Protein AF-A0A6G0HV40-F1 (afdb_monomer)

Foldseek 3Di:
DKFFQCQCPDQLHWTWDQDPVDNQFTLDPVDTDRRVVRIFQWDWDPDPFIFIDTQADQDPLADLAADPCLLAPNDPCNNPDRYDNDPVNSVVNVCCVVPVDDSVNVVVVVVVVVVVVVVVLVVVVPDDDDDDDDDDDDDDDDDDQPVPDPKDKAKAFPVCVVVVHGWHADPVQQFTPDPVGHGRDQVGIFMWIQDPVRDTDTADFQQDDPDDDPAAAADPCLVVVHDPPDPRDNHDNDPSNRSVNVSCVVVVNRGPVVVVVVVVVVVVSVVVPDDDDDDDDDDDPPPPPDPCVPPDLNTARADNQVSDGDNDPVSLQVVLPDLVLLCSLLVPPSHDPPPPLVAAAAALDLAADPCLVPDDPCPNNDNHANDPVSSVSNLVSLVVVLVSVVVCVVSVSHDPPDQDSDPCNSSNPD

Mean predicted aligned error: 20.08 Å

InterPro domains:
  IPR000571 Zinc finger, CCCH-type [PS50103] (66-88)
  IPR000571 Zinc finger, CCCH-type [PS50103] (347-373)
  IPR022755 Zinc finger, double-stranded RNA binding [PF12171] (301-326)
  IPR036236 Zinc finger C2H2 superfamily [SSF57667] (276-329)
  IPR039691 Zinc finger CCCH domain-containing protein A/B [PTHR14928] (1-413)

Radius of gyration: 28.19 Å; Cα contacts (8 Å, |Δi|>4): 466; chains: 1; bounding box: 56×74×89 Å

Structure (mmCIF, N/CA/C/O backbone):
data_AF-A0A6G0HV40-F1
#
_entry.id   AF-A0A6G0HV40-F1
#
loop_
_atom_site.group_PDB
_atom_site.id
_atom_site.type_symbol
_atom_site.label_atom_id
_atom_site.label_alt_id
_atom_site.label_comp_id
_atom_site.label_asym_id
_atom_site.label_entity_id
_atom_site.label_seq_id
_atom_site.pdbx_PDB_ins_code
_atom_site.Cartn_x
_atom_site.Cartn_y
_atom_site.Cartn_z
_atom_site.occupancy
_atom_site.B_iso_or_equiv
_atom_site.auth_seq_id
_atom_site.auth_comp_id
_atom_site.auth_asym_id
_atom_site.auth_atom_id
_atom_site.pdbx_PDB_model_num
ATOM 1 N N . MET A 1 1 ? -10.940 1.898 14.090 1.00 87.88 1 MET A N 1
ATOM 2 C CA . MET A 1 1 ? -10.852 3.180 14.831 1.00 87.88 1 MET A CA 1
ATOM 3 C C . MET A 1 1 ? -11.545 4.270 14.027 1.00 87.88 1 MET A C 1
ATOM 5 O O . MET A 1 1 ? -11.782 4.047 12.845 1.00 87.88 1 MET A O 1
ATOM 9 N N . PHE A 1 2 ? -11.871 5.410 14.636 1.00 89.31 2 PHE A N 1
ATOM 10 C CA . PHE A 1 2 ? -12.393 6.570 13.907 1.00 89.31 2 PHE A CA 1
ATOM 11 C C . PHE A 1 2 ? -11.302 7.623 13.726 1.00 89.31 2 PHE A C 1
ATOM 13 O O . PHE A 1 2 ? -10.586 7.923 14.679 1.00 89.31 2 PHE A O 1
ATOM 20 N N . LEU A 1 3 ? -11.209 8.173 12.519 1.00 88.25 3 LEU A N 1
ATOM 21 C CA . LEU A 1 3 ? -10.349 9.304 12.172 1.00 88.25 3 LEU A CA 1
ATOM 22 C C . LEU A 1 3 ? -11.204 10.445 11.618 1.00 88.25 3 LEU A C 1
ATOM 24 O O . LEU A 1 3 ? -12.319 10.211 11.154 1.00 88.25 3 LEU A O 1
ATOM 28 N N . CYS A 1 4 ? -10.683 11.669 11.636 1.00 88.00 4 CYS A N 1
ATOM 29 C CA . CYS A 1 4 ? -11.304 12.787 10.937 1.00 88.00 4 CYS A CA 1
ATOM 30 C C . CYS A 1 4 ? -11.157 12.602 9.420 1.00 88.00 4 CYS A C 1
ATOM 32 O O . CYS A 1 4 ? -10.045 12.556 8.895 1.00 88.00 4 CYS A O 1
ATOM 34 N N . GLN A 1 5 ? -12.284 12.511 8.722 1.00 87.19 5 GLN A N 1
ATOM 35 C CA . GLN A 1 5 ? -12.378 12.325 7.284 1.00 87.19 5 GLN A CA 1
ATOM 36 C C . GLN A 1 5 ? -11.747 13.484 6.515 1.00 87.19 5 GLN A C 1
ATOM 38 O O . GLN A 1 5 ? -10.946 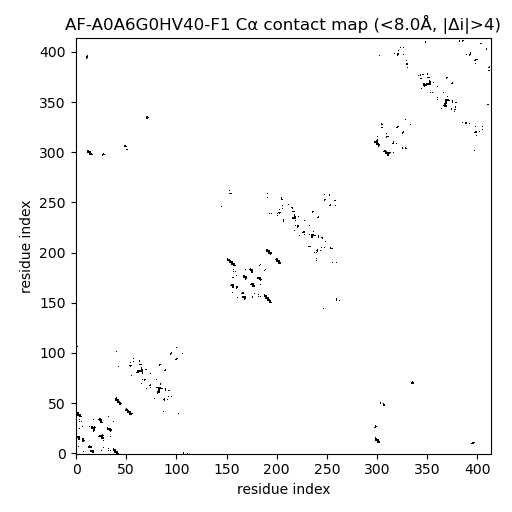13.233 5.627 1.00 87.19 5 GLN A O 1
ATOM 43 N N . GLU A 1 6 ? -12.045 14.731 6.881 1.00 86.00 6 GLU A N 1
ATOM 44 C CA . GLU A 1 6 ? -11.507 15.909 6.184 1.00 86.00 6 GLU A CA 1
ATOM 45 C C . GLU A 1 6 ? -9.978 15.988 6.291 1.00 86.00 6 GLU A C 1
ATOM 47 O O . GLU A 1 6 ? -9.307 16.293 5.312 1.00 86.00 6 GLU A O 1
ATOM 52 N N . CYS A 1 7 ? -9.408 15.617 7.443 1.00 85.81 7 CYS A N 1
ATOM 53 C CA . CYS A 1 7 ? -7.954 15.493 7.603 1.00 85.81 7 CYS A CA 1
ATOM 54 C C . CYS A 1 7 ? -7.383 14.288 6.842 1.00 85.81 7 CYS A C 1
ATOM 56 O O . CYS A 1 7 ? -6.287 14.345 6.294 1.00 85.81 7 CYS A O 1
ATOM 58 N N . PHE A 1 8 ? -8.108 13.173 6.803 1.00 85.00 8 PHE A N 1
ATOM 59 C CA . PHE A 1 8 ? -7.647 11.978 6.103 1.00 85.00 8 PHE A CA 1
ATOM 60 C C . PHE A 1 8 ? -7.665 12.153 4.576 1.00 85.00 8 PHE A C 1
ATOM 62 O O . PHE A 1 8 ? -6.825 11.591 3.867 1.00 85.00 8 PHE A O 1
ATOM 69 N N . ASP A 1 9 ? -8.620 12.928 4.072 1.00 84.25 9 ASP A N 1
ATOM 70 C CA . ASP A 1 9 ? -8.811 13.198 2.652 1.00 84.25 9 ASP A CA 1
ATOM 71 C C . ASP A 1 9 ? -8.077 14.476 2.192 1.00 84.25 9 ASP A C 1
ATOM 73 O O . ASP A 1 9 ? -8.060 14.755 0.994 1.00 84.25 9 ASP A O 1
ATOM 77 N N . SER A 1 10 ? -7.426 15.217 3.104 1.00 83.25 10 SER A N 1
ATOM 78 C CA . SER A 1 10 ? -6.593 16.374 2.757 1.00 83.25 10 SER A CA 1
ATOM 79 C C . SER A 1 10 ? -5.350 15.973 1.955 1.00 83.25 10 SER A C 1
ATOM 81 O O . SER A 1 10 ? -4.841 14.854 2.057 1.00 83.25 10 SER A O 1
ATOM 83 N N . GLU A 1 11 ? -4.836 16.911 1.162 1.00 81.31 11 GLU A N 1
ATOM 84 C CA . GLU A 1 11 ? -3.614 16.768 0.366 1.00 81.31 11 GLU A CA 1
ATOM 85 C C . GLU A 1 11 ? -2.629 17.857 0.848 1.00 81.31 11 GLU A C 1
ATOM 87 O O . GLU A 1 11 ? -2.850 19.031 0.549 1.00 81.31 11 GLU A O 1
ATOM 92 N N . PRO A 1 12 ? -1.582 17.524 1.638 1.00 77.94 12 PRO A N 1
ATOM 93 C CA . PRO A 1 12 ? -1.169 16.193 2.110 1.00 77.94 12 PRO A CA 1
ATOM 94 C C . PRO A 1 12 ? -2.078 15.598 3.205 1.00 77.94 12 PRO A C 1
ATOM 96 O O . PRO A 1 12 ? -2.718 16.313 3.977 1.00 77.94 12 PRO A O 1
ATOM 99 N N . ARG A 1 13 ? -2.109 14.260 3.287 1.00 84.19 13 ARG A N 1
ATOM 100 C CA . ARG A 1 13 ? -2.960 13.508 4.227 1.00 84.19 13 ARG A CA 1
ATOM 101 C C . ARG A 1 13 ? -2.507 13.708 5.669 1.00 84.19 13 ARG A C 1
ATOM 103 O O . ARG A 1 13 ? -1.326 13.535 5.969 1.00 84.19 13 ARG A O 1
ATOM 110 N N . ILE A 1 14 ? -3.455 13.952 6.569 1.00 84.19 14 ILE A N 1
ATOM 111 C CA . ILE A 1 14 ? -3.218 14.101 8.007 1.00 84.19 14 ILE A CA 1
ATOM 112 C C . ILE A 1 14 ? -3.992 13.019 8.766 1.00 84.19 14 ILE A C 1
ATOM 114 O O . ILE A 1 14 ? -5.201 12.850 8.609 1.00 84.19 14 ILE A O 1
ATOM 118 N N . ILE A 1 15 ? -3.300 12.277 9.632 1.00 85.44 15 ILE A N 1
ATOM 119 C CA . ILE A 1 15 ? -3.962 11.333 10.541 1.00 85.44 15 ILE A CA 1
ATOM 120 C C . ILE A 1 15 ? -4.360 12.101 11.798 1.00 85.44 15 ILE A C 1
ATOM 122 O O . ILE A 1 15 ? -3.505 12.478 12.596 1.00 85.44 15 ILE A O 1
ATOM 126 N N . SER A 1 16 ? -5.658 12.361 11.943 1.00 83.62 16 SER A N 1
ATOM 127 C CA . SER A 1 16 ? -6.214 13.073 13.092 1.00 83.62 16 SER A CA 1
ATOM 128 C C . SER A 1 16 ? -7.306 12.250 13.769 1.00 83.62 16 SER A C 1
ATOM 130 O O . SER A 1 16 ? -8.259 11.801 13.129 1.00 83.62 16 SER A O 1
ATOM 132 N N . GLU A 1 17 ? -7.140 12.048 15.071 1.00 85.69 17 GLU A N 1
ATOM 133 C CA . GLU A 1 17 ? -8.080 11.359 15.954 1.00 85.69 17 GLU A CA 1
ATOM 134 C C . GLU A 1 17 ? -9.002 12.373 16.647 1.00 85.69 17 GLU A C 1
ATOM 136 O O . GLU A 1 17 ? -8.980 13.565 16.340 1.00 85.69 17 GLU A O 1
ATOM 141 N N . ARG A 1 18 ? -9.853 11.915 17.567 1.00 83.19 18 ARG A N 1
ATOM 142 C CA . ARG A 1 18 ? -10.644 12.823 18.405 1.00 83.19 18 ARG A CA 1
ATOM 143 C C . ARG A 1 18 ? -9.707 13.545 19.373 1.00 83.19 18 ARG A C 1
ATOM 145 O O . ARG A 1 18 ? -8.859 12.897 19.985 1.00 83.19 18 ARG A O 1
ATOM 152 N N . SER A 1 19 ? -9.856 14.862 19.512 1.00 81.81 19 SER A N 1
ATOM 153 C CA . SER A 1 19 ? -9.074 15.617 20.492 1.00 81.81 19 SER A CA 1
ATOM 154 C C . SER A 1 19 ? -9.414 15.160 21.912 1.00 81.81 19 SER A C 1
ATOM 156 O O . SER A 1 19 ? -10.567 14.859 22.226 1.00 81.81 19 SER A O 1
ATOM 158 N N . LYS A 1 20 ? -8.389 15.081 22.764 1.00 79.69 20 LYS A N 1
ATOM 159 C CA . LYS A 1 20 ? -8.544 14.739 24.184 1.00 79.69 20 LYS A CA 1
ATOM 160 C C . LYS A 1 20 ? -8.998 15.930 25.019 1.00 79.69 20 LYS A C 1
ATOM 162 O O . LYS A 1 20 ? -9.698 15.731 26.006 1.00 79.69 20 LYS A O 1
ATOM 167 N N . ASP A 1 21 ? -8.626 17.136 24.597 1.00 80.25 21 ASP A N 1
ATOM 168 C CA . ASP A 1 21 ? -8.962 18.383 25.286 1.00 80.25 21 ASP A CA 1
ATOM 169 C C . ASP A 1 21 ? -10.394 18.830 24.971 1.00 80.25 21 ASP A C 1
ATOM 171 O O . ASP A 1 21 ? -11.099 19.347 25.833 1.00 80.25 21 ASP A O 1
ATOM 175 N N . ASP A 1 22 ? -10.841 18.592 23.736 1.00 81.50 22 ASP A N 1
ATOM 176 C CA . ASP A 1 22 ? -12.194 18.900 23.287 1.00 81.50 22 ASP A CA 1
ATOM 177 C C . ASP A 1 22 ? -12.726 17.762 22.410 1.00 81.50 22 ASP A C 1
ATOM 179 O O . ASP A 1 22 ? -12.406 17.632 21.229 1.00 81.50 22 ASP A O 1
ATOM 183 N N . LEU A 1 23 ? -13.588 16.934 23.002 1.00 83.44 23 LEU A N 1
ATOM 184 C CA . LEU A 1 23 ? -14.154 15.750 22.356 1.00 83.44 23 LEU A CA 1
ATOM 185 C C . LEU A 1 23 ? -15.033 16.074 21.138 1.00 83.44 23 LEU A C 1
ATOM 187 O O . LEU A 1 23 ? -15.397 15.148 20.409 1.00 83.44 23 LEU A O 1
ATOM 191 N N . THR A 1 24 ? -15.403 17.341 20.925 1.00 84.06 24 THR A N 1
ATOM 192 C CA . THR A 1 24 ? -16.225 17.767 19.784 1.00 84.06 24 THR A CA 1
ATOM 193 C C . THR A 1 24 ? -15.405 17.994 18.517 1.00 84.06 24 THR A C 1
ATOM 195 O O . THR A 1 24 ? -15.968 17.971 17.419 1.00 84.06 24 THR A O 1
ATOM 198 N N . ILE A 1 25 ? -14.082 18.145 18.643 1.00 86.62 25 ILE A N 1
ATOM 199 C CA . ILE A 1 25 ? -13.181 18.466 17.533 1.00 86.62 25 ILE A CA 1
ATOM 200 C C . ILE A 1 25 ? -12.132 17.377 17.283 1.00 86.62 25 ILE A C 1
ATOM 202 O O . ILE A 1 25 ? -11.841 16.524 18.126 1.00 86.62 25 ILE A O 1
ATOM 206 N N . CYS A 1 26 ? -11.561 17.382 16.081 1.00 84.56 26 CYS A N 1
ATOM 207 C CA . CYS A 1 26 ? -10.419 16.538 15.744 1.00 84.56 26 CYS A CA 1
ATOM 208 C C . CYS A 1 26 ? -9.108 17.052 16.368 1.00 84.56 26 CYS A C 1
ATOM 210 O O . CYS A 1 26 ? -8.985 18.224 16.710 1.00 84.56 26 CYS A O 1
ATOM 212 N N . SER A 1 27 ? -8.110 16.177 16.484 1.00 82.81 27 SER A N 1
ATOM 213 C CA . SER A 1 27 ? -6.791 16.458 17.066 1.00 82.81 27 SER A CA 1
ATOM 214 C C . SER A 1 27 ? -5.870 17.317 16.191 1.00 82.81 27 SER A C 1
ATOM 216 O O . SER A 1 27 ? -4.749 17.598 16.602 1.00 82.81 27 SER A O 1
ATOM 218 N N . ASN A 1 28 ? -6.300 17.696 14.984 1.00 80.25 28 ASN A N 1
ATOM 219 C CA . ASN A 1 28 ? -5.531 18.552 14.089 1.00 80.25 28 ASN A CA 1
ATOM 220 C C . ASN A 1 28 ? -5.416 19.973 14.668 1.00 80.25 28 ASN A C 1
ATOM 222 O O . ASN A 1 28 ? -6.418 20.623 14.968 1.00 80.25 28 ASN A O 1
ATOM 226 N N . LEU A 1 29 ? -4.175 20.435 14.823 1.00 73.31 29 LEU A N 1
ATOM 227 C CA . LEU A 1 29 ? -3.847 21.746 15.382 1.00 73.31 29 LEU A CA 1
ATOM 228 C C . LEU A 1 29 ? -4.170 22.901 14.423 1.00 73.31 29 LEU A C 1
ATOM 230 O O . LEU A 1 29 ? -4.537 23.980 14.888 1.00 73.31 29 LEU A O 1
ATOM 234 N N . ASP A 1 30 ? -4.076 22.664 13.113 1.00 71.94 30 ASP A N 1
ATOM 235 C CA . ASP A 1 30 ? -4.233 23.695 12.083 1.00 71.94 30 ASP A CA 1
ATOM 236 C C . ASP A 1 30 ? -5.693 23.867 11.643 1.00 71.94 30 ASP A C 1
ATOM 238 O O . ASP A 1 30 ? -6.119 24.966 11.287 1.00 71.94 30 ASP A O 1
ATOM 242 N N . ALA A 1 31 ? -6.487 22.793 11.696 1.00 75.38 31 ALA A N 1
ATOM 243 C CA . ALA A 1 31 ? -7.884 22.796 11.274 1.00 75.38 31 ALA A CA 1
ATOM 244 C C . ALA A 1 31 ? -8.773 22.050 12.278 1.00 75.38 31 ALA A C 1
ATOM 246 O O . ALA A 1 31 ? -8.630 20.846 12.488 1.00 75.38 31 ALA A O 1
ATOM 247 N N . ARG A 1 32 ? -9.714 22.770 12.900 1.00 78.56 32 ARG A N 1
ATOM 248 C CA . ARG A 1 32 ? -10.620 22.231 13.925 1.00 78.56 32 ARG A CA 1
ATOM 249 C C . ARG A 1 32 ? -11.947 21.805 13.306 1.00 78.56 32 ARG A C 1
ATOM 251 O O . ARG A 1 32 ? -12.892 22.586 13.247 1.00 78.56 32 ARG A O 1
ATOM 258 N N . HIS A 1 33 ? -12.010 20.560 12.855 1.00 83.31 33 HIS A N 1
ATOM 259 C CA . HIS A 1 33 ? -13.227 19.975 12.292 1.00 83.31 33 HIS A CA 1
ATOM 260 C C . HIS A 1 33 ? -14.097 19.349 13.381 1.00 83.31 33 HIS A C 1
ATOM 262 O O . HIS A 1 33 ? -13.578 18.745 14.322 1.00 83.31 33 HIS A O 1
ATOM 268 N N . THR A 1 34 ? -15.420 19.427 13.225 1.00 86.69 34 THR A N 1
ATOM 269 C CA . THR A 1 34 ? -16.374 18.750 14.114 1.00 86.69 34 THR A CA 1
ATOM 270 C C . THR A 1 34 ? -16.263 17.233 13.942 1.00 86.69 34 THR A C 1
ATOM 272 O O . THR A 1 34 ? -16.626 16.684 12.901 1.00 86.69 34 THR A O 1
ATOM 275 N N . PHE A 1 35 ? -15.766 16.535 14.965 1.00 86.00 35 PHE A N 1
ATOM 276 C CA . PHE A 1 35 ? -15.341 15.141 14.827 1.00 86.00 35 PHE A CA 1
ATOM 277 C C . PHE A 1 35 ? -16.502 14.189 14.522 1.00 86.00 35 PHE A C 1
ATOM 279 O O . PHE A 1 35 ? -16.381 13.347 13.641 1.00 86.00 35 PHE A O 1
ATOM 286 N N . ASP A 1 36 ? -17.634 14.310 15.219 1.00 84.12 36 ASP A N 1
ATOM 287 C CA . ASP A 1 36 ? -18.755 13.375 15.049 1.00 84.12 36 ASP A CA 1
ATOM 288 C C . ASP A 1 36 ? -19.452 13.492 13.688 1.00 84.12 36 ASP A C 1
ATOM 290 O O . ASP A 1 36 ? -19.930 12.485 13.166 1.00 84.12 36 ASP A O 1
ATOM 294 N N . ALA A 1 37 ? -19.460 14.690 13.096 1.00 85.31 37 ALA A N 1
ATOM 295 C CA . ALA A 1 37 ? -19.972 14.914 11.746 1.00 85.31 37 ALA A CA 1
ATOM 296 C C . ALA A 1 37 ? -19.003 14.385 10.676 1.00 85.31 37 ALA A C 1
ATOM 298 O O . ALA A 1 37 ? -19.437 13.830 9.671 1.00 85.31 37 ALA A O 1
ATOM 299 N N . ASN A 1 38 ? -17.696 14.502 10.932 1.00 85.81 38 ASN A N 1
ATOM 300 C CA . ASN A 1 38 ? -16.643 14.218 9.962 1.00 85.81 38 ASN A CA 1
ATOM 301 C C . ASN A 1 38 ? -15.815 12.981 10.336 1.00 85.81 38 ASN A C 1
ATOM 303 O O . ASN A 1 38 ? -14.629 12.933 10.024 1.00 85.81 38 ASN A O 1
ATOM 307 N N . LYS A 1 39 ? -16.382 11.973 11.015 1.00 87.94 39 LYS A N 1
ATOM 308 C CA . LYS A 1 39 ? -15.653 10.735 11.351 1.00 87.94 39 LYS A CA 1
ATOM 309 C C . LYS A 1 39 ? -15.720 9.719 10.211 1.00 87.94 39 LYS A C 1
ATOM 311 O O . LYS A 1 39 ? -16.797 9.381 9.729 1.00 87.94 39 LYS A O 1
ATOM 316 N N . CYS A 1 40 ? -14.581 9.139 9.844 1.00 89.44 40 CYS A N 1
ATOM 317 C CA . CYS A 1 40 ? -14.512 7.974 8.967 1.00 89.44 40 CYS A CA 1
ATOM 318 C C . CYS A 1 40 ? -13.977 6.754 9.721 1.00 89.44 40 CYS A C 1
ATOM 320 O O . CYS A 1 40 ? -13.133 6.859 10.617 1.00 89.44 40 CYS A O 1
ATOM 322 N N . LEU A 1 41 ? -14.489 5.573 9.371 1.00 89.31 41 LEU A N 1
ATOM 323 C CA . LEU A 1 41 ? -13.962 4.320 9.893 1.00 89.31 41 LEU A CA 1
ATOM 324 C C . LEU A 1 41 ? -12.633 4.029 9.194 1.00 89.31 41 LEU A C 1
ATOM 326 O O . LEU A 1 41 ? -12.547 4.051 7.970 1.00 89.31 41 LEU A O 1
ATOM 330 N N . ALA A 1 42 ? -11.597 3.740 9.970 1.00 88.44 42 ALA A N 1
ATOM 331 C CA . ALA A 1 42 ? -10.289 3.372 9.454 1.00 88.44 42 ALA A CA 1
ATOM 332 C C . ALA A 1 42 ? -9.741 2.144 10.182 1.00 88.44 42 ALA A C 1
ATOM 334 O O . ALA A 1 42 ? -10.033 1.901 11.363 1.00 88.44 42 ALA A O 1
ATOM 335 N N . PHE A 1 43 ? -8.923 1.375 9.469 1.00 83.62 43 PHE A N 1
ATOM 336 C CA . PHE A 1 43 ? -8.137 0.289 10.036 1.00 83.62 43 PHE A CA 1
ATOM 337 C C . PHE A 1 43 ? -6.647 0.585 9.899 1.00 83.62 43 PHE A C 1
ATOM 339 O O . PHE A 1 43 ? -6.204 1.244 8.956 1.00 83.62 43 PHE A O 1
ATOM 346 N N . MET A 1 44 ? -5.894 0.086 10.875 1.00 81.62 44 MET A N 1
ATOM 347 C CA . MET A 1 44 ? -4.448 0.209 10.947 1.00 81.62 44 MET A CA 1
ATOM 348 C C . MET A 1 44 ? -3.829 -1.164 10.684 1.00 81.62 44 MET A C 1
ATOM 350 O O . MET A 1 44 ? -4.182 -2.136 11.351 1.00 81.62 44 MET A O 1
ATOM 354 N N . VAL A 1 45 ? -2.896 -1.244 9.739 1.00 76.19 45 VAL A N 1
ATOM 355 C CA . VAL A 1 45 ? -2.073 -2.437 9.498 1.00 76.19 45 VAL A CA 1
ATOM 356 C C . VAL A 1 45 ? -0.651 -2.135 9.951 1.00 76.19 45 VAL A C 1
ATOM 358 O O . VAL A 1 45 ? -0.082 -1.119 9.558 1.00 76.19 45 VAL A O 1
ATOM 361 N N . ARG A 1 46 ? -0.078 -3.012 10.779 1.00 69.62 46 ARG A N 1
ATOM 362 C CA . ARG A 1 46 ? 1.304 -2.907 11.264 1.00 69.62 46 ARG A CA 1
ATOM 363 C C . ARG A 1 46 ? 2.152 -3.984 10.592 1.00 69.62 46 ARG A C 1
ATOM 365 O O . ARG A 1 46 ? 2.080 -5.137 11.002 1.00 69.62 46 ARG A O 1
ATOM 372 N N . SER A 1 47 ? 2.900 -3.628 9.545 1.00 50.59 47 SER A N 1
ATOM 373 C CA . SER A 1 47 ? 3.901 -4.510 8.915 1.00 50.59 47 SER A CA 1
ATOM 374 C C . SER A 1 47 ? 4.717 -3.767 7.848 1.00 50.59 47 SER A C 1
ATOM 376 O O . SER A 1 47 ? 4.120 -3.270 6.894 1.00 50.59 47 SER A O 1
ATOM 378 N N . PRO A 1 48 ? 6.063 -3.705 7.915 1.00 56.72 48 PRO A N 1
ATOM 379 C CA . PRO A 1 48 ? 6.909 -3.253 9.035 1.00 56.72 48 PRO A CA 1
ATOM 380 C C . PRO A 1 48 ? 6.705 -1.765 9.406 1.00 56.72 48 PRO A C 1
ATOM 382 O O . PRO A 1 48 ? 7.322 -1.264 10.342 1.00 56.72 48 PRO A O 1
ATOM 385 N N . CYS A 1 49 ? 5.838 -1.054 8.683 1.00 55.50 49 CYS A N 1
ATOM 386 C CA . CYS A 1 49 ? 5.427 0.316 8.974 1.00 55.50 49 CYS A CA 1
ATOM 387 C C . CYS A 1 49 ? 3.922 0.369 9.285 1.00 55.50 49 CYS A C 1
ATOM 389 O O . CYS A 1 49 ? 3.195 -0.605 9.063 1.00 55.50 49 CYS A O 1
ATOM 391 N N . VAL A 1 50 ? 3.454 1.495 9.829 1.00 72.56 50 VAL A N 1
ATOM 392 C CA . VAL A 1 50 ? 2.042 1.686 10.188 1.00 72.56 50 VAL A CA 1
ATOM 393 C C . VAL A 1 50 ? 1.287 2.274 8.998 1.00 72.56 50 VAL A C 1
ATOM 395 O O . VAL A 1 50 ? 1.601 3.366 8.526 1.00 72.56 50 VAL A O 1
ATOM 398 N N . ASN A 1 51 ? 0.280 1.546 8.517 1.00 75.19 51 ASN A N 1
ATOM 399 C CA . ASN A 1 51 ? -0.571 1.962 7.409 1.00 75.19 51 ASN A CA 1
ATOM 400 C C . ASN A 1 51 ? -2.009 2.191 7.844 1.00 75.19 51 ASN A C 1
ATOM 402 O O . ASN A 1 51 ? -2.599 1.323 8.483 1.00 75.19 51 ASN A O 1
ATOM 406 N N . TYR A 1 52 ? -2.577 3.329 7.442 1.00 80.06 52 TYR A N 1
ATOM 407 C CA . TYR A 1 52 ? -3.978 3.665 7.688 1.00 80.06 52 TYR A CA 1
ATOM 408 C C . TYR A 1 52 ? -4.763 3.612 6.387 1.00 80.06 52 TYR A C 1
ATOM 410 O O . TYR A 1 52 ? -4.384 4.215 5.381 1.00 80.06 52 TYR A O 1
ATOM 418 N N . SER A 1 53 ? -5.879 2.896 6.411 1.00 83.19 53 SER A N 1
ATOM 419 C CA . SER A 1 53 ? -6.778 2.764 5.269 1.00 83.19 53 SER A CA 1
ATOM 420 C C . SER A 1 53 ? -8.220 2.977 5.708 1.00 83.19 53 SER A C 1
ATOM 422 O O . SER A 1 53 ? -8.633 2.519 6.776 1.00 83.19 53 SER A O 1
ATOM 424 N N . LYS A 1 54 ? -8.973 3.703 4.880 1.00 87.56 54 LYS A N 1
ATOM 425 C CA . LYS A 1 54 ? -10.382 4.032 5.111 1.00 87.56 54 LYS A CA 1
ATOM 426 C C . LYS A 1 54 ? -11.251 2.808 4.811 1.00 87.56 54 LYS A C 1
ATOM 428 O O . LYS A 1 54 ? -11.002 2.080 3.854 1.00 87.56 54 LYS A O 1
ATOM 433 N N . VAL A 1 55 ? -12.267 2.601 5.638 1.00 86.81 55 VAL A N 1
ATOM 434 C CA . VAL A 1 55 ? -13.402 1.709 5.392 1.00 86.81 55 VAL A CA 1
ATOM 435 C C . VAL A 1 55 ? -14.593 2.615 5.138 1.00 86.81 55 VAL A C 1
ATOM 437 O O . VAL A 1 55 ? -15.060 3.307 6.046 1.00 86.81 55 VAL A O 1
ATOM 440 N N . ARG A 1 56 ? -15.062 2.667 3.897 1.00 88.06 56 ARG A N 1
ATOM 441 C CA . ARG A 1 56 ? -16.183 3.532 3.535 1.00 88.06 56 ARG A CA 1
ATOM 442 C C . ARG A 1 56 ? -17.497 2.955 4.065 1.00 88.06 56 ARG A C 1
ATOM 444 O O . ARG A 1 56 ? -17.584 1.746 4.297 1.00 88.06 56 ARG A O 1
ATOM 451 N N . PRO A 1 57 ? -18.520 3.797 4.279 1.00 84.81 57 PRO A N 1
ATOM 452 C CA . PRO A 1 57 ? -19.825 3.330 4.725 1.00 84.81 57 PRO A CA 1
ATOM 453 C C . PRO A 1 57 ? -20.431 2.325 3.742 1.00 84.81 57 PRO A C 1
ATOM 455 O O . PRO A 1 57 ? -20.363 2.514 2.527 1.00 84.81 57 PRO A O 1
ATOM 458 N N . LEU A 1 58 ? -21.053 1.272 4.274 1.00 84.81 58 LEU A N 1
ATOM 459 C CA . LEU A 1 58 ? -21.810 0.323 3.468 1.00 84.81 58 LEU A CA 1
ATOM 460 C C . LEU A 1 58 ? -23.062 1.013 2.902 1.00 84.81 58 LEU A C 1
ATOM 462 O O . LEU A 1 58 ? -23.967 1.374 3.651 1.00 84.81 58 LEU A O 1
ATOM 466 N N . SER A 1 59 ? -23.113 1.174 1.581 1.00 83.75 59 SER A N 1
ATOM 467 C CA . SER A 1 59 ? -24.304 1.605 0.840 1.00 83.75 59 SER A CA 1
ATOM 468 C C . SER A 1 59 ? -24.983 0.403 0.181 1.00 83.75 59 SER A C 1
ATOM 470 O O . SER A 1 59 ? -24.335 -0.594 -0.130 1.00 83.75 59 SER A O 1
ATOM 472 N N . VAL A 1 60 ? -26.284 0.510 -0.100 1.00 79.38 60 VAL A N 1
ATOM 473 C CA . VAL A 1 60 ? -27.055 -0.516 -0.834 1.00 79.38 60 VAL A CA 1
ATOM 474 C C . VAL A 1 60 ? -26.468 -0.773 -2.229 1.00 79.38 60 VAL A C 1
ATOM 476 O O . VAL A 1 60 ? -26.604 -1.862 -2.776 1.00 79.38 60 VAL A O 1
ATOM 479 N N . LEU A 1 61 ? -25.776 0.221 -2.791 1.00 81.62 61 LEU A N 1
ATOM 480 C CA . LEU A 1 61 ? -25.1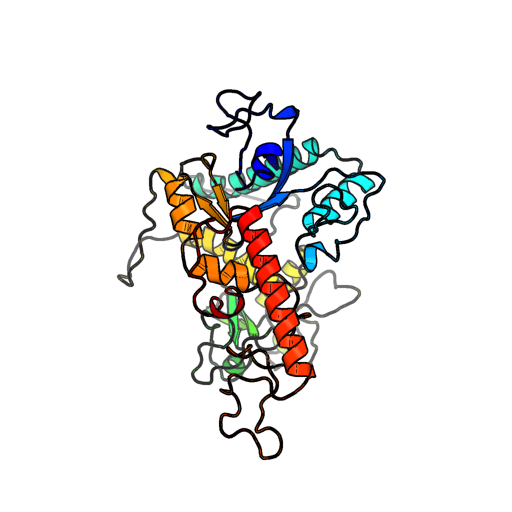27 0.134 -4.098 1.00 81.62 61 LEU A CA 1
ATOM 481 C C . LEU A 1 61 ? -23.736 -0.524 -4.049 1.00 81.62 61 LEU A C 1
ATOM 483 O O . LEU A 1 61 ? -23.121 -0.692 -5.099 1.00 81.62 61 LEU A O 1
ATOM 487 N N . CYS A 1 62 ? -23.206 -0.854 -2.865 1.00 83.38 62 CYS A N 1
ATOM 488 C CA . CYS A 1 62 ? -21.868 -1.427 -2.728 1.00 83.38 62 CYS A CA 1
ATOM 489 C C . CYS A 1 62 ? -21.832 -2.907 -3.141 1.00 83.38 62 CYS A C 1
ATOM 491 O O . CYS A 1 62 ? -22.584 -3.737 -2.631 1.00 83.38 62 CYS A O 1
ATOM 493 N N . TYR A 1 63 ? -20.882 -3.253 -4.007 1.00 81.06 63 TYR A N 1
ATOM 494 C CA . TYR A 1 63 ? -20.554 -4.627 -4.368 1.00 81.06 63 TYR A CA 1
ATOM 495 C C . TYR A 1 63 ? -19.537 -5.200 -3.376 1.00 81.06 63 TYR A C 1
ATOM 497 O O . TYR A 1 63 ? -18.527 -4.568 -3.065 1.00 81.06 63 TYR A O 1
ATOM 505 N N . LEU A 1 64 ? -19.773 -6.427 -2.899 1.00 82.94 64 LEU A N 1
ATOM 506 C CA . LEU A 1 64 ? -18.908 -7.108 -1.922 1.00 82.94 64 LEU A CA 1
ATOM 507 C C . LEU A 1 64 ? -17.719 -7.827 -2.560 1.00 82.94 64 LEU A C 1
ATOM 509 O O . LEU A 1 64 ? -17.360 -8.938 -2.153 1.00 82.94 64 LEU A O 1
ATOM 513 N N . ASP A 1 65 ? -17.106 -7.143 -3.516 1.00 82.75 65 ASP A N 1
ATOM 514 C CA . ASP A 1 65 ? -15.916 -7.557 -4.238 1.00 82.75 65 ASP A CA 1
ATOM 515 C C . ASP A 1 65 ? -14.921 -6.404 -4.313 1.00 82.75 65 ASP A C 1
ATOM 517 O O . ASP A 1 65 ? -15.259 -5.232 -4.113 1.00 82.75 65 ASP A O 1
ATOM 521 N N . LEU A 1 66 ? -13.666 -6.754 -4.578 1.00 80.62 66 LEU A N 1
ATOM 522 C CA . LEU A 1 66 ? -12.587 -5.783 -4.629 1.00 80.62 66 LEU A CA 1
ATOM 523 C C . LEU A 1 66 ? -12.639 -4.956 -5.917 1.00 80.62 66 LEU A C 1
ATOM 525 O O . LEU A 1 66 ? -12.921 -5.452 -7.009 1.00 80.62 66 LEU A O 1
ATOM 529 N N . CYS A 1 67 ? -12.322 -3.674 -5.787 1.00 80.69 67 CYS A N 1
ATOM 530 C CA . CYS A 1 67 ? -12.207 -2.750 -6.892 1.00 80.69 67 CYS A CA 1
ATOM 531 C C . CYS A 1 67 ? -10.978 -3.122 -7.711 1.00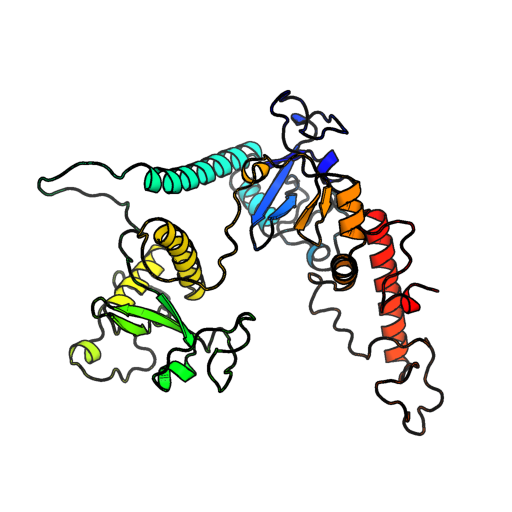 80.69 67 CYS A C 1
ATOM 533 O O . CYS A 1 67 ? -9.844 -2.906 -7.286 1.00 80.69 67 CYS A O 1
ATOM 535 N N . ARG A 1 68 ? -11.216 -3.614 -8.929 1.00 69.94 68 ARG A N 1
ATOM 536 C CA . ARG A 1 68 ? -10.150 -3.893 -9.899 1.00 69.94 68 ARG A CA 1
ATOM 537 C C . ARG A 1 68 ? -9.285 -2.672 -10.208 1.00 69.94 68 ARG A C 1
ATOM 539 O O . ARG A 1 68 ? -8.161 -2.849 -10.639 1.00 69.94 68 ARG A O 1
ATOM 546 N N . HIS A 1 69 ? -9.818 -1.458 -10.042 1.00 63.97 69 HIS A N 1
ATOM 547 C CA . HIS A 1 69 ? -9.045 -0.240 -10.259 1.00 63.97 69 HIS A CA 1
ATOM 548 C C . HIS A 1 69 ? -8.193 0.056 -9.032 1.00 63.97 69 HIS A C 1
ATOM 550 O O . HIS A 1 69 ? -7.008 0.192 -9.214 1.00 63.97 69 HIS A O 1
ATOM 556 N N . GLU A 1 70 ? -8.702 0.021 -7.796 1.00 62.19 70 GLU A N 1
ATOM 557 C CA . GLU A 1 70 ? -7.855 0.275 -6.611 1.00 62.19 70 GLU A CA 1
ATOM 558 C C . GLU A 1 70 ? -6.670 -0.698 -6.492 1.00 62.19 70 GLU A C 1
ATOM 560 O O . GLU A 1 70 ? -5.587 -0.287 -6.093 1.00 62.19 70 GLU A O 1
ATOM 565 N N . ILE A 1 71 ? -6.860 -1.964 -6.886 1.00 49.69 71 ILE A N 1
ATOM 566 C CA . ILE A 1 71 ? -5.784 -2.969 -6.932 1.00 49.69 71 ILE A CA 1
ATOM 567 C C . ILE A 1 71 ? -4.707 -2.614 -7.981 1.00 49.69 71 ILE A C 1
ATOM 569 O O . ILE A 1 71 ? -3.559 -3.011 -7.833 1.00 49.69 71 ILE A O 1
ATOM 573 N N . ARG A 1 72 ? -5.069 -1.865 -9.031 1.00 42.28 72 ARG A N 1
ATOM 574 C CA . ARG A 1 72 ? -4.245 -1.617 -10.230 1.00 42.28 72 ARG A CA 1
ATOM 575 C C . ARG A 1 72 ? -3.692 -0.200 -10.359 1.00 42.28 72 ARG A C 1
ATOM 577 O O . ARG A 1 72 ? -2.638 -0.006 -10.940 1.00 42.28 72 ARG A O 1
ATOM 584 N N . SER A 1 73 ? -4.455 0.780 -9.897 1.00 49.50 73 SER A N 1
ATOM 585 C CA . SER A 1 73 ? -4.258 2.218 -10.047 1.00 49.50 73 SER A CA 1
ATOM 586 C C . SER A 1 73 ? -5.255 2.908 -9.112 1.00 49.50 73 SER A C 1
ATOM 588 O O . SER A 1 73 ? -6.460 2.749 -9.314 1.00 49.50 73 SER A O 1
ATOM 590 N N . SER A 1 74 ? -4.810 3.663 -8.100 1.00 59.41 74 SER A N 1
ATOM 591 C CA . SER A 1 74 ? -5.734 4.232 -7.090 1.00 59.41 74 SER A CA 1
ATOM 592 C C . SER A 1 74 ? -7.033 4.760 -7.721 1.00 59.41 74 SER A C 1
ATOM 594 O O . SER A 1 74 ? -6.989 5.599 -8.627 1.00 59.41 74 SER A O 1
ATOM 596 N N . CYS A 1 75 ? -8.173 4.243 -7.282 1.00 70.25 75 CYS A N 1
ATOM 597 C CA . CYS A 1 75 ? -9.438 4.406 -7.970 1.00 70.25 75 CYS A CA 1
ATOM 598 C C . CYS A 1 75 ? -9.828 5.887 -8.040 1.00 70.25 75 CYS A C 1
ATOM 600 O O . CYS A 1 75 ? -10.021 6.538 -7.013 1.00 70.25 75 CYS A O 1
ATOM 602 N N . GLU A 1 76 ? -10.012 6.415 -9.253 1.00 66.00 76 GLU A N 1
ATOM 603 C CA . GLU A 1 76 ? -10.368 7.827 -9.477 1.00 66.00 76 GLU A CA 1
ATOM 604 C C . GLU A 1 76 ? -11.690 8.223 -8.815 1.00 66.00 76 GLU A C 1
ATOM 606 O O . GLU A 1 76 ? -11.892 9.373 -8.433 1.00 66.00 76 GLU A O 1
ATOM 611 N N . ARG A 1 77 ? -12.584 7.246 -8.626 1.00 66.75 77 ARG A N 1
ATOM 612 C CA . ARG A 1 77 ? -13.873 7.446 -7.964 1.00 66.75 77 ARG A CA 1
ATOM 613 C C . ARG A 1 77 ? -13.730 7.669 -6.456 1.00 66.75 77 ARG A C 1
ATOM 615 O O . ARG A 1 77 ? -14.704 8.114 -5.855 1.00 66.75 77 ARG A O 1
ATOM 622 N N . LYS A 1 78 ? -12.562 7.401 -5.847 1.00 74.25 78 LYS A N 1
ATOM 623 C CA . LYS A 1 78 ? -12.285 7.548 -4.404 1.00 74.25 78 LYS A CA 1
ATOM 624 C C . LYS A 1 78 ? -13.479 7.041 -3.567 1.00 74.25 78 LYS A C 1
ATOM 626 O O . LYS A 1 78 ? -13.826 5.861 -3.628 1.00 74.25 78 LYS A O 1
ATOM 631 N N . ASP A 1 79 ? -14.168 7.935 -2.862 1.00 76.75 79 ASP A N 1
ATOM 632 C CA . ASP A 1 79 ? -15.312 7.604 -2.009 1.00 76.75 79 ASP A CA 1
ATOM 633 C C . ASP A 1 79 ? -16.582 7.186 -2.767 1.00 76.75 79 ASP A C 1
ATOM 635 O O . ASP A 1 79 ? -17.389 6.435 -2.228 1.00 76.75 79 ASP A O 1
ATOM 639 N N . SER A 1 80 ? -16.739 7.588 -4.029 1.00 77.56 80 SER A N 1
ATOM 640 C CA . SER A 1 80 ? -17.902 7.250 -4.867 1.00 77.56 80 SER A CA 1
ATOM 641 C C . SER A 1 80 ? -17.830 5.860 -5.516 1.00 77.56 80 SER A C 1
ATOM 643 O O . SER A 1 80 ? -18.742 5.456 -6.235 1.00 77.56 80 SER A O 1
ATOM 645 N N . CYS A 1 81 ? -16.751 5.100 -5.297 1.00 83.50 81 CYS A N 1
ATOM 646 C CA . CYS A 1 81 ? -16.625 3.759 -5.858 1.00 83.50 81 CYS A CA 1
ATOM 647 C C . CYS A 1 81 ? -17.544 2.750 -5.147 1.00 83.50 81 CYS A C 1
ATOM 649 O O . CYS A 1 81 ? -17.575 2.667 -3.924 1.00 83.50 81 CYS A O 1
ATOM 651 N N . HIS A 1 82 ? -18.238 1.907 -5.905 1.00 84.06 82 HIS A N 1
ATOM 652 C CA . HIS A 1 82 ? -19.120 0.885 -5.336 1.00 84.06 82 HIS A CA 1
ATOM 653 C C . HIS A 1 82 ? -18.401 -0.409 -4.924 1.00 84.06 82 HIS A C 1
ATOM 655 O O . HIS A 1 82 ? -18.983 -1.224 -4.222 1.00 84.06 82 HIS A O 1
ATOM 661 N N . PHE A 1 83 ? -17.155 -0.619 -5.345 1.00 84.56 83 PHE A N 1
ATOM 662 C CA . PHE A 1 83 ? -16.368 -1.810 -5.003 1.00 84.56 83 PHE A CA 1
ATOM 663 C C . PHE A 1 83 ? -15.412 -1.521 -3.850 1.00 84.56 83 PHE A C 1
ATOM 665 O O . PHE A 1 83 ? -14.980 -0.380 -3.690 1.00 84.56 83 PHE A O 1
ATOM 672 N N . ALA A 1 84 ? -15.028 -2.540 -3.085 1.00 83.38 84 ALA A N 1
ATOM 673 C CA . ALA A 1 84 ? -14.133 -2.389 -1.942 1.00 83.38 84 ALA A CA 1
ATOM 674 C C . ALA A 1 84 ? -12.673 -2.150 -2.367 1.00 83.38 84 ALA A C 1
ATOM 676 O O . ALA A 1 84 ? -12.120 -2.843 -3.208 1.00 83.38 84 ALA A O 1
ATOM 677 N N . HIS A 1 85 ? -12.017 -1.184 -1.753 1.00 81.62 85 HIS A N 1
ATOM 678 C CA . HIS A 1 85 ? -10.641 -0.754 -1.966 1.00 81.62 85 HIS A CA 1
ATOM 679 C C . HIS A 1 85 ? -9.640 -1.538 -1.110 1.00 81.62 85 HIS A C 1
ATOM 681 O O . HIS A 1 85 ? -8.435 -1.443 -1.308 1.00 81.62 85 HIS A O 1
ATOM 687 N N . SER A 1 86 ? -10.113 -2.355 -0.165 1.00 81.00 86 SER A N 1
ATOM 688 C CA . SER A 1 86 ? -9.246 -3.261 0.586 1.00 81.00 86 SER A CA 1
ATOM 689 C C . SER A 1 86 ? -9.957 -4.541 1.009 1.00 81.00 86 SER A C 1
ATOM 691 O O . SER A 1 86 ? -11.182 -4.601 1.137 1.00 81.00 86 SER A O 1
ATOM 693 N N . VAL A 1 87 ? -9.159 -5.572 1.299 1.00 81.81 87 VAL A N 1
ATOM 694 C CA . VAL A 1 87 ? -9.649 -6.850 1.841 1.00 81.81 87 VAL A CA 1
ATOM 695 C C . VAL A 1 87 ? -10.358 -6.651 3.185 1.00 81.81 87 VAL A C 1
ATOM 697 O O . VAL A 1 87 ? -11.331 -7.341 3.487 1.00 81.81 87 VAL A O 1
ATOM 700 N N . ILE A 1 88 ? -9.891 -5.706 4.002 1.00 84.81 88 ILE A N 1
ATOM 701 C CA . ILE A 1 88 ? -10.533 -5.387 5.280 1.00 84.81 88 ILE A CA 1
ATOM 702 C C . ILE A 1 88 ? -11.850 -4.646 5.052 1.00 84.81 88 ILE A C 1
ATOM 704 O O . ILE A 1 88 ? -12.827 -4.951 5.731 1.00 84.81 88 ILE A O 1
ATOM 708 N N . GLU A 1 89 ? -11.921 -3.747 4.069 1.00 86.75 89 GLU A N 1
ATOM 709 C CA . GLU A 1 89 ? -13.163 -3.051 3.722 1.00 86.75 89 GLU A CA 1
ATOM 710 C C . GLU A 1 89 ? -14.253 -4.037 3.278 1.00 86.75 89 GLU A C 1
ATOM 712 O O . GLU A 1 89 ? -15.330 -4.046 3.871 1.00 86.75 89 GLU A O 1
ATOM 717 N N . VAL A 1 90 ? -13.960 -4.957 2.347 1.00 85.81 90 VAL A N 1
ATOM 718 C CA . VAL A 1 90 ? -14.956 -5.954 1.902 1.00 85.81 90 VAL A CA 1
ATOM 719 C C . VAL A 1 90 ? -15.395 -6.892 3.029 1.00 85.81 90 VAL A C 1
ATOM 721 O O . VAL A 1 90 ? -16.576 -7.225 3.137 1.00 85.81 90 VAL A O 1
ATOM 724 N N . LYS A 1 91 ? -14.469 -7.314 3.900 1.00 87.56 91 LYS A N 1
ATOM 725 C CA . LYS A 1 91 ? -14.803 -8.142 5.069 1.00 87.56 91 LYS A CA 1
ATOM 726 C C . LYS A 1 91 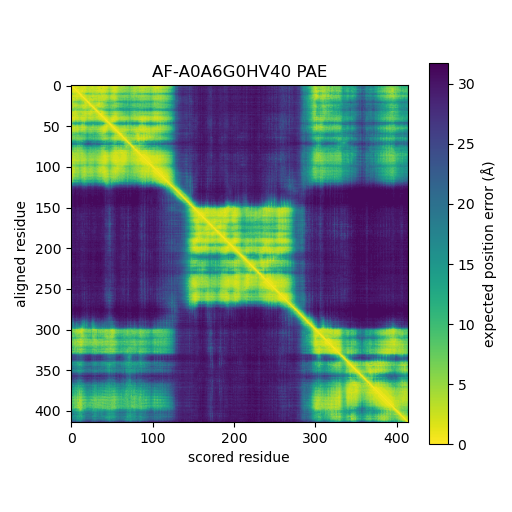? -15.686 -7.379 6.050 1.00 87.56 91 LYS A C 1
ATOM 728 O O . LYS A 1 91 ? -16.641 -7.952 6.563 1.00 87.56 91 LYS A O 1
ATOM 733 N N . THR A 1 92 ? -15.398 -6.099 6.270 1.00 87.19 92 THR A N 1
ATOM 734 C CA . THR A 1 92 ? -16.202 -5.248 7.153 1.00 87.19 92 THR A CA 1
ATOM 735 C C . THR A 1 92 ? -17.613 -5.093 6.596 1.00 87.19 92 THR A C 1
ATOM 737 O O . THR A 1 92 ? -18.573 -5.352 7.314 1.00 87.19 92 THR A O 1
ATOM 740 N N . TRP A 1 93 ? -17.756 -4.801 5.302 1.00 90.12 93 TRP A N 1
ATOM 741 C CA . TRP A 1 93 ? -19.059 -4.710 4.639 1.00 90.12 93 TRP A CA 1
ATOM 742 C C . TRP A 1 93 ? -19.868 -6.009 4.704 1.00 90.12 93 TRP A C 1
ATOM 744 O O . TRP A 1 93 ? -21.068 -5.962 4.960 1.00 90.12 93 TRP A O 1
ATOM 754 N N . ARG A 1 94 ? -19.226 -7.174 4.523 1.00 88.44 94 ARG A N 1
ATOM 755 C CA . ARG A 1 94 ? -19.882 -8.486 4.691 1.00 88.44 94 ARG A CA 1
ATOM 756 C C . ARG A 1 94 ? -20.439 -8.645 6.100 1.00 88.44 94 ARG A C 1
ATOM 758 O O . ARG A 1 94 ? -21.619 -8.926 6.256 1.00 88.44 94 ARG A O 1
ATOM 765 N N . VAL A 1 95 ? -19.618 -8.379 7.117 1.00 87.81 95 VAL A N 1
ATOM 766 C CA . VAL A 1 95 ? -20.052 -8.475 8.517 1.00 87.81 95 VAL A CA 1
ATOM 767 C C . VAL A 1 95 ? -21.204 -7.508 8.805 1.00 87.81 95 VAL A C 1
ATOM 769 O O . VAL A 1 95 ? -22.193 -7.918 9.405 1.00 87.81 95 VAL A O 1
ATOM 772 N N . GLN A 1 96 ? -21.130 -6.258 8.341 1.00 88.31 96 GLN A N 1
ATOM 773 C CA . GLN A 1 96 ? -22.206 -5.276 8.515 1.00 88.31 96 GLN A CA 1
ATOM 774 C C . GLN A 1 96 ? -23.515 -5.706 7.849 1.00 88.31 96 GLN A C 1
ATOM 776 O O . GLN A 1 96 ? -24.573 -5.563 8.452 1.00 88.31 96 GLN A O 1
ATOM 781 N N . ARG A 1 97 ? -23.458 -6.265 6.637 1.00 87.44 97 ARG A N 1
ATOM 782 C CA . ARG A 1 97 ? -24.651 -6.741 5.929 1.00 87.44 97 ARG A CA 1
ATOM 783 C C . ARG A 1 97 ? -25.273 -7.962 6.603 1.00 87.44 97 ARG A C 1
ATOM 785 O O . ARG A 1 97 ? -26.489 -8.028 6.731 1.00 87.44 97 ARG A O 1
ATOM 792 N N . ASP A 1 98 ? -24.444 -8.917 7.011 1.00 87.69 98 ASP A N 1
ATOM 793 C CA . ASP A 1 98 ? -24.918 -10.215 7.490 1.00 87.69 98 ASP A CA 1
ATOM 794 C C . ASP A 1 98 ? -25.385 -10.150 8.958 1.00 87.69 98 ASP A C 1
ATOM 796 O O . ASP A 1 98 ? -26.250 -10.921 9.364 1.00 87.69 98 ASP A O 1
ATOM 800 N N . THR A 1 99 ? -24.838 -9.224 9.757 1.00 87.81 99 THR A N 1
ATOM 801 C CA . THR A 1 99 ? -25.152 -9.102 11.195 1.00 87.81 99 THR A CA 1
ATOM 802 C C . THR A 1 99 ? -25.890 -7.817 11.571 1.00 87.81 99 THR A C 1
ATOM 804 O O . THR A 1 99 ? -26.405 -7.721 12.680 1.00 87.81 99 THR A O 1
ATOM 807 N N . GLY A 1 100 ? -25.928 -6.815 10.686 1.00 85.69 100 GLY A N 1
ATOM 808 C CA . GLY A 1 100 ? -26.476 -5.490 10.990 1.00 85.69 100 GLY A CA 1
ATOM 809 C C . GLY A 1 100 ? -25.620 -4.652 11.948 1.00 85.69 100 GLY A C 1
ATOM 810 O O . GLY A 1 100 ? -26.084 -3.612 12.407 1.00 85.69 100 GLY A O 1
ATOM 811 N N . ILE A 1 101 ? -24.390 -5.081 12.264 1.00 89.50 101 ILE A N 1
ATOM 812 C CA . ILE A 1 101 ? -23.529 -4.384 13.228 1.00 89.50 101 ILE A CA 1
ATOM 813 C C . ILE A 1 101 ? -23.182 -2.962 12.758 1.00 89.50 101 ILE A C 1
ATOM 815 O O . ILE A 1 101 ? -22.808 -2.721 11.603 1.00 89.50 101 ILE A O 1
ATOM 819 N N . SER A 1 102 ? -23.267 -2.003 13.677 1.00 87.94 102 SER A N 1
ATOM 820 C CA . SER A 1 102 ? -22.923 -0.609 13.397 1.00 87.94 102 SER A CA 1
ATOM 821 C C . SER A 1 102 ? -21.398 -0.381 13.371 1.00 87.94 102 SER A C 1
ATOM 823 O O . SER A 1 102 ? -20.643 -1.084 14.052 1.00 87.94 102 SER A O 1
ATOM 825 N N . PRO A 1 103 ? -20.900 0.636 12.637 1.00 86.00 103 PRO A N 1
ATOM 826 C CA . PRO A 1 103 ? -19.490 1.034 12.693 1.00 86.00 103 PRO A CA 1
ATOM 827 C C . PRO A 1 103 ? -18.995 1.323 14.118 1.00 86.00 103 PRO A C 1
ATOM 829 O O . PRO A 1 103 ? -17.874 0.959 14.473 1.00 86.00 103 PRO A O 1
ATOM 832 N N . ASP A 1 104 ? -19.832 1.945 14.953 1.00 86.12 104 ASP A N 1
ATOM 833 C CA . ASP A 1 104 ? -19.497 2.252 16.345 1.00 86.12 104 ASP A CA 1
ATOM 834 C C . ASP A 1 104 ? -19.327 0.982 17.193 1.00 86.12 104 ASP A C 1
ATOM 836 O O . ASP A 1 104 ? -18.420 0.908 18.025 1.00 86.12 104 ASP A O 1
ATOM 840 N N . GLU A 1 105 ? -20.146 -0.048 16.969 1.00 86.94 105 GLU A N 1
ATOM 841 C CA . GLU A 1 105 ? -19.991 -1.353 17.622 1.00 86.94 105 GLU A CA 1
ATOM 842 C C . GLU A 1 105 ? -18.734 -2.083 17.155 1.00 86.94 105 GLU A C 1
ATOM 844 O O . GLU A 1 105 ? -18.016 -2.627 17.993 1.00 86.94 105 GLU A O 1
ATOM 849 N N . ILE A 1 106 ? -18.407 -2.031 15.859 1.00 87.75 106 ILE A N 1
ATOM 850 C CA . ILE A 1 106 ? -17.151 -2.587 15.330 1.00 87.75 106 ILE A CA 1
ATOM 851 C C . ILE A 1 106 ? -15.953 -1.958 16.051 1.00 87.75 106 ILE A C 1
ATOM 853 O O . ILE A 1 106 ? -15.068 -2.672 16.531 1.00 87.75 106 ILE A O 1
ATOM 857 N N . VAL A 1 107 ? -15.935 -0.626 16.188 1.00 87.31 107 VAL A N 1
ATOM 858 C CA . VAL A 1 107 ? -14.857 0.072 16.902 1.00 87.31 107 VAL A CA 1
ATOM 859 C C . VAL A 1 107 ? -14.820 -0.340 18.373 1.00 87.31 107 VAL A C 1
ATOM 861 O O . VAL A 1 107 ? -13.747 -0.698 18.858 1.00 87.31 107 VAL A O 1
ATOM 864 N N . LYS A 1 108 ? -15.965 -0.390 19.065 1.00 85.69 108 LYS A N 1
ATOM 865 C CA . LYS A 1 108 ? -16.046 -0.826 20.471 1.00 85.69 108 LYS A CA 1
ATOM 866 C C . LYS A 1 108 ? -15.534 -2.254 20.680 1.00 85.69 108 LYS A C 1
ATOM 868 O O . LYS A 1 108 ? -14.767 -2.493 21.611 1.00 85.69 108 LYS A O 1
ATOM 873 N N . VAL A 1 109 ? -15.939 -3.202 19.833 1.00 86.06 109 VAL A N 1
ATOM 874 C CA . VAL A 1 109 ? -15.494 -4.604 19.908 1.00 86.06 109 VAL A CA 1
ATOM 875 C C . VAL A 1 109 ? -13.994 -4.698 19.638 1.00 86.06 109 VAL A C 1
ATOM 877 O O . VAL A 1 109 ? -13.282 -5.358 20.393 1.00 86.06 109 VAL A O 1
ATOM 880 N N . SER A 1 110 ? -13.495 -3.980 18.627 1.00 84.19 110 SER A N 1
ATOM 881 C CA . SER A 1 110 ? -12.063 -3.961 18.310 1.00 84.19 110 SER A CA 1
ATOM 882 C C . SER A 1 110 ? -11.214 -3.360 19.437 1.00 84.19 110 SER A C 1
ATOM 884 O O . SER A 1 110 ? -10.175 -3.918 19.778 1.00 84.19 110 SER A O 1
ATOM 886 N N . ALA A 1 111 ? -11.680 -2.280 20.076 1.00 83.88 111 ALA A N 1
ATOM 887 C CA . ALA A 1 111 ? -10.998 -1.648 21.201 1.00 83.88 111 ALA A CA 1
ATOM 888 C C . ALA A 1 111 ? -10.927 -2.593 22.407 1.00 83.88 111 ALA A C 1
ATOM 890 O O . ALA A 1 111 ? -9.847 -2.822 22.941 1.00 83.88 111 ALA A O 1
ATOM 891 N N . LYS A 1 112 ? -12.047 -3.239 22.765 1.00 83.69 112 LYS A N 1
ATOM 892 C CA . LYS A 1 112 ? -12.081 -4.242 23.843 1.00 83.69 112 LYS A CA 1
ATOM 893 C C . LYS A 1 112 ? -11.161 -5.429 23.567 1.00 83.69 112 LYS A C 1
ATOM 895 O O . LYS A 1 112 ? -10.511 -5.921 24.486 1.00 83.69 112 LYS A O 1
ATOM 900 N N . TYR A 1 113 ? -11.115 -5.899 22.320 1.00 81.94 113 TYR A N 1
ATOM 901 C CA . TYR A 1 113 ? -10.219 -6.981 21.921 1.00 81.94 113 TYR A CA 1
ATOM 902 C C . TYR A 1 113 ? -8.749 -6.572 22.084 1.00 81.94 113 TYR A C 1
ATOM 904 O O . TYR A 1 113 ? -7.986 -7.304 22.712 1.00 81.94 113 TYR A O 1
ATOM 912 N N . ASN A 1 114 ? -8.374 -5.383 21.602 1.00 77.56 114 ASN A N 1
ATOM 913 C CA . ASN A 1 114 ? -7.015 -4.856 21.731 1.00 77.56 114 ASN A CA 1
ATOM 914 C C . ASN A 1 114 ? -6.624 -4.630 23.197 1.00 77.56 114 ASN A C 1
ATOM 916 O O . ASN A 1 114 ? -5.581 -5.112 23.622 1.00 77.56 114 ASN A O 1
ATOM 920 N N . GLU A 1 115 ? -7.487 -4.012 24.005 1.00 77.50 115 GLU A N 1
ATOM 921 C CA . GLU A 1 115 ? -7.244 -3.848 25.442 1.00 77.50 115 GLU A CA 1
ATOM 922 C C . GLU A 1 115 ? -7.090 -5.189 26.165 1.00 77.50 115 GLU A C 1
ATOM 924 O O . GLU A 1 115 ? -6.279 -5.310 27.080 1.00 77.50 115 GLU A O 1
ATOM 929 N N . LYS A 1 116 ? -7.877 -6.210 25.796 1.00 78.19 116 LYS A N 1
ATOM 930 C CA . LYS A 1 116 ? -7.751 -7.552 26.380 1.00 78.19 116 LYS A CA 1
ATOM 931 C C . LYS A 1 116 ? -6.393 -8.159 26.026 1.00 78.19 116 LYS A C 1
ATOM 933 O O . LYS A 1 116 ? -5.753 -8.719 26.911 1.00 78.19 116 LYS A O 1
ATOM 938 N N . GLN A 1 117 ? -5.939 -8.008 24.783 1.00 70.31 117 GLN A N 1
ATOM 939 C CA . GLN A 1 117 ? -4.608 -8.441 24.343 1.00 70.31 117 GLN A CA 1
ATOM 940 C C . GLN A 1 117 ? -3.486 -7.689 25.086 1.00 70.31 117 GLN A C 1
ATOM 942 O O . GLN A 1 117 ? -2.556 -8.312 25.596 1.00 70.31 117 GLN A O 1
ATOM 947 N N . GLU A 1 118 ? -3.609 -6.372 25.261 1.00 69.94 118 GLU A N 1
ATOM 948 C CA . GLU A 1 118 ? -2.635 -5.555 26.000 1.00 69.94 118 GLU A CA 1
ATOM 949 C C . GLU A 1 118 ? -2.617 -5.866 27.503 1.00 69.94 118 GLU A C 1
ATOM 951 O O . GLU A 1 118 ? -1.549 -5.934 28.113 1.00 69.94 118 GLU A O 1
ATOM 956 N N . LYS A 1 119 ? -3.779 -6.125 28.115 1.00 67.44 119 LYS A N 1
ATOM 957 C CA . LYS A 1 119 ? -3.894 -6.559 29.519 1.00 67.44 119 LYS A CA 1
ATOM 958 C C . LYS A 1 119 ? -3.335 -7.965 29.726 1.00 67.44 119 LYS A C 1
ATOM 960 O O . LYS A 1 119 ? -2.734 -8.216 30.768 1.00 67.44 119 LYS A O 1
ATOM 965 N N . LEU A 1 120 ? -3.496 -8.869 28.757 1.00 65.75 120 LEU A N 1
ATOM 966 C CA . LEU A 1 120 ? -2.855 -10.188 28.770 1.00 65.75 120 LEU A CA 1
ATOM 967 C C . LEU A 1 120 ? -1.326 -10.057 28.689 1.00 65.75 120 LEU A C 1
ATOM 969 O O . LEU A 1 120 ? -0.626 -10.726 29.446 1.00 65.75 120 LEU A O 1
ATOM 973 N N . SER A 1 121 ? -0.821 -9.126 27.875 1.00 52.84 121 SER A N 1
ATOM 974 C CA . SER A 1 121 ? 0.610 -8.806 27.802 1.00 52.84 121 SER A CA 1
ATOM 975 C C . SER A 1 121 ? 1.137 -8.094 29.065 1.00 52.84 121 SER A C 1
ATOM 977 O O . SER A 1 121 ? 2.255 -8.356 29.504 1.00 52.84 121 SER A O 1
ATOM 979 N N . SER A 1 122 ? 0.324 -7.248 29.713 1.00 49.94 122 SER A N 1
ATOM 980 C CA . SER A 1 122 ? 0.714 -6.465 30.901 1.00 49.94 122 SER A CA 1
ATOM 981 C C . SER A 1 122 ? 0.617 -7.251 32.214 1.00 49.94 122 SER A C 1
ATOM 983 O O . SER A 1 122 ? 1.475 -7.104 33.083 1.00 49.94 122 SER A O 1
ATOM 985 N N . LYS A 1 123 ? -0.373 -8.145 32.370 1.00 46.59 123 LYS A N 1
ATOM 986 C CA . LYS A 1 123 ? -0.468 -9.047 33.537 1.00 46.59 123 LYS A CA 1
ATOM 987 C C . LYS A 1 123 ? 0.696 -10.037 33.614 1.00 46.59 123 LYS A C 1
ATOM 989 O O . LYS A 1 123 ? 1.054 -10.446 34.713 1.00 46.59 123 LYS A O 1
ATOM 994 N N . GLN A 1 124 ? 1.328 -10.373 32.488 1.00 44.97 124 GLN A N 1
ATOM 995 C CA . GLN A 1 124 ? 2.568 -11.158 32.480 1.00 44.97 124 GLN A CA 1
ATOM 996 C C . GLN A 1 124 ? 3.784 -10.393 33.039 1.00 44.97 124 GLN A C 1
ATOM 998 O O . GLN A 1 124 ? 4.735 -11.036 33.470 1.00 44.97 124 GLN A O 1
ATOM 1003 N N . LYS A 1 125 ? 3.752 -9.050 33.103 1.00 40.12 125 LYS A N 1
ATOM 1004 C CA . LYS A 1 125 ? 4.821 -8.223 33.703 1.00 40.12 125 LYS A CA 1
ATOM 1005 C C . LYS A 1 125 ? 4.626 -7.919 35.196 1.00 40.12 125 LYS A C 1
ATOM 1007 O O . LYS A 1 125 ? 5.596 -7.570 35.857 1.00 40.12 125 LYS A O 1
ATOM 1012 N N . GLY A 1 126 ? 3.407 -8.042 35.730 1.00 35.12 126 GLY A N 1
ATOM 1013 C CA . GLY A 1 126 ? 3.063 -7.604 37.094 1.00 35.12 126 GLY A CA 1
ATOM 1014 C C . GLY A 1 126 ? 2.957 -8.698 38.161 1.00 35.12 126 GLY A C 1
ATOM 1015 O O . GLY A 1 126 ? 2.717 -8.369 39.314 1.00 35.12 126 GLY A O 1
ATOM 1016 N N . ASN A 1 127 ? 3.108 -9.979 37.812 1.00 34.97 127 ASN A N 1
ATOM 1017 C CA . ASN A 1 127 ? 2.918 -11.084 38.756 1.00 34.97 127 ASN A CA 1
ATOM 1018 C C . ASN A 1 127 ? 4.213 -11.893 38.912 1.00 34.97 127 ASN A C 1
ATOM 1020 O O . ASN A 1 127 ? 4.345 -13.002 38.398 1.00 34.97 127 ASN A O 1
ATOM 1024 N N . LYS A 1 128 ? 5.197 -11.309 39.600 1.00 41.62 128 LYS A N 1
ATOM 1025 C CA . LYS A 1 128 ? 6.400 -12.015 40.051 1.00 41.62 128 LYS A CA 1
ATOM 1026 C C . LYS A 1 128 ? 6.625 -11.717 41.526 1.00 41.62 128 LYS A C 1
ATOM 1028 O O . LYS A 1 128 ? 7.641 -11.144 41.866 1.00 41.62 128 LYS A O 1
ATOM 1033 N N . GLU A 1 129 ? 5.666 -12.085 42.377 1.00 29.05 129 GLU A N 1
ATOM 1034 C CA . GLU A 1 129 ? 5.931 -12.336 43.797 1.00 29.05 129 GLU A CA 1
ATOM 1035 C C . GLU A 1 129 ? 4.797 -13.140 44.470 1.00 29.05 129 GLU A C 1
ATOM 1037 O O . GLU A 1 129 ? 3.642 -12.732 44.500 1.00 29.05 129 GLU A O 1
ATOM 1042 N N . VAL A 1 130 ? 5.203 -14.303 44.997 1.00 32.09 130 VAL A N 1
ATOM 1043 C CA . VAL A 1 130 ? 4.627 -15.112 46.091 1.00 32.09 130 VAL A CA 1
ATOM 1044 C C . VAL A 1 130 ? 3.231 -15.745 45.915 1.00 32.09 130 VAL A C 1
ATOM 1046 O O . VAL A 1 130 ? 2.212 -15.128 46.194 1.00 32.09 130 VAL A O 1
ATOM 1049 N N . TRP A 1 131 ? 3.205 -17.064 45.661 1.00 23.05 131 TRP A N 1
ATOM 1050 C CA . TRP A 1 131 ? 2.482 -18.026 46.518 1.00 23.05 131 TRP A CA 1
ATOM 1051 C C . TRP A 1 131 ? 3.019 -19.454 46.309 1.00 23.05 131 TRP A C 1
ATOM 1053 O O . TRP A 1 131 ? 3.066 -19.961 45.190 1.00 23.05 131 TRP A O 1
ATOM 1063 N N . VAL A 1 132 ? 3.420 -20.099 47.405 1.00 27.41 132 VAL A N 1
ATOM 1064 C CA . VAL A 1 132 ? 3.888 -21.490 47.490 1.00 27.41 132 VAL A CA 1
ATOM 1065 C C . VAL A 1 132 ? 2.747 -22.385 47.994 1.00 27.41 132 VAL A C 1
ATOM 1067 O O . VAL A 1 132 ? 2.141 -22.066 49.007 1.00 27.41 132 VAL A O 1
ATOM 1070 N N . ASN A 1 133 ? 2.541 -23.516 47.302 1.00 27.08 133 ASN A N 1
ATOM 1071 C CA . ASN A 1 133 ? 1.862 -24.774 47.680 1.00 27.08 133 ASN A CA 1
ATOM 1072 C C . ASN A 1 133 ? 0.415 -24.735 48.236 1.00 27.08 133 ASN A C 1
ATOM 1074 O O . ASN A 1 133 ? 0.167 -24.194 49.305 1.00 27.08 133 ASN A O 1
ATOM 1078 N N . GLN A 1 134 ? -0.514 -25.480 47.615 1.00 28.66 134 GLN A N 1
ATOM 1079 C CA . GLN A 1 134 ? -0.913 -26.856 47.998 1.00 28.66 134 GLN A CA 1
ATOM 1080 C C . GLN A 1 134 ? -2.192 -27.321 47.250 1.00 28.66 134 GLN A C 1
ATOM 1082 O O . GLN A 1 134 ? -3.181 -26.605 47.219 1.00 28.66 134 GLN A O 1
ATOM 1087 N N . LYS A 1 135 ? -2.116 -28.567 46.748 1.00 27.25 135 LYS A N 1
ATOM 1088 C CA . LYS A 1 135 ? -3.124 -29.654 46.662 1.00 27.25 135 LYS A CA 1
ATOM 1089 C C . LYS A 1 135 ? -4.400 -29.584 45.787 1.00 27.25 135 LYS A C 1
ATOM 1091 O O . LYS A 1 135 ? -5.275 -28.760 45.996 1.00 27.25 135 LYS A O 1
ATOM 1096 N N . GLU A 1 136 ? -4.466 -30.643 44.962 1.00 24.98 136 GLU A N 1
ATOM 1097 C CA . GLU A 1 136 ? -5.579 -31.574 44.657 1.00 24.98 136 GLU A CA 1
ATOM 1098 C C . GLU A 1 136 ? -6.751 -31.106 43.759 1.00 24.98 136 GLU A C 1
ATOM 1100 O O . GLU A 1 136 ? -7.490 -30.190 44.093 1.00 24.98 136 GLU A O 1
ATOM 1105 N N . GLU A 1 137 ? -6.828 -31.764 42.583 1.00 25.17 137 GLU A N 1
ATOM 1106 C CA . GLU A 1 137 ? -7.996 -32.392 41.910 1.00 25.17 137 GLU A CA 1
ATOM 1107 C C . GLU A 1 137 ? -9.396 -31.973 42.410 1.00 25.17 137 GLU A C 1
ATOM 1109 O O . GLU A 1 137 ? -9.654 -31.985 43.603 1.00 25.17 137 GLU A O 1
ATOM 1114 N N . GLU A 1 138 ? -10.404 -31.631 41.608 1.00 25.80 138 GLU A N 1
ATOM 1115 C CA . GLU A 1 138 ? -10.809 -31.946 40.233 1.00 25.80 138 GLU A CA 1
ATOM 1116 C C . GLU A 1 138 ? -11.826 -30.862 39.799 1.00 25.80 138 GLU A C 1
ATOM 1118 O O . GLU A 1 138 ? -12.528 -30.310 40.640 1.00 25.80 138 GLU A O 1
ATOM 1123 N N . GLU A 1 139 ? -11.912 -30.592 38.493 1.00 22.14 139 GLU A N 1
ATOM 1124 C CA . GLU A 1 139 ? -13.126 -30.285 37.705 1.00 22.14 139 GLU A CA 1
ATOM 1125 C C . GLU A 1 139 ? -12.895 -29.253 36.589 1.00 22.14 139 GLU A C 1
ATOM 1127 O O . GLU A 1 139 ? -12.159 -28.272 36.685 1.00 22.14 139 GLU A O 1
ATOM 1132 N N . ALA A 1 140 ? -13.498 -29.588 35.453 1.00 31.72 140 ALA A N 1
ATOM 1133 C CA . ALA A 1 140 ? -13.249 -29.096 34.113 1.00 31.72 140 ALA A CA 1
ATOM 1134 C C . ALA A 1 140 ? -13.467 -27.588 33.916 1.00 31.72 140 ALA A C 1
ATOM 1136 O O . ALA A 1 140 ? -14.490 -27.055 34.323 1.00 31.72 140 ALA A O 1
ATOM 1137 N N . GLN A 1 141 ? -12.600 -26.954 33.114 1.00 26.58 141 GLN A N 1
ATOM 1138 C CA . GLN A 1 141 ? -12.994 -26.294 31.859 1.00 26.58 141 GLN A CA 1
ATOM 1139 C C . GLN A 1 141 ? -11.802 -25.637 31.139 1.00 26.58 141 GLN A C 1
ATOM 1141 O O . GLN A 1 141 ? -11.052 -24.848 31.698 1.00 26.58 141 GLN A O 1
ATOM 1146 N N . VAL A 1 142 ? -11.662 -25.989 29.858 1.00 39.75 142 VAL A N 1
ATOM 1147 C CA . VAL A 1 142 ? -11.510 -25.077 28.709 1.00 39.75 142 VAL A CA 1
ATOM 1148 C C . VAL A 1 142 ? -10.893 -23.697 29.010 1.00 39.75 142 VAL A C 1
ATOM 1150 O O . VAL A 1 142 ? -11.616 -22.717 29.073 1.00 39.75 142 VAL A O 1
ATOM 1153 N N . GLU A 1 143 ? -9.564 -23.598 29.112 1.00 35.31 143 GLU A N 1
ATOM 1154 C CA . GLU A 1 143 ? -8.781 -22.386 28.786 1.00 35.31 143 GLU A CA 1
ATOM 1155 C C . GLU A 1 143 ? -7.275 -22.677 28.955 1.00 35.31 143 GLU A C 1
ATOM 1157 O O . GLU A 1 143 ? -6.732 -22.656 30.056 1.00 35.31 143 GLU A O 1
ATOM 1162 N N . GLY A 1 144 ? -6.558 -22.980 27.867 1.00 32.72 144 GLY A N 1
ATOM 1163 C CA . GLY A 1 144 ? -5.130 -23.309 27.987 1.00 32.72 144 GLY A CA 1
ATOM 1164 C C . GLY A 1 144 ? -4.416 -23.665 26.688 1.00 32.72 144 GLY A C 1
ATOM 1165 O O . GLY A 1 144 ? -3.741 -24.682 26.627 1.00 32.72 144 GLY A O 1
ATOM 1166 N N . GLY A 1 145 ? -4.570 -22.862 25.632 1.00 36.66 145 GLY A N 1
ATOM 1167 C CA . GLY A 1 145 ? -4.017 -23.190 24.310 1.00 36.66 145 GLY A CA 1
ATOM 1168 C C . GLY A 1 145 ? -2.501 -23.001 24.154 1.00 36.66 145 GLY A C 1
ATOM 1169 O O . GLY A 1 145 ? -1.868 -23.817 23.500 1.00 36.66 145 GLY A O 1
ATOM 1170 N N . TRP A 1 146 ? -1.890 -21.966 24.746 1.00 39.16 146 TRP A N 1
ATOM 1171 C CA . TRP A 1 146 ? -0.487 -21.616 24.430 1.00 39.16 146 TRP A CA 1
ATOM 1172 C C . TRP A 1 146 ? 0.535 -21.963 25.523 1.00 39.16 146 TRP A C 1
ATOM 1174 O O . TRP A 1 146 ? 1.716 -22.124 25.232 1.00 39.16 146 TRP A O 1
ATOM 1184 N N . LYS A 1 147 ? 0.109 -22.143 26.782 1.00 39.88 147 LYS A N 1
ATOM 1185 C CA . LYS A 1 147 ? 1.026 -22.493 27.890 1.00 39.88 147 LYS A CA 1
ATOM 1186 C C . LYS A 1 147 ? 1.673 -23.882 27.739 1.00 39.88 147 LYS A C 1
ATOM 1188 O O . LYS A 1 147 ? 2.585 -24.195 28.491 1.00 39.88 147 LYS A O 1
ATOM 1193 N N . SER A 1 148 ? 1.215 -24.692 26.782 1.00 43.72 148 SER A N 1
ATOM 1194 C CA . SER A 1 148 ? 1.636 -26.087 26.618 1.00 43.72 148 SER A CA 1
ATOM 1195 C C . SER A 1 148 ? 2.744 -26.322 25.583 1.00 43.72 148 SER A C 1
ATOM 1197 O O . SER A 1 148 ? 3.233 -27.440 25.506 1.00 43.72 148 SER A O 1
ATOM 1199 N N . LEU A 1 149 ? 3.167 -25.317 24.803 1.00 55.88 149 LEU A N 1
ATOM 1200 C CA . LEU A 1 149 ? 4.250 -25.466 23.817 1.00 55.88 149 LEU A CA 1
ATOM 1201 C C . LEU A 1 149 ? 5.448 -24.586 24.188 1.00 55.88 149 LEU A C 1
ATOM 1203 O O . LEU A 1 149 ? 5.771 -23.627 23.489 1.00 55.88 149 LEU A O 1
ATOM 1207 N N . ASN A 1 150 ? 6.130 -24.913 25.287 1.00 62.22 150 ASN A N 1
ATOM 1208 C CA . ASN A 1 150 ? 7.437 -24.324 25.602 1.00 62.22 150 ASN A CA 1
ATOM 1209 C C . ASN A 1 150 ? 8.553 -24.999 24.779 1.00 62.22 150 ASN A C 1
ATOM 1211 O O . ASN A 1 150 ? 9.511 -25.537 25.327 1.00 62.22 150 ASN A O 1
ATOM 1215 N N . MET A 1 151 ? 8.381 -25.053 23.457 1.00 74.81 151 MET A N 1
ATOM 1216 C CA . MET A 1 151 ? 9.334 -25.690 22.551 1.00 74.81 151 MET A CA 1
ATOM 1217 C C . MET A 1 151 ? 10.071 -24.634 21.732 1.00 74.81 151 MET A C 1
ATOM 1219 O O . MET A 1 151 ? 9.456 -23.703 21.208 1.00 74.81 151 MET A O 1
ATOM 1223 N N . GLU A 1 152 ? 11.387 -24.783 21.586 1.00 78.44 152 GLU A N 1
ATOM 1224 C CA . GLU A 1 152 ? 12.173 -23.923 20.700 1.00 78.44 152 GLU A CA 1
ATOM 1225 C C . GLU A 1 152 ? 11.954 -24.346 19.242 1.00 78.44 152 GLU A C 1
ATOM 1227 O O . GLU A 1 152 ? 12.048 -25.531 18.923 1.00 78.44 152 GLU A O 1
ATOM 1232 N N . MET A 1 153 ? 11.664 -23.396 18.348 1.00 86.44 153 MET A N 1
ATOM 1233 C CA . MET A 1 153 ? 11.385 -23.668 16.936 1.00 86.44 153 MET A CA 1
ATOM 1234 C C . MET A 1 153 ? 12.365 -22.935 16.021 1.00 86.44 153 MET A C 1
ATOM 1236 O O . MET A 1 153 ? 12.803 -21.827 16.322 1.00 86.44 153 MET A O 1
ATOM 1240 N N . LYS A 1 154 ? 12.685 -23.530 14.868 1.00 87.44 154 LYS A N 1
ATOM 1241 C CA . LYS A 1 154 ? 13.514 -22.917 13.819 1.00 87.44 154 LYS A CA 1
ATOM 1242 C C . LYS A 1 154 ? 13.059 -23.323 12.427 1.00 87.44 154 LYS A C 1
ATOM 1244 O O . LYS A 1 154 ? 12.741 -24.485 12.187 1.00 87.44 154 LYS A O 1
ATOM 1249 N N . MET A 1 155 ? 13.116 -22.388 11.482 1.00 88.12 155 MET A N 1
ATOM 1250 C CA . MET A 1 155 ? 13.028 -22.720 10.060 1.00 88.12 155 MET A CA 1
ATOM 1251 C C . MET A 1 155 ? 14.414 -23.049 9.507 1.00 88.12 155 MET A C 1
ATOM 1253 O O . MET A 1 155 ? 15.360 -22.279 9.675 1.00 88.12 155 MET A O 1
ATOM 1257 N N . ALA A 1 156 ? 14.529 -24.173 8.805 1.00 87.62 156 ALA A N 1
ATOM 1258 C CA . ALA A 1 156 ? 15.788 -24.622 8.222 1.00 87.62 156 ALA A CA 1
ATOM 1259 C C . ALA A 1 156 ? 15.621 -25.067 6.768 1.00 87.62 156 ALA A C 1
ATOM 1261 O O . ALA A 1 156 ? 14.552 -25.504 6.351 1.00 87.62 156 ALA A O 1
ATOM 1262 N N . CYS A 1 157 ? 16.699 -24.994 5.989 1.00 87.62 157 CYS A N 1
ATOM 1263 C CA . CYS A 1 157 ? 16.725 -25.514 4.627 1.00 87.62 157 CYS A CA 1
ATOM 1264 C C . CYS A 1 157 ? 16.581 -27.047 4.617 1.00 87.62 157 CYS A C 1
ATOM 1266 O O . CYS A 1 157 ? 17.389 -27.761 5.214 1.00 87.62 157 CYS A O 1
ATOM 1268 N N . ALA A 1 158 ? 15.604 -27.559 3.864 1.00 86.19 158 ALA A N 1
ATOM 1269 C CA . ALA A 1 158 ? 15.320 -28.989 3.730 1.00 86.19 158 ALA A CA 1
ATOM 1270 C C . ALA A 1 158 ? 16.483 -29.783 3.107 1.00 86.19 158 ALA A C 1
ATOM 1272 O O . ALA A 1 158 ? 16.657 -30.969 3.381 1.00 86.19 158 ALA A O 1
ATOM 1273 N N . GLN A 1 159 ? 17.269 -29.147 2.230 1.00 85.56 159 GLN A N 1
ATOM 1274 C CA . GLN A 1 159 ? 18.449 -29.760 1.611 1.00 85.56 159 GLN A CA 1
ATOM 1275 C C . GLN A 1 159 ? 19.589 -29.869 2.622 1.00 85.56 159 GLN A C 1
ATOM 1277 O O . GLN A 1 159 ? 20.071 -30.967 2.871 1.00 85.56 159 GLN A O 1
ATOM 1282 N N . CYS A 1 160 ? 19.926 -28.768 3.298 1.00 86.69 160 CYS A N 1
ATOM 1283 C CA . CYS A 1 160 ? 20.968 -28.780 4.324 1.00 86.69 160 CYS A CA 1
ATOM 1284 C C . CYS A 1 160 ? 20.648 -29.755 5.461 1.00 86.69 160 CYS A C 1
ATOM 1286 O O . CYS A 1 160 ? 21.548 -30.440 5.941 1.00 86.69 160 CYS A O 1
ATOM 1288 N N . TRP A 1 161 ? 19.375 -29.864 5.854 1.00 86.75 161 TRP A N 1
ATOM 1289 C CA . TRP A 1 161 ? 18.953 -30.785 6.906 1.00 86.75 161 TRP A CA 1
ATOM 1290 C C . TRP A 1 161 ? 19.191 -32.254 6.545 1.00 86.75 161 TRP A C 1
ATOM 1292 O O . TRP A 1 161 ? 19.652 -33.022 7.388 1.00 86.75 161 TRP A O 1
ATOM 1302 N N . ARG A 1 162 ? 18.948 -32.642 5.285 1.00 83.62 162 ARG A N 1
ATOM 1303 C CA . ARG A 1 162 ? 19.274 -33.992 4.790 1.00 83.62 162 ARG A CA 1
ATOM 1304 C C . ARG A 1 162 ? 20.772 -34.283 4.853 1.00 83.62 162 ARG A C 1
ATOM 1306 O O . ARG A 1 162 ? 21.150 -35.412 5.146 1.00 83.62 162 ARG A O 1
ATOM 1313 N N . ASP A 1 163 ? 21.592 -33.253 4.671 1.00 81.56 163 ASP A N 1
ATOM 1314 C CA . ASP A 1 163 ? 23.051 -33.314 4.797 1.00 81.56 163 ASP A CA 1
ATOM 1315 C C . ASP A 1 163 ? 23.538 -33.156 6.256 1.00 81.56 163 ASP A C 1
ATOM 1317 O O . ASP A 1 163 ? 24.736 -33.009 6.509 1.00 81.56 163 ASP A O 1
ATOM 1321 N N . GLY A 1 164 ? 22.622 -33.153 7.234 1.00 81.50 164 GLY A N 1
ATOM 1322 C CA . GLY A 1 164 ? 22.930 -33.056 8.664 1.00 81.50 164 GLY A CA 1
ATOM 1323 C C . GLY A 1 164 ? 23.317 -31.655 9.146 1.00 81.50 164 GLY A C 1
ATOM 1324 O O . GLY A 1 164 ? 23.910 -31.518 10.216 1.00 81.50 164 GLY A O 1
ATOM 1325 N N . ARG A 1 165 ? 23.015 -30.603 8.376 1.00 84.19 165 ARG A N 1
ATOM 1326 C CA . ARG A 1 165 ? 23.321 -29.204 8.715 1.00 84.19 165 ARG A CA 1
ATOM 1327 C C . ARG A 1 165 ? 22.051 -28.372 8.849 1.00 84.19 165 ARG A C 1
ATOM 1329 O O . ARG A 1 165 ? 21.175 -28.398 7.992 1.00 84.19 165 ARG A O 1
ATOM 1336 N N . ILE A 1 166 ? 21.977 -27.556 9.894 1.00 85.94 166 ILE A N 1
ATOM 1337 C CA . ILE A 1 166 ? 20.898 -26.578 10.060 1.00 85.94 166 ILE A CA 1
ATOM 1338 C C . ILE A 1 166 ? 21.358 -25.275 9.407 1.00 85.94 166 ILE A C 1
ATOM 1340 O O . ILE A 1 166 ? 22.399 -24.729 9.764 1.00 85.94 166 ILE A O 1
ATOM 1344 N N . SER A 1 167 ? 20.619 -24.802 8.406 1.00 86.12 167 SER A N 1
ATOM 1345 C CA . SER A 1 167 ? 20.906 -23.535 7.727 1.00 86.12 167 SER A CA 1
ATOM 1346 C C . SER A 1 167 ? 19.637 -22.703 7.640 1.00 86.12 167 SER A C 1
ATOM 1348 O O . SER A 1 167 ? 18.656 -23.128 7.029 1.00 86.12 167 SER A O 1
ATOM 1350 N N . GLU A 1 168 ? 19.686 -21.538 8.275 1.00 85.25 168 GLU A N 1
ATOM 1351 C CA . GLU A 1 168 ? 18.616 -20.539 8.367 1.00 85.25 168 GLU A CA 1
ATOM 1352 C C . GLU A 1 168 ? 18.560 -19.684 7.081 1.00 85.25 168 GLU A C 1
ATOM 1354 O O . GLU A 1 168 ? 19.512 -19.731 6.285 1.00 85.25 168 GLU A O 1
ATOM 1359 N N . PRO A 1 169 ? 17.473 -18.932 6.828 1.00 84.62 169 PRO A N 1
ATOM 1360 C CA . PRO A 1 169 ? 17.391 -18.064 5.656 1.00 84.62 169 PRO A CA 1
ATOM 1361 C C . PRO A 1 169 ? 18.347 -16.868 5.738 1.00 84.62 169 PRO A C 1
ATOM 1363 O O . PRO A 1 169 ? 18.738 -16.427 6.817 1.00 84.62 169 PRO A O 1
ATOM 1366 N N . ASP A 1 170 ? 18.715 -16.320 4.581 1.00 83.00 170 ASP A N 1
ATOM 1367 C CA . ASP A 1 170 ? 19.399 -15.036 4.483 1.00 83.00 170 ASP A CA 1
ATOM 1368 C C . ASP A 1 170 ? 18.459 -13.865 4.817 1.00 83.00 170 ASP A C 1
ATOM 1370 O O . ASP A 1 170 ? 17.237 -14.004 4.861 1.00 83.00 170 ASP A O 1
ATOM 1374 N N . LYS A 1 171 ? 19.029 -12.671 5.032 1.00 78.88 171 LYS A N 1
ATOM 1375 C CA . LYS A 1 171 ? 18.256 -11.458 5.369 1.00 78.88 171 LYS A CA 1
ATOM 1376 C C . LYS A 1 171 ? 17.208 -11.089 4.308 1.00 78.88 171 LYS A C 1
ATOM 1378 O O . LYS A 1 171 ? 16.266 -10.373 4.617 1.00 78.88 171 LYS A O 1
ATOM 1383 N N . ALA A 1 172 ? 17.392 -11.546 3.069 1.00 76.62 172 ALA A N 1
ATOM 1384 C CA . ALA A 1 172 ? 16.483 -11.302 1.955 1.00 76.62 172 ALA A CA 1
ATOM 1385 C C . ALA A 1 172 ? 15.411 -12.397 1.794 1.00 76.62 172 ALA A C 1
ATOM 1387 O O . ALA A 1 172 ? 14.571 -12.269 0.907 1.00 76.62 172 ALA A O 1
ATOM 1388 N N . LEU A 1 173 ? 15.449 -13.466 2.605 1.00 79.94 173 LEU A N 1
ATOM 1389 C CA . LEU A 1 173 ? 14.614 -14.669 2.493 1.00 79.94 173 LEU A CA 1
ATOM 1390 C C . LEU A 1 173 ? 14.642 -15.315 1.093 1.00 79.94 173 LEU A C 1
ATOM 1392 O O . LEU A 1 173 ? 13.692 -15.988 0.700 1.00 79.94 173 LEU A O 1
ATOM 1396 N N . LYS A 1 174 ? 15.725 -15.115 0.330 1.00 83.25 174 LYS A N 1
ATOM 1397 C CA . LYS A 1 174 ? 15.897 -15.652 -1.033 1.00 83.25 174 LYS A CA 1
ATOM 1398 C C . LYS A 1 174 ? 16.732 -16.923 -1.042 1.00 83.25 174 LYS A C 1
ATOM 1400 O O . LYS A 1 174 ? 16.490 -17.810 -1.861 1.00 83.25 174 LYS A O 1
ATOM 1405 N N . TYR A 1 175 ? 17.705 -17.032 -0.141 1.00 86.75 175 TYR A N 1
ATOM 1406 C CA . TYR A 1 175 ? 18.638 -18.156 -0.094 1.00 86.75 175 TYR A CA 1
ATOM 1407 C C . TYR A 1 175 ? 18.881 -18.619 1.343 1.00 86.75 175 TYR A C 1
ATOM 1409 O O . TYR A 1 175 ? 18.718 -17.849 2.280 1.00 86.75 175 TYR A O 1
ATOM 1417 N N . CYS A 1 176 ? 19.312 -19.864 1.545 1.00 87.38 176 CYS A N 1
ATOM 1418 C CA . CYS A 1 176 ? 19.815 -20.296 2.849 1.00 87.38 176 CYS A CA 1
ATOM 1419 C C . CYS A 1 176 ? 21.238 -19.768 3.108 1.00 87.38 176 CYS A C 1
ATOM 1421 O O . CYS A 1 176 ? 22.025 -19.583 2.178 1.00 87.38 176 CYS A O 1
ATOM 1423 N N . THR A 1 177 ? 21.607 -19.652 4.381 1.00 85.31 177 THR A N 1
ATOM 1424 C CA . THR A 1 177 ? 22.939 -19.242 4.874 1.00 85.31 177 THR A CA 1
ATOM 1425 C C . THR A 1 177 ? 24.073 -20.238 4.596 1.00 85.31 177 THR A C 1
ATOM 1427 O O . THR A 1 177 ? 25.236 -19.949 4.878 1.00 85.31 177 THR A O 1
ATOM 1430 N N . ALA A 1 178 ? 23.779 -21.412 4.027 1.00 83.94 178 ALA A N 1
ATOM 1431 C CA . ALA A 1 178 ? 24.808 -22.372 3.647 1.00 83.94 178 ALA A CA 1
ATOM 1432 C C . ALA A 1 178 ? 25.686 -21.847 2.501 1.00 83.94 178 ALA A C 1
ATOM 1434 O O . ALA A 1 178 ? 25.232 -21.095 1.638 1.00 83.94 178 ALA A O 1
ATOM 1435 N N . LYS A 1 179 ? 26.926 -22.348 2.417 1.00 80.94 179 LYS A N 1
ATOM 1436 C CA . LYS A 1 179 ? 27.865 -22.019 1.325 1.00 80.94 179 LYS A CA 1
ATOM 1437 C C . LYS A 1 179 ? 27.276 -22.258 -0.073 1.00 80.94 179 LYS A C 1
ATOM 1439 O O . LYS A 1 179 ? 27.582 -21.512 -0.991 1.00 80.94 179 LYS A O 1
ATOM 1444 N N . ALA A 1 180 ? 26.417 -23.269 -0.216 1.00 79.88 180 ALA A N 1
ATOM 1445 C CA . ALA A 1 180 ? 25.762 -23.622 -1.474 1.00 79.88 180 ALA A CA 1
ATOM 1446 C C . ALA A 1 180 ? 24.575 -22.710 -1.853 1.00 79.88 180 ALA A C 1
ATOM 1448 O O . ALA A 1 180 ? 24.055 -22.842 -2.955 1.00 79.88 180 ALA A O 1
ATOM 1449 N N . ARG A 1 181 ? 24.145 -21.794 -0.966 1.00 82.31 181 ARG A N 1
ATOM 1450 C CA . ARG A 1 181 ? 23.072 -20.806 -1.199 1.00 82.31 181 ARG A CA 1
ATOM 1451 C C . ARG A 1 181 ? 21.824 -21.398 -1.869 1.00 82.31 181 ARG A C 1
ATOM 1453 O O . ARG A 1 181 ? 21.377 -20.924 -2.909 1.00 82.31 181 ARG A O 1
ATOM 1460 N N . HIS A 1 182 ? 21.247 -22.438 -1.274 1.00 82.56 182 HIS A N 1
ATOM 1461 C CA . HIS A 1 182 ? 20.017 -23.045 -1.785 1.00 82.56 182 HIS A CA 1
ATOM 1462 C C . HIS A 1 182 ? 18.853 -22.051 -1.772 1.00 82.56 182 HIS A C 1
ATOM 1464 O O . HIS A 1 182 ? 18.713 -21.278 -0.827 1.00 82.56 182 HIS A O 1
ATOM 1470 N N . LEU A 1 183 ? 18.003 -22.105 -2.799 1.00 82.62 183 LEU A N 1
ATOM 1471 C CA . LEU A 1 183 ? 16.836 -21.233 -2.930 1.00 82.62 183 LEU A CA 1
ATOM 1472 C C . LEU A 1 183 ? 15.835 -21.446 -1.781 1.00 82.62 183 LEU A C 1
ATOM 1474 O O . LEU A 1 183 ? 15.429 -22.581 -1.512 1.00 82.62 183 LEU A O 1
ATOM 1478 N N . TRP A 1 184 ? 15.410 -20.354 -1.149 1.00 83.81 184 TRP A N 1
ATOM 1479 C CA . TRP A 1 184 ? 14.474 -20.357 -0.029 1.00 83.81 184 TRP A CA 1
ATOM 1480 C C . TRP A 1 184 ? 13.037 -20.169 -0.530 1.00 83.81 184 TRP A C 1
ATOM 1482 O O . TRP A 1 184 ? 12.626 -19.083 -0.916 1.00 83.81 184 TRP A O 1
ATOM 1492 N N . THR A 1 185 ? 12.279 -21.262 -0.582 1.00 81.38 185 THR A N 1
ATOM 1493 C CA . THR A 1 185 ? 10.886 -21.309 -1.076 1.00 81.38 185 THR A CA 1
ATOM 1494 C C . THR A 1 185 ? 10.058 -22.223 -0.180 1.00 81.38 185 THR A C 1
ATOM 1496 O O . THR A 1 185 ? 10.637 -23.026 0.554 1.00 81.38 185 THR A O 1
ATOM 1499 N N . LYS A 1 186 ? 8.721 -22.120 -0.239 1.00 76.19 186 LYS A N 1
ATOM 1500 C CA . LYS A 1 186 ? 7.789 -22.857 0.637 1.00 76.19 186 LYS A CA 1
ATOM 1501 C C . LYS A 1 186 ? 8.051 -24.365 0.697 1.00 76.19 186 LYS A C 1
ATOM 1503 O O . LYS A 1 186 ? 8.007 -24.949 1.771 1.00 76.19 186 LYS A O 1
ATOM 1508 N N . ASP A 1 187 ? 8.426 -24.960 -0.431 1.00 77.62 187 ASP A N 1
ATOM 1509 C CA . ASP A 1 187 ? 8.679 -26.403 -0.546 1.00 77.62 187 ASP A CA 1
ATOM 1510 C C . ASP A 1 187 ? 10.117 -26.814 -0.182 1.00 77.62 187 ASP A C 1
ATOM 1512 O O . ASP A 1 187 ? 10.478 -27.991 -0.246 1.00 77.62 187 ASP A O 1
ATOM 1516 N N . ARG A 1 188 ? 10.983 -25.849 0.151 1.00 82.00 188 ARG A N 1
ATOM 1517 C CA . ARG A 1 188 ? 12.422 -26.067 0.379 1.00 82.00 188 ARG A CA 1
ATOM 1518 C C . ARG A 1 188 ? 12.886 -25.736 1.791 1.00 82.00 188 ARG A C 1
ATOM 1520 O O . ARG A 1 188 ? 14.064 -25.952 2.094 1.00 82.00 188 ARG A O 1
ATOM 1527 N N . TRP A 1 189 ? 11.996 -25.269 2.657 1.00 84.62 189 TRP A N 1
ATOM 1528 C CA . TRP A 1 189 ? 12.258 -25.135 4.085 1.00 84.62 189 TRP A CA 1
ATOM 1529 C C . TRP A 1 189 ? 11.445 -26.153 4.890 1.00 84.62 189 TRP A C 1
ATOM 1531 O O . TRP A 1 189 ? 10.453 -26.705 4.422 1.00 84.62 189 TRP A O 1
ATOM 1541 N N . ILE A 1 190 ? 11.905 -26.434 6.103 1.00 86.00 190 ILE A N 1
ATOM 1542 C CA . ILE A 1 190 ? 11.256 -27.315 7.075 1.00 86.00 190 ILE A CA 1
ATOM 1543 C C . ILE A 1 190 ? 11.180 -26.620 8.431 1.00 86.00 190 ILE A C 1
ATOM 1545 O O . ILE A 1 190 ? 12.021 -25.773 8.745 1.00 86.00 190 ILE A O 1
ATOM 1549 N N . LEU A 1 191 ? 10.188 -27.000 9.235 1.00 87.12 191 LEU A N 1
ATOM 1550 C CA . LEU A 1 191 ? 10.098 -26.586 10.629 1.00 87.12 191 LEU A CA 1
ATOM 1551 C C . LEU A 1 191 ? 10.826 -27.604 11.507 1.00 87.12 191 LEU A C 1
ATOM 1553 O O . LEU A 1 191 ? 10.535 -28.802 11.461 1.00 87.12 191 LEU A O 1
ATOM 1557 N N . LEU A 1 192 ? 11.768 -27.114 12.302 1.00 86.94 192 LEU A N 1
ATOM 1558 C CA . LEU A 1 192 ? 12.465 -27.873 13.325 1.00 86.94 192 LEU A CA 1
ATOM 1559 C C . LEU A 1 192 ? 11.982 -27.428 14.698 1.00 86.94 192 LEU A C 1
ATOM 1561 O O . LEU A 1 192 ? 11.826 -26.234 14.946 1.00 86.94 192 LEU A O 1
ATOM 1565 N N . VAL A 1 193 ? 11.795 -28.393 15.586 1.00 86.06 193 VAL A N 1
ATOM 1566 C CA . VAL A 1 193 ? 11.437 -28.174 16.984 1.00 86.06 193 VAL A CA 1
ATOM 1567 C C . VAL A 1 193 ? 12.473 -28.858 17.867 1.00 86.06 193 VAL A C 1
ATOM 1569 O O . VAL A 1 193 ? 12.934 -29.959 17.556 1.00 86.06 193 VAL A O 1
ATOM 1572 N N . MET A 1 194 ? 12.893 -28.193 18.938 1.00 81.12 194 MET A N 1
ATOM 1573 C CA . MET A 1 194 ? 13.814 -28.760 19.910 1.00 81.12 194 MET A CA 1
ATOM 1574 C C . MET A 1 194 ? 13.050 -29.680 20.863 1.00 81.12 194 MET A C 1
ATOM 1576 O O . MET A 1 194 ? 12.173 -29.236 21.596 1.00 81.12 194 MET A O 1
ATOM 1580 N N . SER A 1 195 ? 13.401 -30.966 20.854 1.00 79.75 195 SER A N 1
ATOM 1581 C CA . SER A 1 195 ? 12.896 -31.947 21.821 1.00 79.75 195 SER A CA 1
ATOM 1582 C C . SER A 1 195 ? 13.372 -31.617 23.237 1.00 79.75 195 SER A C 1
ATOM 1584 O O . SER A 1 195 ? 14.438 -31.015 23.392 1.00 79.75 195 SER A O 1
ATOM 1586 N N . GLU A 1 196 ? 12.742 -32.202 24.252 1.00 72.69 196 GLU A N 1
ATOM 1587 C CA . GLU A 1 196 ? 13.216 -32.155 25.649 1.00 72.69 196 GLU A CA 1
ATOM 1588 C C . GLU A 1 196 ? 14.659 -32.664 25.831 1.00 72.69 196 GLU A C 1
ATOM 1590 O O . GLU A 1 196 ? 15.358 -32.286 26.765 1.00 72.69 196 GLU A O 1
ATOM 1595 N N . ARG A 1 197 ? 15.147 -33.506 24.910 1.00 72.75 197 ARG A N 1
ATOM 1596 C CA . ARG A 1 197 ? 16.529 -34.018 24.894 1.00 72.75 197 ARG A CA 1
ATOM 1597 C C . ARG A 1 197 ? 17.507 -33.118 24.126 1.00 72.75 197 ARG A C 1
ATOM 1599 O O . ARG A 1 197 ? 18.561 -33.595 23.705 1.00 72.75 197 ARG A O 1
ATOM 1606 N N . SER A 1 198 ? 17.132 -31.864 23.868 1.00 77.31 198 SER A N 1
ATOM 1607 C CA . SER A 1 198 ? 17.911 -30.859 23.125 1.00 77.31 198 SER A CA 1
ATOM 1608 C C . SER A 1 198 ? 18.337 -31.292 21.713 1.00 77.31 198 SER A C 1
ATOM 1610 O O . SER A 1 198 ? 19.371 -30.870 21.198 1.00 77.31 198 SER A O 1
ATOM 1612 N N . LYS A 1 199 ? 17.547 -32.155 21.064 1.00 83.62 199 LYS A N 1
ATOM 1613 C CA . LYS A 1 199 ? 17.729 -32.556 19.665 1.00 83.62 199 LYS A CA 1
ATOM 1614 C C . LYS A 1 199 ? 16.710 -31.855 18.780 1.00 83.62 199 LYS A C 1
ATOM 1616 O O . LYS A 1 199 ? 15.536 -31.779 19.126 1.00 83.62 199 LYS A O 1
ATOM 1621 N N . TRP A 1 200 ? 17.157 -31.386 17.621 1.00 85.38 200 TRP A N 1
ATOM 1622 C CA . TRP A 1 200 ? 16.267 -30.838 16.603 1.00 85.38 200 TRP A CA 1
ATOM 1623 C C . TRP A 1 200 ? 15.519 -31.965 15.899 1.00 85.38 200 TRP A C 1
ATOM 1625 O O . TRP A 1 200 ? 16.131 -32.905 15.387 1.00 85.38 200 TRP A O 1
ATOM 1635 N N . VAL A 1 201 ? 14.196 -31.859 15.875 1.00 86.81 201 VAL A N 1
ATOM 1636 C CA . VAL A 1 201 ? 13.295 -32.818 15.242 1.00 86.81 201 VAL A CA 1
ATOM 1637 C C . VAL A 1 201 ? 12.456 -32.091 14.203 1.00 86.81 201 VAL A C 1
ATOM 1639 O O . VAL A 1 201 ? 11.966 -30.991 14.441 1.00 86.81 201 VAL A O 1
ATOM 1642 N N . GLN A 1 202 ? 12.311 -32.694 13.026 1.00 87.44 202 GLN A N 1
ATOM 1643 C CA . GLN A 1 202 ? 11.475 -32.145 11.967 1.00 87.44 202 GLN A CA 1
ATOM 1644 C C . GLN A 1 202 ? 9.996 -32.376 12.280 1.00 87.44 202 GLN A C 1
ATOM 1646 O O . GLN A 1 202 ? 9.586 -33.513 12.506 1.00 87.44 202 GLN A O 1
ATOM 1651 N N . VAL A 1 203 ? 9.197 -31.314 12.191 1.00 86.06 203 VAL A N 1
ATOM 1652 C CA . VAL A 1 203 ? 7.732 -31.392 12.201 1.00 86.06 203 VAL A CA 1
ATOM 1653 C C . VAL A 1 203 ? 7.238 -31.333 10.761 1.00 86.06 203 VAL A C 1
ATOM 1655 O O . VAL A 1 203 ? 7.540 -30.385 10.031 1.00 86.06 203 VAL A O 1
ATOM 1658 N N . ARG A 1 204 ? 6.502 -32.355 10.317 1.00 86.69 204 ARG A N 1
ATOM 1659 C CA . ARG A 1 204 ? 5.929 -32.381 8.966 1.00 86.69 204 ARG A CA 1
ATOM 1660 C C . ARG A 1 204 ? 4.613 -31.598 8.912 1.00 86.69 204 ARG A C 1
ATOM 1662 O O . ARG A 1 204 ? 3.980 -31.391 9.947 1.00 86.69 204 ARG A O 1
ATOM 1669 N N . PRO A 1 205 ? 4.170 -31.184 7.712 1.00 80.12 205 PRO A N 1
ATOM 1670 C CA . PRO A 1 205 ? 2.848 -30.598 7.534 1.00 80.12 205 PRO A CA 1
ATOM 1671 C C . PRO A 1 205 ? 1.738 -31.541 8.004 1.00 80.12 205 PRO A C 1
ATOM 1673 O O . PRO A 1 205 ? 1.872 -32.765 7.917 1.00 80.12 205 PRO A O 1
ATOM 1676 N N . LEU A 1 206 ? 0.627 -30.958 8.455 1.00 77.88 206 LEU A N 1
ATOM 1677 C CA . LEU A 1 206 ? -0.558 -31.712 8.851 1.00 77.88 206 LEU A CA 1
ATOM 1678 C C . LEU A 1 206 ? -1.028 -32.596 7.674 1.00 77.88 206 LEU A C 1
ATOM 1680 O O . LEU A 1 206 ? -1.205 -32.073 6.568 1.00 77.88 206 LEU A O 1
ATOM 1684 N N . PRO A 1 207 ? -1.256 -33.908 7.871 1.00 71.50 207 PRO A N 1
ATOM 1685 C CA . PRO A 1 207 ? -1.743 -34.774 6.804 1.00 71.50 207 PRO A CA 1
ATOM 1686 C C . PRO A 1 207 ? -3.082 -34.264 6.255 1.00 71.50 207 PRO A C 1
ATOM 1688 O O . PRO A 1 207 ? -4.024 -34.037 7.015 1.00 71.50 207 PRO A O 1
ATOM 1691 N N . HIS A 1 208 ? -3.182 -34.086 4.935 1.00 62.38 208 HIS A N 1
ATOM 1692 C CA . HIS A 1 208 ? -4.412 -33.612 4.301 1.00 62.38 208 HIS A CA 1
ATOM 1693 C C . HIS A 1 208 ? -5.485 -34.707 4.361 1.00 62.38 208 HIS A C 1
ATOM 1695 O O . HIS A 1 208 ? -5.506 -35.620 3.538 1.00 62.38 208 HIS A O 1
ATOM 1701 N N . ASN A 1 209 ? -6.363 -34.635 5.361 1.00 61.47 209 ASN A N 1
ATOM 1702 C CA . ASN A 1 209 ? -7.477 -35.558 5.526 1.00 61.47 209 ASN A CA 1
ATOM 1703 C C . ASN A 1 209 ? -8.795 -34.778 5.519 1.00 61.47 209 ASN A C 1
ATOM 1705 O O . ASN A 1 209 ? -8.946 -33.812 6.264 1.00 61.47 209 ASN A O 1
ATOM 1709 N N . LYS A 1 210 ? -9.753 -35.219 4.692 1.00 52.91 210 LYS A N 1
ATOM 1710 C CA . LYS A 1 210 ? -11.098 -34.626 4.611 1.00 52.91 210 LYS A CA 1
ATOM 1711 C C . LYS A 1 210 ? -11.825 -34.686 5.962 1.00 52.91 210 LYS A C 1
ATOM 1713 O O . LYS A 1 210 ? -12.622 -33.801 6.240 1.00 52.91 210 LYS A O 1
ATOM 1718 N N . ASN A 1 211 ? -11.487 -35.673 6.801 1.00 59.66 211 ASN A N 1
ATOM 1719 C CA . ASN A 1 211 ? -11.965 -35.815 8.177 1.00 59.66 211 ASN A CA 1
ATOM 1720 C C . ASN A 1 211 ? -10.767 -35.995 9.135 1.00 59.66 211 ASN A C 1
ATOM 1722 O O . ASN A 1 211 ? -10.243 -37.108 9.244 1.00 59.66 211 ASN A O 1
ATOM 1726 N N . PRO A 1 212 ? -10.283 -34.940 9.817 1.00 60.59 212 PRO A N 1
ATOM 1727 C CA . PRO A 1 212 ? -9.150 -35.059 10.732 1.00 60.59 212 PRO A CA 1
ATOM 1728 C C . PRO A 1 212 ? -9.516 -35.923 11.957 1.00 60.59 212 PRO A C 1
ATOM 1730 O O . PRO A 1 212 ? -10.577 -35.715 12.551 1.00 60.59 212 PRO A O 1
ATOM 1733 N N . PRO A 1 213 ? -8.657 -36.874 12.376 1.00 65.06 213 PRO A N 1
ATOM 1734 C CA . PRO A 1 213 ? -8.948 -37.760 13.504 1.00 65.06 213 PRO A CA 1
ATOM 1735 C C . PRO A 1 213 ? -9.062 -36.968 14.810 1.00 65.06 213 PRO A C 1
ATOM 1737 O O . PRO A 1 213 ? -8.403 -35.940 14.967 1.00 65.06 213 PRO A O 1
ATOM 1740 N N . LEU A 1 214 ? -9.865 -37.444 15.774 1.00 59.81 214 LEU A N 1
ATOM 1741 C CA . LEU A 1 214 ? -10.026 -36.810 17.096 1.00 59.81 214 LEU A CA 1
ATOM 1742 C C . LEU A 1 214 ? -8.678 -36.607 17.806 1.00 59.81 214 LEU A C 1
ATOM 1744 O O . LEU A 1 214 ? -8.451 -35.539 18.372 1.00 59.81 214 LEU A O 1
ATOM 1748 N N . GLN A 1 215 ? -7.767 -37.569 17.662 1.00 63.22 215 GLN A N 1
ATOM 1749 C CA . GLN A 1 215 ? -6.414 -37.530 18.202 1.00 63.22 215 GLN A CA 1
ATOM 1750 C C . GLN A 1 215 ? -5.413 -38.096 17.184 1.00 63.22 215 GLN A C 1
ATOM 1752 O O . GLN A 1 215 ? -5.716 -39.063 16.484 1.00 63.22 215 GLN A O 1
ATOM 1757 N N . TYR A 1 216 ? -4.214 -37.513 17.111 1.00 75.06 216 TYR A N 1
ATOM 1758 C CA . TYR A 1 216 ? -3.094 -38.093 16.365 1.00 75.06 216 TYR A CA 1
ATOM 1759 C C . TYR A 1 216 ? -2.328 -39.095 17.237 1.00 75.06 216 TYR A C 1
ATOM 1761 O O . TYR A 1 216 ? -2.054 -38.832 18.410 1.00 75.06 216 TYR A O 1
ATOM 1769 N N . TYR A 1 217 ? -1.951 -40.237 16.661 1.00 74.94 217 TYR A N 1
ATOM 1770 C CA . TYR A 1 217 ? -1.187 -41.288 17.340 1.00 74.94 217 TYR A CA 1
ATOM 1771 C C . TYR A 1 217 ? 0.229 -41.410 16.769 1.00 74.94 217 TYR A C 1
ATOM 1773 O O . TYR A 1 217 ? 0.495 -41.007 15.634 1.00 74.94 217 TYR A O 1
ATOM 1781 N N . MET A 1 218 ? 1.135 -41.967 17.575 1.00 79.19 218 ME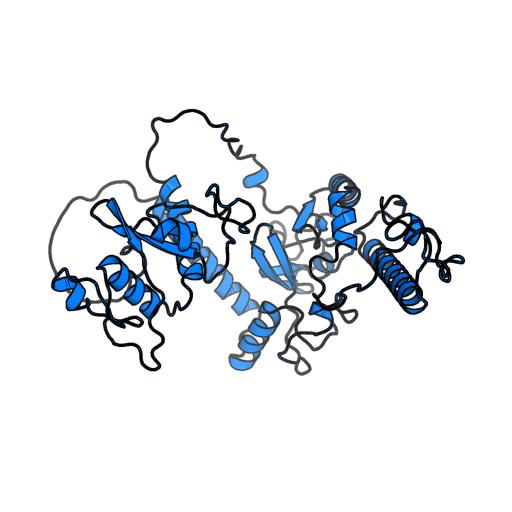T A N 1
ATOM 1782 C CA . MET A 1 218 ? 2.518 -42.238 17.179 1.00 79.19 218 MET A CA 1
ATOM 1783 C C . MET A 1 218 ? 2.581 -43.363 16.142 1.00 79.19 218 MET A C 1
ATOM 1785 O O . MET A 1 218 ? 1.825 -44.330 16.212 1.00 79.19 218 MET A O 1
ATOM 1789 N N . CYS A 1 219 ? 3.507 -43.252 15.193 1.00 80.12 219 CYS A N 1
ATOM 1790 C CA . CYS A 1 219 ? 3.753 -44.272 14.181 1.00 80.12 219 CYS A CA 1
ATOM 1791 C C . CYS A 1 219 ? 4.337 -45.537 14.827 1.00 80.12 219 CYS A C 1
ATOM 1793 O O . CYS A 1 219 ? 5.372 -45.474 15.493 1.00 80.12 219 CYS A O 1
ATOM 1795 N N . SER A 1 220 ? 3.719 -46.694 14.579 1.00 74.44 220 SER A N 1
ATOM 1796 C CA . SER A 1 220 ? 4.170 -47.989 15.111 1.00 74.44 220 SER A CA 1
ATOM 1797 C C . SER A 1 220 ? 5.607 -48.332 14.704 1.00 74.44 220 SER A C 1
ATOM 1799 O O . SER A 1 220 ? 6.391 -48.766 15.540 1.00 74.44 220 SER A O 1
ATOM 1801 N N . GLN A 1 221 ? 6.003 -48.040 13.459 1.00 75.75 221 GLN A N 1
ATOM 1802 C CA . GLN A 1 221 ? 7.370 -48.289 12.978 1.00 75.75 221 GLN A CA 1
ATOM 1803 C C . GLN A 1 221 ? 8.415 -47.459 13.736 1.00 75.75 221 GLN A C 1
ATOM 1805 O O . GLN A 1 221 ? 9.510 -47.945 14.015 1.00 75.75 221 GLN A O 1
ATOM 1810 N N . ILE A 1 222 ? 8.068 -46.224 14.107 1.00 78.31 222 ILE A N 1
ATOM 1811 C CA . ILE A 1 222 ? 8.940 -45.347 14.895 1.00 78.31 222 ILE A CA 1
ATOM 1812 C C . ILE A 1 222 ? 9.006 -45.811 16.355 1.00 78.31 222 ILE A C 1
ATOM 1814 O O . ILE A 1 222 ? 10.091 -45.814 16.938 1.00 78.31 222 ILE A O 1
ATOM 1818 N N . LEU A 1 223 ? 7.883 -46.256 16.932 1.00 73.56 223 LEU A N 1
ATOM 1819 C CA . LEU A 1 223 ? 7.856 -46.857 18.273 1.00 73.56 223 LEU A CA 1
ATOM 1820 C C . LEU A 1 223 ? 8.741 -48.112 18.347 1.00 73.56 223 LEU A C 1
ATOM 1822 O O . LEU A 1 223 ? 9.456 -48.310 19.327 1.00 73.56 223 LEU A O 1
ATOM 1826 N N . GLU A 1 224 ? 8.779 -48.899 17.272 1.00 75.44 224 GLU A N 1
ATOM 1827 C CA . GLU A 1 224 ? 9.662 -50.061 17.106 1.00 75.44 224 GLU A CA 1
ATOM 1828 C C . GLU A 1 224 ? 11.121 -49.696 16.750 1.00 75.44 224 GLU A C 1
ATOM 1830 O O . GLU A 1 224 ? 11.929 -50.581 16.462 1.00 75.44 224 GLU A O 1
ATOM 1835 N N . LYS A 1 225 ? 11.488 -48.403 16.769 1.00 71.69 225 LYS A N 1
ATOM 1836 C CA . LYS A 1 225 ? 12.817 -47.861 16.409 1.00 71.69 225 LYS A CA 1
ATOM 1837 C C . LYS A 1 225 ? 13.269 -48.187 14.976 1.00 71.69 225 LYS A C 1
ATOM 1839 O O . LYS A 1 225 ? 14.466 -48.168 14.681 1.00 71.69 225 LYS A O 1
ATOM 1844 N N . ARG A 1 226 ? 12.332 -48.467 14.068 1.00 71.44 226 ARG A N 1
ATOM 1845 C CA . ARG A 1 226 ? 12.590 -48.668 12.634 1.00 71.44 226 ARG A CA 1
ATOM 1846 C C . ARG A 1 226 ? 12.407 -47.350 11.879 1.00 71.44 226 ARG A C 1
ATOM 1848 O O . ARG A 1 226 ? 11.715 -46.441 12.334 1.00 71.44 226 ARG A O 1
ATOM 1855 N N . LYS A 1 227 ? 13.028 -47.227 10.702 1.00 71.88 227 LYS A N 1
ATOM 1856 C CA . LYS A 1 227 ? 12.759 -46.093 9.802 1.00 71.88 227 LYS A CA 1
ATOM 1857 C C . LYS A 1 227 ? 11.350 -46.248 9.228 1.00 71.88 227 LYS A C 1
ATOM 1859 O O . LYS A 1 227 ? 11.013 -47.320 8.731 1.00 71.88 227 LYS A O 1
ATOM 1864 N N . CYS A 1 228 ? 10.542 -45.190 9.301 1.00 75.00 228 CYS A N 1
ATOM 1865 C CA . CYS A 1 228 ? 9.229 -45.183 8.668 1.00 75.00 228 CYS A CA 1
ATOM 1866 C C . CYS A 1 228 ? 9.402 -45.120 7.144 1.00 75.00 228 CYS A C 1
ATOM 1868 O O . CYS A 1 228 ? 9.854 -44.105 6.619 1.00 75.00 228 CYS A O 1
ATOM 1870 N N . ASN A 1 229 ? 9.047 -46.197 6.439 1.00 64.38 229 ASN A N 1
ATOM 1871 C CA . ASN A 1 229 ? 9.158 -46.276 4.972 1.00 64.38 229 ASN A CA 1
ATOM 1872 C C . ASN A 1 229 ? 7.884 -45.791 4.253 1.00 64.38 229 ASN A C 1
ATOM 1874 O O . ASN A 1 229 ? 7.778 -45.880 3.032 1.00 64.38 229 ASN A O 1
ATOM 1878 N N . THR A 1 230 ? 6.898 -45.289 5.002 1.00 63.59 230 THR A N 1
ATOM 1879 C CA . THR A 1 230 ? 5.623 -44.821 4.449 1.00 63.59 230 THR A CA 1
ATOM 1880 C C . THR A 1 230 ? 5.754 -43.354 4.045 1.00 63.59 230 THR A C 1
ATOM 1882 O O . THR A 1 230 ? 5.746 -42.475 4.906 1.00 63.59 230 THR A O 1
ATOM 1885 N N . GLY A 1 231 ? 5.858 -43.084 2.739 1.00 58.56 231 GLY A N 1
ATOM 1886 C CA . GLY A 1 231 ? 6.086 -41.732 2.200 1.00 58.56 231 GLY A CA 1
ATOM 1887 C C . GLY A 1 231 ? 5.060 -40.681 2.650 1.00 58.56 231 GLY A C 1
ATOM 1888 O O . GLY A 1 231 ? 5.437 -39.545 2.913 1.00 58.56 231 GLY A O 1
ATOM 1889 N N . ASN A 1 232 ? 3.797 -41.081 2.848 1.00 64.00 232 ASN A N 1
ATOM 1890 C CA . ASN A 1 232 ? 2.711 -40.229 3.350 1.00 64.00 232 ASN A CA 1
ATOM 1891 C C . ASN A 1 232 ? 2.151 -40.757 4.684 1.00 64.00 232 ASN A C 1
ATOM 1893 O O . ASN A 1 232 ? 0.954 -41.006 4.814 1.00 64.00 232 ASN A O 1
ATOM 1897 N N . CYS A 1 233 ? 3.015 -41.000 5.675 1.00 76.50 233 CYS A N 1
ATOM 1898 C CA . CYS A 1 233 ? 2.564 -41.495 6.976 1.00 76.50 233 CYS A CA 1
ATOM 1899 C C . CYS A 1 233 ? 1.656 -40.473 7.686 1.00 76.50 233 CYS A C 1
ATOM 1901 O O . CYS A 1 233 ? 2.085 -39.356 7.976 1.00 76.50 233 CYS A O 1
ATOM 1903 N N . THR A 1 234 ? 0.425 -40.870 8.013 1.00 74.75 234 THR A N 1
ATOM 1904 C CA . THR A 1 234 ? -0.558 -40.052 8.749 1.00 74.75 234 THR A CA 1
ATOM 1905 C C . THR A 1 234 ? -0.387 -40.112 10.272 1.00 74.75 234 THR A C 1
ATOM 1907 O O . THR A 1 234 ? -1.149 -39.482 11.001 1.00 74.75 234 THR A O 1
ATOM 1910 N N . PHE A 1 235 ? 0.593 -40.878 10.758 1.00 80.69 235 PHE A N 1
ATOM 1911 C CA . PHE A 1 235 ? 0.942 -40.998 12.173 1.00 80.69 235 PHE A CA 1
ATOM 1912 C C . PHE A 1 235 ? 2.167 -40.141 12.497 1.00 80.69 235 PHE A C 1
ATOM 1914 O O . PHE A 1 235 ? 3.041 -39.958 11.646 1.00 80.69 235 PHE A O 1
ATOM 1921 N N . ALA A 1 236 ? 2.240 -39.636 13.727 1.00 81.56 236 ALA A N 1
ATOM 1922 C CA . ALA A 1 236 ? 3.336 -38.785 14.172 1.00 81.56 236 ALA A CA 1
ATOM 1923 C C . ALA A 1 236 ? 4.633 -39.592 14.358 1.00 81.56 236 ALA A C 1
ATOM 1925 O O . ALA A 1 236 ? 4.633 -40.707 14.882 1.00 81.56 236 ALA A O 1
ATOM 1926 N N . HIS A 1 237 ? 5.749 -39.032 13.911 1.00 79.00 237 HIS A N 1
ATOM 1927 C CA . HIS A 1 237 ? 7.099 -39.578 13.994 1.00 79.00 237 HIS A CA 1
ATOM 1928 C C . HIS A 1 237 ? 7.866 -39.057 15.214 1.00 79.00 237 HIS A C 1
ATOM 1930 O O . HIS A 1 237 ? 8.942 -39.566 15.521 1.00 79.00 237 HIS A O 1
ATOM 1936 N N . SER A 1 238 ? 7.328 -38.076 15.935 1.00 81.62 238 SER A N 1
ATOM 1937 C CA . SER A 1 238 ? 7.843 -37.661 17.236 1.00 81.62 238 SER A CA 1
ATOM 1938 C C . SER A 1 238 ? 6.713 -37.179 18.141 1.00 81.62 238 SER A C 1
ATOM 1940 O O . SER A 1 238 ? 5.609 -36.883 17.674 1.00 81.62 238 SER A O 1
ATOM 1942 N N . GLN A 1 239 ? 6.990 -37.128 19.443 1.00 76.50 239 GLN A N 1
ATOM 1943 C CA . GLN A 1 239 ? 6.039 -36.612 20.422 1.00 76.50 239 GLN A CA 1
ATOM 1944 C C . GLN A 1 239 ? 5.789 -35.113 20.186 1.00 76.50 239 GLN A C 1
ATOM 1946 O O . GLN A 1 239 ? 4.644 -34.672 20.205 1.00 76.50 239 GLN A O 1
ATOM 1951 N N . GLU A 1 240 ? 6.834 -34.367 19.829 1.00 83.94 240 GLU A N 1
ATOM 1952 C CA . GLU A 1 240 ? 6.762 -32.951 19.460 1.00 83.94 240 GLU A CA 1
ATOM 1953 C C . GLU A 1 240 ? 5.922 -32.746 18.192 1.00 83.94 240 GLU A C 1
ATOM 1955 O O . GLU A 1 240 ? 5.074 -31.861 18.148 1.00 83.94 240 GLU A O 1
ATOM 1960 N N . GLU A 1 241 ? 6.083 -33.598 17.172 1.00 84.69 241 GLU A N 1
ATOM 1961 C CA . GLU A 1 241 ? 5.249 -33.557 15.965 1.00 84.69 241 GLU A CA 1
ATOM 1962 C C . GLU A 1 241 ? 3.775 -33.830 16.294 1.00 84.69 241 GLU A C 1
ATOM 1964 O O . GLU A 1 241 ? 2.892 -33.128 15.799 1.00 84.69 241 GLU A O 1
ATOM 1969 N N . LYS A 1 242 ? 3.495 -34.812 17.161 1.00 80.88 242 LYS A N 1
ATOM 1970 C CA . LYS A 1 242 ? 2.132 -35.122 17.614 1.00 80.88 242 LYS A CA 1
ATOM 1971 C C . LYS A 1 242 ? 1.495 -33.925 18.317 1.00 80.88 242 LYS A C 1
ATOM 1973 O O . LYS A 1 242 ? 0.350 -33.585 18.021 1.00 80.88 242 LYS A O 1
ATOM 1978 N N . GLU A 1 243 ? 2.215 -33.305 19.244 1.00 79.38 243 GLU A N 1
ATOM 1979 C CA . GLU A 1 243 ? 1.743 -32.133 19.983 1.00 79.38 243 GLU A CA 1
ATOM 1980 C C . GLU A 1 243 ? 1.515 -30.948 19.048 1.00 79.38 243 GLU A C 1
ATOM 1982 O O . GLU A 1 243 ? 0.469 -30.301 19.123 1.00 79.38 243 GLU A O 1
ATOM 1987 N N . MET A 1 244 ? 2.413 -30.745 18.082 1.00 80.38 244 MET A N 1
ATOM 1988 C CA . MET A 1 244 ? 2.273 -29.688 17.090 1.00 80.38 244 MET A CA 1
ATOM 1989 C C . MET A 1 244 ? 1.066 -29.896 16.178 1.00 80.38 244 MET A C 1
ATOM 1991 O O . MET A 1 244 ? 0.315 -28.961 15.918 1.00 80.38 244 MET A O 1
ATOM 1995 N N . TRP A 1 245 ? 0.815 -31.124 15.729 1.00 82.56 245 TRP A N 1
ATOM 1996 C CA . TRP A 1 245 ? -0.359 -31.444 14.917 1.00 82.56 245 TRP A CA 1
ATOM 1997 C C . TRP A 1 245 ? -1.671 -31.303 15.684 1.00 82.56 245 TRP A C 1
ATOM 1999 O O . TRP A 1 245 ? -2.660 -30.815 15.131 1.00 82.56 245 TRP A O 1
ATOM 2009 N N . MET A 1 246 ? -1.694 -31.701 16.957 1.00 79.00 246 MET A N 1
ATOM 2010 C CA . MET A 1 246 ? -2.846 -31.477 17.833 1.00 79.00 246 MET A CA 1
ATOM 2011 C C . MET A 1 246 ? -3.100 -29.980 18.016 1.00 79.00 246 MET A C 1
ATOM 2013 O O . MET A 1 246 ? -4.239 -29.529 17.899 1.00 79.00 246 MET A O 1
ATOM 2017 N N . TYR A 1 247 ? -2.038 -29.202 18.219 1.00 79.19 247 TYR A N 1
ATOM 2018 C CA . TYR A 1 247 ? -2.108 -27.754 18.340 1.00 79.19 247 TYR A CA 1
ATOM 2019 C C . TYR A 1 247 ? -2.643 -27.085 17.067 1.00 79.19 247 TYR A C 1
ATOM 2021 O O . TYR A 1 247 ? -3.576 -26.282 17.124 1.00 79.19 247 TYR A O 1
ATOM 2029 N N . MET A 1 248 ? -2.102 -27.469 15.910 1.00 80.19 248 MET A N 1
ATOM 2030 C CA . MET A 1 248 ? -2.548 -27.013 14.595 1.00 80.19 248 MET A CA 1
ATOM 2031 C C . MET A 1 248 ? -4.027 -27.274 14.372 1.00 80.19 248 MET A C 1
ATOM 2033 O O . MET A 1 248 ? -4.771 -26.382 13.975 1.00 80.19 248 MET A O 1
ATOM 2037 N N . LYS A 1 249 ? -4.463 -28.501 14.662 1.00 78.12 249 LYS A N 1
ATOM 2038 C CA . LYS A 1 249 ? -5.853 -28.911 14.508 1.00 78.12 249 LYS A CA 1
ATOM 2039 C C . LYS A 1 249 ? -6.781 -28.100 15.416 1.00 78.12 249 LYS A C 1
ATOM 2041 O O . LYS A 1 249 ? -7.798 -27.611 14.937 1.00 78.12 249 LYS A O 1
ATOM 2046 N N . ASN A 1 250 ? -6.433 -27.952 16.694 1.00 78.06 250 ASN A N 1
ATOM 2047 C CA . ASN A 1 250 ? -7.278 -27.275 17.683 1.00 78.06 250 ASN A CA 1
ATOM 2048 C C . ASN A 1 250 ? -7.437 -25.771 17.410 1.00 78.06 250 ASN A C 1
ATOM 2050 O O . ASN A 1 250 ? -8.448 -25.195 17.794 1.00 78.06 250 ASN A O 1
ATOM 2054 N N . ASN A 1 251 ? -6.463 -25.151 16.737 1.00 73.38 251 ASN A N 1
ATOM 2055 C CA . ASN A 1 251 ? -6.477 -23.726 16.387 1.00 73.38 251 ASN A CA 1
ATOM 2056 C C . ASN A 1 251 ? -6.808 -23.469 14.907 1.00 73.38 251 ASN A C 1
ATOM 2058 O O . ASN A 1 251 ? -6.634 -22.359 14.414 1.00 73.38 251 ASN A O 1
ATOM 2062 N N . ASP A 1 252 ? -7.244 -24.506 14.192 1.00 74.56 252 ASP A N 1
ATOM 2063 C CA . ASP A 1 252 ? -7.558 -24.482 12.763 1.00 74.56 252 ASP A CA 1
ATOM 2064 C C . ASP A 1 252 ? -6.425 -23.947 11.855 1.00 74.56 252 ASP A C 1
ATOM 2066 O O . ASP A 1 252 ? -6.650 -23.401 10.775 1.00 74.56 252 ASP A O 1
ATOM 2070 N N . LEU A 1 253 ? -5.173 -24.161 12.269 1.00 79.50 253 LEU A N 1
ATOM 2071 C CA . LEU A 1 253 ? -3.974 -23.779 11.526 1.00 79.50 253 LEU A CA 1
ATOM 2072 C C . LEU A 1 253 ? -3.620 -24.871 10.515 1.00 79.50 253 LEU A C 1
ATOM 2074 O O . LEU A 1 253 ? -3.471 -26.048 10.855 1.00 79.50 253 LEU A O 1
ATOM 2078 N N . ARG A 1 254 ? -3.488 -24.479 9.247 1.00 70.81 254 ARG A N 1
ATOM 2079 C CA . ARG A 1 254 ? -3.140 -25.385 8.137 1.00 70.81 254 ARG A CA 1
ATOM 2080 C C . ARG A 1 254 ? -1.759 -25.108 7.553 1.00 70.81 254 ARG A C 1
ATOM 2082 O O . ARG A 1 254 ? -1.212 -25.981 6.886 1.00 70.81 254 ARG A O 1
ATOM 2089 N N . ASP A 1 255 ? -1.199 -23.926 7.806 1.00 79.12 255 ASP A N 1
ATOM 2090 C CA . ASP A 1 255 ? 0.106 -23.523 7.289 1.00 79.12 255 ASP A CA 1
ATOM 2091 C C . ASP A 1 255 ? 1.177 -23.556 8.387 1.00 79.12 255 ASP A C 1
ATOM 2093 O O . ASP A 1 255 ? 1.008 -22.989 9.467 1.00 79.12 255 ASP A O 1
ATOM 2097 N N . MET A 1 256 ? 2.304 -24.198 8.084 1.00 76.56 256 MET A N 1
ATOM 2098 C CA . MET A 1 256 ? 3.460 -24.283 8.977 1.00 76.56 256 MET A CA 1
ATOM 2099 C C . MET A 1 256 ? 4.119 -22.915 9.190 1.00 76.56 256 MET A C 1
ATOM 2101 O O . MET A 1 256 ? 4.716 -22.680 10.238 1.00 76.56 256 MET A O 1
ATOM 2105 N N . GLN A 1 257 ? 3.992 -22.000 8.223 1.00 80.44 257 GLN A N 1
ATOM 2106 C CA . GLN A 1 257 ? 4.545 -20.651 8.342 1.00 80.44 257 GLN A CA 1
ATOM 2107 C C . GLN A 1 257 ? 3.783 -19.822 9.382 1.00 80.44 257 GLN A C 1
ATOM 2109 O O . GLN A 1 257 ? 4.399 -19.191 10.232 1.00 80.44 257 GLN A O 1
ATOM 2114 N N . GLN A 1 258 ? 2.448 -19.915 9.384 1.00 79.62 258 GLN A N 1
ATOM 2115 C CA . GLN A 1 258 ? 1.597 -19.205 10.347 1.00 79.62 258 GLN A CA 1
ATOM 2116 C C . GLN A 1 258 ? 1.977 -19.551 11.786 1.00 79.62 258 GLN A C 1
ATOM 2118 O O . GLN A 1 258 ? 2.075 -18.684 12.642 1.00 79.62 258 GLN A O 1
ATOM 2123 N N . ILE A 1 259 ? 2.242 -20.824 12.050 1.00 79.12 259 ILE A N 1
ATOM 2124 C CA . ILE A 1 259 ? 2.668 -21.302 13.363 1.00 79.12 259 ILE A CA 1
ATOM 2125 C C . ILE A 1 259 ? 4.007 -20.708 13.779 1.00 79.12 259 ILE A C 1
ATOM 2127 O O . ILE A 1 259 ? 4.152 -20.277 14.921 1.00 79.12 259 ILE A O 1
ATOM 2131 N N . TYR A 1 260 ? 4.981 -20.715 12.868 1.00 80.44 260 TYR A N 1
ATOM 2132 C CA . TYR A 1 260 ? 6.308 -20.186 13.146 1.00 80.44 260 TYR A CA 1
ATOM 2133 C C . TYR A 1 260 ? 6.254 -18.682 13.431 1.00 80.44 260 TYR A C 1
ATOM 2135 O O . TYR A 1 260 ? 6.878 -18.223 14.382 1.00 80.44 260 TYR A O 1
ATOM 2143 N N . ASP A 1 261 ? 5.438 -17.936 12.685 1.00 80.50 261 ASP A N 1
ATOM 2144 C CA . ASP A 1 261 ? 5.238 -16.500 12.890 1.00 80.50 261 ASP A CA 1
ATOM 2145 C C . ASP A 1 261 ? 4.580 -16.206 14.248 1.00 80.50 261 ASP A C 1
ATOM 2147 O O . ASP A 1 261 ? 5.003 -15.297 14.974 1.00 80.50 261 ASP A O 1
ATOM 2151 N N . ILE A 1 262 ? 3.580 -17.005 14.647 1.00 78.62 262 ILE A N 1
ATOM 2152 C CA . ILE A 1 262 ? 2.955 -16.842 15.964 1.00 78.62 262 ILE A CA 1
ATOM 2153 C C . ILE A 1 262 ? 3.928 -17.252 17.088 1.00 78.62 262 ILE A C 1
ATOM 2155 O O . ILE A 1 262 ? 3.991 -16.575 18.119 1.00 78.62 262 ILE A O 1
ATOM 2159 N N . TRP A 1 263 ? 4.736 -18.303 16.900 1.00 81.31 263 TRP A N 1
ATOM 2160 C CA . TRP A 1 263 ? 5.797 -18.675 17.844 1.00 81.31 263 TRP A CA 1
ATOM 2161 C C . TRP A 1 263 ? 6.845 -17.568 17.985 1.00 81.31 263 TRP A C 1
ATOM 2163 O O . TRP A 1 263 ? 7.207 -17.220 19.107 1.00 81.31 263 TRP A O 1
ATOM 2173 N N . LEU A 1 264 ? 7.284 -16.967 16.875 1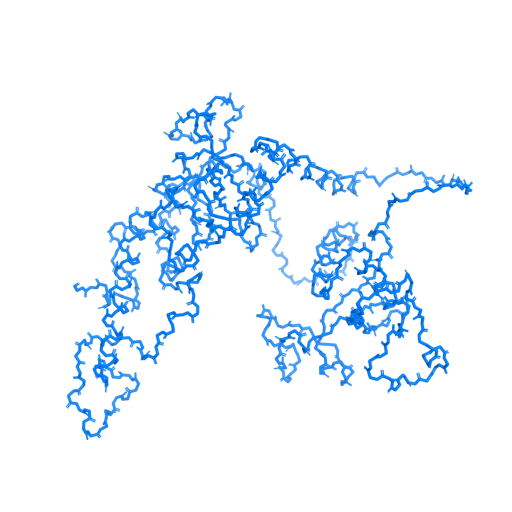.00 77.06 264 LEU A N 1
ATOM 2174 C CA . LEU A 1 264 ? 8.276 -15.893 16.875 1.00 77.06 264 LEU A CA 1
ATOM 2175 C C . LEU A 1 264 ? 7.760 -14.684 17.657 1.00 77.06 264 LEU A C 1
ATOM 2177 O O . LEU A 1 264 ? 8.455 -14.193 18.543 1.00 77.06 264 LEU A O 1
ATOM 2181 N N . THR A 1 265 ? 6.510 -14.288 17.399 1.00 72.38 265 THR A N 1
ATOM 2182 C CA . THR A 1 265 ? 5.820 -13.212 18.127 1.00 72.38 265 THR A CA 1
ATOM 2183 C C . THR A 1 265 ? 5.749 -13.526 19.626 1.00 72.38 265 THR A C 1
ATOM 2185 O O . THR A 1 265 ? 6.068 -12.686 20.465 1.00 72.38 265 THR A O 1
ATOM 2188 N N . SER A 1 266 ? 5.419 -14.768 19.986 1.00 66.69 266 SER A N 1
ATOM 2189 C CA . SER A 1 266 ? 5.302 -15.205 21.385 1.00 66.69 266 SER A CA 1
ATOM 2190 C C . SER A 1 266 ? 6.656 -15.276 22.109 1.00 66.69 266 SER A C 1
ATOM 2192 O O . SER A 1 266 ? 6.760 -14.892 23.272 1.00 66.69 266 SER A O 1
ATOM 2194 N N . ASN A 1 267 ? 7.719 -15.715 21.430 1.00 60.62 267 ASN A N 1
ATOM 2195 C CA . ASN A 1 267 ? 9.054 -15.849 22.014 1.00 60.62 267 ASN A CA 1
ATOM 2196 C C . ASN A 1 267 ? 9.790 -14.500 22.114 1.00 60.62 267 ASN A C 1
ATOM 2198 O O . ASN A 1 267 ? 10.547 -14.277 23.060 1.00 60.62 267 ASN A O 1
ATOM 2202 N N . THR A 1 268 ? 9.517 -13.544 21.215 1.00 52.69 268 THR A N 1
ATOM 2203 C CA . THR A 1 268 ? 9.982 -12.155 21.391 1.00 52.69 2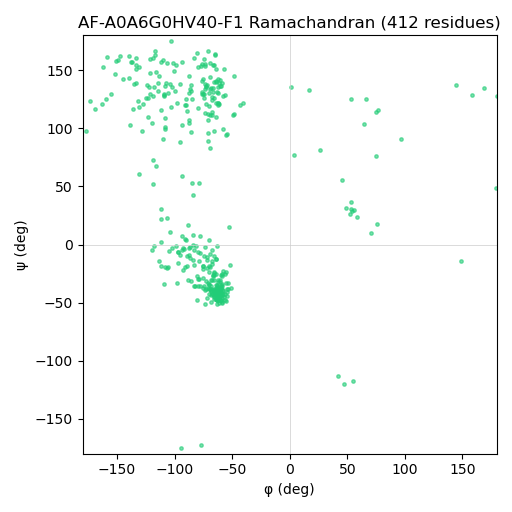68 THR A CA 1
ATOM 2204 C C . THR A 1 268 ? 9.427 -11.514 22.663 1.00 52.69 268 THR A C 1
ATOM 2206 O O . THR A 1 268 ? 10.123 -10.719 23.293 1.00 52.69 268 THR A O 1
ATOM 2209 N N . HIS A 1 269 ? 8.228 -11.914 23.101 1.00 47.22 269 HIS A N 1
ATOM 2210 C CA . HIS A 1 269 ? 7.678 -11.506 24.395 1.00 47.22 269 HIS A CA 1
ATOM 2211 C C . HIS A 1 269 ? 8.328 -12.245 25.587 1.00 47.22 269 HIS A C 1
ATOM 2213 O O . HIS A 1 269 ? 8.436 -11.657 26.660 1.00 47.22 269 HIS A O 1
ATOM 2219 N N . HIS A 1 270 ? 8.816 -13.483 25.410 1.00 43.25 270 HIS A N 1
ATOM 2220 C CA . HIS A 1 270 ? 9.436 -14.296 26.472 1.00 43.25 270 HIS A CA 1
ATOM 2221 C C . HIS A 1 270 ? 10.929 -13.980 26.707 1.00 43.25 270 HIS A C 1
ATOM 2223 O O . HIS A 1 270 ? 11.385 -13.963 27.849 1.00 43.25 270 HIS A O 1
ATOM 2229 N N . ARG A 1 271 ? 11.706 -13.659 25.658 1.00 38.97 271 ARG A N 1
ATOM 2230 C CA . ARG A 1 271 ? 13.129 -13.263 25.782 1.00 38.97 271 ARG A CA 1
ATOM 2231 C C . ARG A 1 271 ? 13.357 -11.916 26.472 1.00 38.97 271 ARG A C 1
ATOM 2233 O O . ARG A 1 271 ? 14.462 -11.657 26.928 1.00 38.97 271 ARG A O 1
ATOM 2240 N N . GLN A 1 272 ? 12.332 -11.073 26.585 1.00 44.47 272 GLN A N 1
ATOM 2241 C CA . GLN A 1 272 ? 12.401 -9.855 27.401 1.00 44.47 272 GLN A CA 1
ATOM 2242 C C . GLN A 1 272 ? 12.192 -10.123 28.907 1.00 44.47 272 GLN A C 1
ATOM 2244 O O . GLN A 1 272 ? 12.348 -9.196 29.699 1.00 44.47 272 GLN A O 1
ATOM 2249 N N . ALA A 1 273 ? 11.840 -11.353 29.315 1.00 39.06 273 ALA A N 1
ATOM 2250 C CA . ALA A 1 273 ? 11.475 -11.686 30.697 1.00 39.06 273 ALA A CA 1
ATOM 2251 C C . ALA A 1 273 ? 12.542 -12.475 31.490 1.00 39.06 273 ALA A C 1
ATOM 2253 O O . ALA A 1 273 ? 12.509 -12.432 32.722 1.00 39.06 273 ALA A O 1
ATOM 2254 N N . ASP A 1 274 ? 13.504 -13.134 30.831 1.00 31.67 274 ASP A N 1
ATOM 2255 C CA . ASP A 1 274 ? 14.522 -13.965 31.493 1.00 31.67 274 ASP A CA 1
ATOM 2256 C C . ASP A 1 274 ? 15.960 -13.519 31.172 1.00 31.67 274 ASP A C 1
ATOM 2258 O O . ASP A 1 274 ? 16.473 -13.741 30.079 1.00 31.67 274 ASP A O 1
ATOM 2262 N N . GLY A 1 275 ? 16.634 -12.960 32.184 1.00 33.19 275 GLY A N 1
ATOM 2263 C CA . GLY A 1 275 ? 18.070 -13.171 32.393 1.00 33.19 275 GLY A CA 1
ATOM 2264 C C . GLY A 1 275 ? 19.041 -12.122 31.848 1.00 33.19 275 GLY A C 1
ATOM 2265 O O . GLY A 1 275 ? 19.622 -12.276 30.778 1.00 33.19 275 GLY A O 1
ATOM 2266 N N . ALA A 1 276 ? 19.359 -11.137 32.689 1.00 39.41 276 ALA A N 1
ATOM 2267 C CA . ALA A 1 276 ? 20.681 -10.524 32.700 1.00 39.41 276 ALA A CA 1
ATOM 2268 C C . ALA A 1 276 ? 21.747 -11.583 33.049 1.00 39.41 276 ALA A C 1
ATOM 2270 O O . ALA A 1 276 ? 21.673 -12.160 34.131 1.00 39.41 276 ALA A O 1
ATOM 2271 N N . MET A 1 277 ? 22.721 -11.813 32.156 1.00 31.75 277 MET A N 1
ATOM 2272 C CA . MET A 1 277 ? 24.177 -11.883 32.415 1.00 31.75 277 MET A CA 1
ATOM 2273 C C . MET A 1 277 ? 24.938 -12.667 31.321 1.00 31.75 277 MET A C 1
ATOM 2275 O O . MET A 1 277 ? 24.650 -13.824 31.042 1.00 31.75 277 MET A O 1
ATOM 2279 N N . LEU A 1 278 ? 25.992 -12.006 30.818 1.00 39.91 278 LEU A N 1
ATOM 2280 C CA . LEU A 1 278 ? 27.184 -12.511 30.111 1.00 39.91 278 LEU A CA 1
ATOM 2281 C C . LEU A 1 278 ? 27.077 -12.980 28.643 1.00 39.91 278 LEU A C 1
ATOM 2283 O O . LEU A 1 278 ? 27.271 -14.148 28.323 1.00 39.91 278 LEU A O 1
ATOM 2287 N N . ALA A 1 279 ? 26.995 -11.996 27.738 1.00 30.09 279 ALA A N 1
ATOM 2288 C CA . ALA A 1 279 ? 27.907 -11.873 26.590 1.00 30.09 279 ALA A CA 1
ATOM 2289 C C . ALA A 1 279 ? 27.983 -10.396 26.130 1.00 30.09 279 ALA A C 1
ATOM 2291 O O . ALA A 1 279 ? 26.958 -9.755 25.930 1.00 30.09 279 ALA A O 1
ATOM 2292 N N . GLN A 1 280 ? 29.189 -9.843 25.970 1.00 31.44 280 GLN A N 1
ATOM 2293 C CA . GLN A 1 280 ? 29.462 -8.559 25.295 1.00 31.44 280 GLN A CA 1
ATOM 2294 C C . GLN A 1 280 ? 30.342 -8.825 24.054 1.00 31.44 280 GLN A C 1
ATOM 2296 O O . GLN A 1 280 ? 31.068 -9.820 24.061 1.00 31.44 280 GLN A O 1
ATOM 2301 N N . PRO A 1 281 ? 30.454 -7.904 23.075 1.00 39.06 281 PRO A N 1
ATOM 2302 C CA . PRO A 1 281 ? 29.468 -6.936 22.598 1.00 39.06 281 PRO A CA 1
ATOM 2303 C C . PRO A 1 281 ? 29.375 -6.977 21.054 1.00 39.06 281 PRO A C 1
ATOM 2305 O O . PRO A 1 281 ? 30.354 -6.725 20.355 1.00 39.06 281 PRO A O 1
ATOM 2308 N N . ALA A 1 282 ? 28.192 -7.214 20.492 1.00 29.08 282 ALA A N 1
ATOM 2309 C CA . ALA A 1 282 ? 27.913 -6.847 19.104 1.00 29.08 282 ALA A CA 1
ATOM 2310 C C . ALA A 1 282 ? 26.929 -5.686 19.154 1.00 29.08 282 ALA A C 1
ATOM 2312 O O . ALA A 1 282 ? 25.738 -5.924 19.289 1.00 29.08 282 ALA A O 1
ATOM 2313 N N . THR A 1 283 ? 27.480 -4.466 19.173 1.00 36.09 283 THR A N 1
ATOM 2314 C CA . THR A 1 283 ? 26.815 -3.153 19.065 1.00 36.09 283 THR A CA 1
ATOM 2315 C C . THR A 1 283 ? 25.290 -3.226 18.992 1.00 36.09 283 THR A C 1
ATOM 2317 O O . THR A 1 283 ? 24.694 -3.090 17.924 1.00 36.09 283 THR A O 1
ATOM 2320 N N . GLU A 1 284 ? 24.667 -3.460 20.143 1.00 35.34 284 GLU A N 1
ATOM 2321 C CA . GLU A 1 284 ? 23.249 -3.215 20.319 1.00 35.34 284 GLU A CA 1
ATOM 2322 C C . GLU A 1 284 ? 23.104 -1.697 20.317 1.00 35.34 284 GLU A C 1
ATOM 2324 O O . GLU A 1 284 ? 23.529 -1.010 21.252 1.00 35.34 284 GLU A O 1
ATOM 2329 N N . GLU A 1 285 ? 22.550 -1.161 19.230 1.00 38.81 285 GLU A N 1
ATOM 2330 C CA . GLU A 1 285 ? 21.870 0.124 19.273 1.00 38.81 285 GLU A CA 1
ATOM 2331 C C . GLU A 1 285 ? 20.817 -0.002 20.371 1.00 38.81 285 GLU A C 1
ATOM 2333 O O . GLU A 1 285 ? 19.740 -0.564 20.172 1.00 38.81 285 GLU A O 1
ATOM 2338 N N . LYS A 1 286 ? 21.171 0.451 21.579 1.00 34.50 286 LYS A N 1
ATOM 2339 C CA . LYS A 1 286 ? 20.210 0.703 22.641 1.00 34.50 286 LYS A CA 1
ATOM 2340 C C . LYS A 1 286 ? 19.109 1.521 21.989 1.00 34.50 286 LYS A C 1
ATOM 2342 O O . LYS A 1 286 ? 19.360 2.659 21.599 1.00 34.50 286 LYS A O 1
ATOM 2347 N N . TYR A 1 287 ? 17.921 0.939 21.857 1.00 37.84 287 TYR A N 1
ATOM 2348 C CA . TYR A 1 287 ? 16.722 1.720 21.625 1.00 37.84 287 TYR A CA 1
ATOM 2349 C C . TYR A 1 287 ? 16.637 2.680 22.803 1.00 37.84 287 TYR A C 1
ATOM 2351 O O . TYR A 1 287 ? 16.310 2.300 23.929 1.00 37.84 287 TYR A O 1
ATOM 2359 N N . ILE A 1 288 ? 17.082 3.907 22.557 1.00 35.53 288 ILE A N 1
ATOM 2360 C CA . ILE A 1 288 ? 16.910 5.005 23.480 1.00 35.53 288 ILE A CA 1
ATOM 2361 C C . ILE A 1 288 ? 15.403 5.177 23.520 1.00 35.53 288 ILE A C 1
ATOM 2363 O O . ILE A 1 288 ? 14.819 5.561 22.511 1.00 35.53 288 ILE A O 1
ATOM 2367 N N . VAL A 1 289 ? 14.782 4.831 24.649 1.00 42.81 289 VAL A N 1
ATOM 2368 C CA . VAL A 1 289 ? 13.399 5.222 24.887 1.00 42.81 289 VAL A CA 1
ATOM 2369 C C . VAL A 1 289 ? 13.426 6.734 24.993 1.00 42.81 289 VAL A C 1
ATOM 2371 O O . VAL A 1 289 ? 13.832 7.299 26.010 1.00 42.81 289 VAL A O 1
ATOM 2374 N N . MET A 1 290 ? 13.107 7.383 23.884 1.00 37.25 290 MET A N 1
ATOM 2375 C CA . MET A 1 290 ? 13.039 8.828 23.822 1.00 37.25 290 MET A CA 1
ATOM 2376 C C . MET A 1 290 ? 11.698 9.247 24.431 1.00 37.25 290 MET A C 1
ATOM 2378 O O . MET A 1 290 ? 10.721 8.502 24.332 1.00 37.25 290 MET A O 1
ATOM 2382 N N . PRO A 1 291 ? 11.578 10.453 25.010 1.00 41.12 291 PRO A N 1
ATOM 2383 C CA . PRO A 1 291 ? 10.285 10.993 25.446 1.00 41.12 291 PRO A CA 1
ATOM 2384 C C . PRO A 1 291 ? 9.195 10.956 24.354 1.00 41.12 291 PRO A C 1
ATOM 2386 O O . PRO A 1 291 ? 8.010 11.031 24.659 1.00 41.12 291 PRO A O 1
ATOM 2389 N N . THR A 1 292 ? 9.592 10.803 23.085 1.00 45.97 292 THR A N 1
ATOM 2390 C CA . THR A 1 292 ? 8.719 10.623 21.922 1.00 45.97 292 THR A CA 1
ATOM 2391 C C . THR A 1 292 ? 8.096 9.236 21.779 1.00 45.97 292 THR A C 1
ATOM 2393 O O . THR A 1 292 ? 7.099 9.118 21.083 1.00 45.97 292 THR A O 1
ATOM 2396 N N . ASP A 1 293 ? 8.615 8.195 22.427 1.00 41.00 293 ASP A N 1
ATOM 2397 C CA . ASP A 1 293 ? 8.018 6.850 22.350 1.00 41.00 293 ASP A CA 1
ATOM 2398 C C . ASP A 1 293 ? 6.738 6.742 23.198 1.00 41.00 293 ASP A C 1
ATOM 2400 O O . ASP A 1 293 ? 5.897 5.876 22.967 1.00 41.00 293 ASP A O 1
ATOM 2404 N N . TYR A 1 294 ? 6.573 7.677 24.140 1.00 42.25 294 TYR A N 1
ATOM 2405 C CA . TYR A 1 294 ? 5.324 7.964 24.847 1.00 42.25 294 TYR A CA 1
ATOM 2406 C C . TYR A 1 294 ? 4.576 9.169 24.261 1.00 42.25 294 TYR A C 1
ATOM 2408 O O . TYR A 1 294 ? 3.505 9.514 24.762 1.00 42.25 294 TYR A O 1
ATOM 2416 N N . ALA A 1 295 ? 5.115 9.826 23.226 1.00 42.12 295 ALA A N 1
ATOM 2417 C CA . ALA A 1 295 ? 4.377 10.878 22.548 1.00 42.12 295 ALA A CA 1
ATOM 2418 C C . ALA A 1 295 ? 3.284 10.217 21.712 1.00 42.12 295 ALA A C 1
ATOM 2420 O O . ALA A 1 295 ? 3.541 9.498 20.745 1.00 42.12 295 ALA A O 1
ATOM 2421 N N . GLU A 1 296 ? 2.048 10.466 22.124 1.00 50.22 296 GLU A N 1
ATOM 2422 C CA . GLU A 1 296 ? 0.859 10.162 21.341 1.00 50.22 296 GLU A CA 1
ATOM 2423 C C . GLU A 1 296 ? 1.040 10.691 19.915 1.00 50.22 296 GLU A C 1
ATOM 2425 O O . GLU A 1 296 ? 1.685 11.731 19.763 1.00 50.22 296 GLU A O 1
ATOM 2430 N N . PRO A 1 297 ? 0.521 10.006 18.875 1.00 49.66 297 PRO A N 1
ATOM 2431 C CA . PRO A 1 297 ? 0.652 10.452 17.493 1.00 49.66 297 PRO A CA 1
ATOM 2432 C C . PRO A 1 297 ? 0.108 11.874 17.353 1.00 49.66 297 PRO A C 1
ATOM 2434 O O . PRO A 1 297 ? -1.091 12.098 17.199 1.00 49.66 297 PRO A O 1
ATOM 2437 N N . VAL A 1 298 ? 1.006 12.850 17.458 1.00 54.47 298 VAL A N 1
ATOM 2438 C CA . VAL A 1 298 ? 0.681 14.255 17.274 1.00 54.47 298 VAL A CA 1
ATOM 2439 C C . VAL A 1 298 ? 0.216 14.371 15.832 1.00 54.47 298 VAL A C 1
ATOM 2441 O O . VAL A 1 298 ? 0.862 13.824 14.932 1.00 54.47 298 VAL A O 1
ATOM 2444 N N . SER A 1 299 ? -0.929 15.022 15.624 1.00 60.16 299 SER A N 1
ATOM 2445 C CA . SER A 1 299 ? -1.473 15.288 14.295 1.00 60.16 299 SER A CA 1
ATOM 2446 C C . SER A 1 299 ? -0.354 15.758 13.368 1.00 60.16 299 SER A C 1
ATOM 2448 O O . SER A 1 299 ? 0.315 16.751 13.657 1.00 60.16 299 SER A O 1
ATOM 2450 N N . GLY A 1 300 ? -0.117 15.016 12.292 1.00 71.75 300 GLY A N 1
ATOM 2451 C CA . GLY A 1 300 ? 1.018 15.247 11.412 1.00 71.75 300 GLY A CA 1
ATOM 2452 C C . GLY A 1 300 ? 0.791 14.654 10.031 1.00 71.75 300 GLY A C 1
ATOM 2453 O O . GLY A 1 300 ? -0.068 13.786 9.833 1.00 71.75 300 GLY A O 1
ATOM 2454 N N . TYR A 1 301 ? 1.571 15.140 9.074 1.00 80.12 301 TYR A N 1
ATOM 2455 C CA . TYR A 1 301 ? 1.540 14.696 7.691 1.00 80.12 301 TYR A CA 1
ATOM 2456 C C . TYR A 1 301 ? 1.901 13.220 7.579 1.00 80.12 301 TYR A C 1
ATOM 2458 O O . TYR A 1 301 ? 2.819 12.726 8.240 1.00 80.12 301 TYR A O 1
ATOM 2466 N N . TYR A 1 302 ? 1.177 12.506 6.728 1.00 81.38 302 TYR A N 1
ATOM 2467 C CA . TYR A 1 302 ? 1.318 11.072 6.558 1.00 81.38 302 TYR A CA 1
ATOM 2468 C C . TYR A 1 302 ? 1.527 10.706 5.090 1.00 81.38 302 TYR A C 1
ATOM 2470 O O . TYR A 1 302 ? 0.680 10.947 4.228 1.00 81.38 302 TYR A O 1
ATOM 2478 N N . CYS A 1 303 ? 2.658 10.056 4.813 1.00 82.44 303 CYS A N 1
ATOM 2479 C CA . CYS A 1 303 ? 2.976 9.551 3.486 1.00 82.44 303 CYS A CA 1
ATOM 2480 C C . CYS A 1 303 ? 2.445 8.129 3.328 1.00 82.44 303 CYS A C 1
ATOM 2482 O O . CYS A 1 303 ? 2.951 7.202 3.957 1.00 82.44 303 CYS A O 1
ATOM 2484 N N . ARG A 1 304 ? 1.475 7.940 2.430 1.00 77.19 304 ARG A N 1
ATOM 2485 C CA . ARG A 1 304 ? 0.894 6.623 2.122 1.00 77.19 304 ARG A CA 1
ATOM 2486 C C . ARG A 1 304 ? 1.884 5.671 1.434 1.00 77.19 304 ARG A C 1
ATOM 2488 O O . ARG A 1 304 ? 1.786 4.470 1.630 1.00 77.19 304 ARG A O 1
ATOM 2495 N N . LEU A 1 305 ? 2.825 6.203 0.646 1.00 75.69 305 LEU A N 1
ATOM 2496 C CA . LEU A 1 305 ? 3.811 5.412 -0.111 1.00 75.69 305 LEU A CA 1
ATOM 2497 C C . LEU A 1 305 ? 4.956 4.903 0.770 1.00 75.69 305 LEU A C 1
ATOM 2499 O O . LEU A 1 305 ? 5.486 3.817 0.565 1.00 75.69 305 LEU A O 1
ATOM 2503 N N . CYS A 1 306 ? 5.357 5.709 1.752 1.00 76.00 306 CYS A N 1
ATOM 2504 C CA . CYS A 1 306 ? 6.453 5.383 2.657 1.00 76.00 306 CYS A CA 1
ATOM 2505 C C . CYS A 1 306 ? 5.986 4.956 4.049 1.00 76.00 306 CYS A C 1
ATOM 2507 O O . CYS A 1 306 ? 6.832 4.590 4.864 1.00 76.00 306 CYS A O 1
ATOM 2509 N N . SER A 1 307 ? 4.682 5.033 4.325 1.00 73.31 307 SER A N 1
ATOM 2510 C CA . SER A 1 307 ? 4.073 4.713 5.620 1.00 73.31 307 SER A CA 1
ATOM 2511 C C . SER A 1 307 ? 4.724 5.475 6.785 1.00 73.31 307 SER A C 1
ATOM 2513 O O . SER A 1 307 ? 4.920 4.924 7.870 1.00 73.31 307 SER A O 1
ATOM 2515 N N . ARG A 1 308 ? 5.122 6.733 6.541 1.00 77.38 308 ARG A N 1
ATOM 2516 C CA . ARG A 1 308 ? 5.895 7.567 7.476 1.00 77.38 308 ARG A CA 1
ATOM 2517 C C . ARG A 1 308 ? 5.074 8.764 7.944 1.00 77.38 308 ARG A C 1
ATOM 2519 O O . ARG A 1 308 ? 4.401 9.402 7.137 1.00 77.38 308 ARG A O 1
ATOM 2526 N N . HIS A 1 309 ? 5.187 9.072 9.234 1.00 75.50 309 HIS A N 1
ATOM 2527 C CA . HIS A 1 309 ? 4.632 10.276 9.844 1.00 75.50 309 HIS A CA 1
ATOM 2528 C C . HIS A 1 309 ? 5.689 11.379 9.926 1.00 75.50 309 HIS A C 1
ATOM 2530 O O . HIS A 1 309 ? 6.839 11.123 10.293 1.00 75.50 309 HIS A O 1
ATOM 2536 N N . SER A 1 310 ? 5.277 12.601 9.616 1.00 78.56 310 SER A N 1
ATOM 2537 C CA . SER A 1 310 ? 6.056 13.823 9.779 1.00 78.56 310 SER A CA 1
ATOM 2538 C C . SER A 1 310 ? 5.265 14.774 10.666 1.00 78.56 310 SER A C 1
ATOM 2540 O O . SER A 1 310 ? 4.110 15.072 10.383 1.00 78.56 310 SER A O 1
ATOM 2542 N N . ASN A 1 311 ? 5.876 15.259 11.744 1.00 75.44 311 ASN A N 1
ATOM 2543 C CA . ASN A 1 311 ? 5.192 16.108 12.727 1.00 75.44 311 ASN A CA 1
ATOM 2544 C C . ASN A 1 311 ? 5.308 17.615 12.420 1.00 75.44 311 ASN A C 1
ATOM 2546 O O . ASN A 1 311 ? 4.900 18.448 13.220 1.00 75.44 311 ASN A O 1
ATOM 2550 N N . SER A 1 312 ? 5.902 17.969 11.278 1.00 77.88 312 SER A N 1
ATOM 2551 C CA . SER A 1 312 ? 6.173 19.343 10.860 1.00 77.88 312 SER A CA 1
ATOM 2552 C C . SER A 1 312 ? 6.198 19.439 9.338 1.00 77.88 312 SER A C 1
ATOM 2554 O O . SER A 1 312 ? 6.707 18.535 8.673 1.00 77.88 312 SER A O 1
ATOM 2556 N N . GLU A 1 313 ? 5.750 20.575 8.801 1.00 80.19 313 GLU A N 1
ATOM 2557 C CA . GLU A 1 313 ? 5.841 2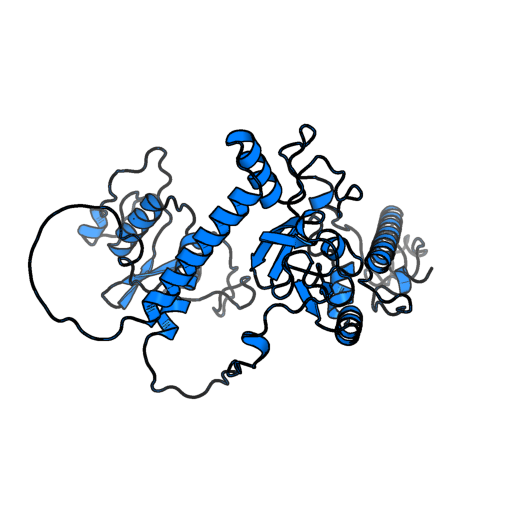0.907 7.373 1.00 80.19 313 GLU A CA 1
ATOM 2558 C C . GLU A 1 313 ? 7.285 20.807 6.861 1.00 80.19 313 GLU A C 1
ATOM 2560 O O . GLU A 1 313 ? 7.546 20.221 5.817 1.00 80.19 313 GLU A O 1
ATOM 2565 N N . ARG A 1 314 ? 8.270 21.268 7.644 1.00 82.31 314 ARG A N 1
ATOM 2566 C CA . ARG A 1 314 ? 9.688 21.173 7.255 1.00 82.31 314 ARG A CA 1
ATOM 2567 C C . ARG A 1 314 ? 10.157 19.723 7.143 1.00 82.31 314 ARG A C 1
ATOM 2569 O O . ARG A 1 314 ? 10.907 19.386 6.232 1.00 82.31 314 ARG A O 1
ATOM 2576 N N . GLN A 1 315 ? 9.721 18.859 8.061 1.00 82.75 315 GLN A N 1
ATOM 2577 C CA . GLN A 1 315 ? 10.045 17.431 8.005 1.00 82.75 315 GLN A CA 1
ATOM 2578 C C . GLN A 1 315 ? 9.335 16.730 6.847 1.00 82.75 315 GLN A C 1
ATOM 2580 O O . GLN A 1 315 ? 9.903 15.815 6.251 1.00 82.75 315 GLN A O 1
ATOM 2585 N N . TRP A 1 316 ? 8.110 17.155 6.532 1.00 83.44 316 TRP A N 1
ATOM 2586 C CA . TRP A 1 316 ? 7.356 16.665 5.386 1.00 83.44 316 TRP A CA 1
ATOM 2587 C C . TRP A 1 316 ? 8.072 17.004 4.076 1.00 83.44 316 TRP A C 1
ATOM 2589 O O . TRP A 1 316 ? 8.394 16.099 3.308 1.00 83.44 316 TRP A O 1
ATOM 2599 N N . GLN A 1 317 ? 8.448 18.270 3.884 1.00 83.94 317 GLN A N 1
ATOM 2600 C CA . GLN A 1 317 ? 9.209 18.741 2.720 1.00 83.94 317 GLN A CA 1
ATOM 2601 C C . GLN A 1 317 ? 10.555 18.016 2.570 1.00 83.94 317 GLN A C 1
ATOM 2603 O O . GLN A 1 317 ? 10.925 17.573 1.479 1.00 83.94 317 GLN A O 1
ATOM 2608 N N . GLN A 1 318 ? 11.281 17.814 3.674 1.00 83.75 318 GLN A N 1
ATOM 2609 C CA . GLN A 1 318 ? 12.507 17.008 3.682 1.00 83.75 318 GLN A CA 1
ATOM 2610 C C . GLN A 1 318 ? 12.257 15.540 3.321 1.00 83.75 318 GLN A C 1
ATOM 2612 O O . GLN A 1 318 ? 13.097 14.921 2.679 1.00 83.75 318 GLN A O 1
ATOM 2617 N N . HIS A 1 319 ? 11.123 14.958 3.718 1.00 84.56 319 HIS A N 1
ATOM 2618 C CA . HIS A 1 319 ? 10.778 13.583 3.370 1.00 84.56 319 HIS A CA 1
ATOM 2619 C C . HIS A 1 319 ? 10.481 13.423 1.872 1.00 84.56 319 HIS A C 1
ATOM 2621 O O . HIS A 1 319 ? 11.061 12.534 1.241 1.00 84.56 319 HIS A O 1
ATOM 2627 N N . ILE A 1 320 ? 9.628 14.278 1.302 1.00 84.44 320 ILE A N 1
ATOM 2628 C CA . ILE A 1 320 ? 9.209 14.176 -0.106 1.00 84.44 320 ILE A CA 1
ATOM 2629 C C . ILE A 1 320 ? 10.316 14.566 -1.098 1.00 84.44 320 ILE A C 1
ATOM 2631 O O . ILE A 1 320 ? 10.301 14.128 -2.246 1.00 84.44 320 ILE A O 1
ATOM 2635 N N . SER A 1 321 ? 11.324 15.322 -0.650 1.00 81.50 321 SER A N 1
ATOM 2636 C CA . SER A 1 321 ? 12.523 15.634 -1.444 1.00 81.50 321 SER A CA 1
ATOM 2637 C C . SER A 1 321 ? 13.552 14.495 -1.484 1.00 81.50 321 SER A C 1
ATOM 2639 O O . SER A 1 321 ? 14.437 14.510 -2.344 1.00 81.50 321 SER A O 1
ATOM 2641 N N . THR A 1 322 ? 13.443 13.479 -0.614 1.00 83.19 322 THR A N 1
ATOM 2642 C CA . THR A 1 322 ? 14.398 12.358 -0.606 1.00 83.19 322 THR A CA 1
ATOM 2643 C C . THR A 1 322 ? 14.318 11.511 -1.875 1.00 83.19 322 THR A C 1
ATOM 2645 O O . THR A 1 322 ? 13.236 11.156 -2.342 1.00 83.19 322 THR A O 1
ATOM 2648 N N . GLU A 1 323 ? 15.479 11.094 -2.386 1.00 78.25 323 GLU A N 1
ATOM 2649 C CA . GLU A 1 323 ? 15.577 10.225 -3.568 1.00 78.25 323 GLU A CA 1
ATOM 2650 C C . GLU A 1 323 ? 14.825 8.899 -3.372 1.00 78.25 323 GLU A C 1
ATOM 2652 O O . GLU A 1 323 ? 14.081 8.482 -4.249 1.00 78.25 323 GLU A O 1
ATOM 2657 N N . LYS A 1 324 ? 14.888 8.302 -2.172 1.00 80.00 324 LYS A N 1
ATOM 2658 C CA . LYS A 1 324 ? 14.142 7.073 -1.836 1.00 80.00 324 LYS A CA 1
ATOM 2659 C C . LYS A 1 324 ? 12.625 7.232 -1.954 1.00 80.00 324 LYS A C 1
ATOM 2661 O O . LYS A 1 324 ? 11.943 6.284 -2.334 1.00 80.00 324 LYS A O 1
ATOM 2666 N N . HIS A 1 325 ? 12.083 8.395 -1.581 1.00 81.38 325 HIS A N 1
ATOM 2667 C CA . HIS A 1 325 ? 10.654 8.671 -1.735 1.00 81.38 325 HIS A CA 1
ATOM 2668 C C . HIS A 1 325 ? 10.304 8.879 -3.208 1.00 81.38 325 HIS A C 1
ATOM 2670 O O . HIS A 1 325 ? 9.366 8.255 -3.691 1.00 81.38 325 HIS A O 1
ATOM 2676 N N . LYS A 1 326 ? 11.098 9.673 -3.937 1.00 80.19 326 LYS A N 1
ATOM 2677 C CA . LYS A 1 326 ? 10.923 9.888 -5.384 1.00 80.19 326 LYS A CA 1
ATOM 2678 C C . LYS A 1 326 ? 10.960 8.568 -6.156 1.00 80.19 326 LYS A C 1
ATOM 2680 O O . LYS A 1 326 ? 10.073 8.311 -6.962 1.00 80.19 326 LYS A O 1
ATOM 2685 N N . ASP A 1 327 ? 11.915 7.695 -5.847 1.00 75.94 327 ASP A N 1
ATOM 2686 C CA . ASP A 1 327 ? 11.983 6.358 -6.431 1.00 75.94 327 ASP A CA 1
ATOM 2687 C C . ASP A 1 327 ? 10.729 5.549 -6.117 1.00 75.94 327 ASP A C 1
ATOM 2689 O O . ASP A 1 327 ? 10.193 4.926 -7.025 1.00 75.94 327 ASP A O 1
ATOM 2693 N N . ARG A 1 328 ? 10.197 5.591 -4.890 1.00 76.81 328 ARG A N 1
ATOM 2694 C CA . ARG A 1 328 ? 8.943 4.898 -4.542 1.00 76.81 328 ARG A CA 1
ATOM 2695 C C . ARG A 1 328 ? 7.715 5.457 -5.257 1.00 76.81 328 ARG A C 1
ATOM 2697 O O . ARG A 1 328 ? 6.811 4.682 -5.547 1.00 76.81 328 ARG A O 1
ATOM 2704 N N . VAL A 1 329 ? 7.683 6.753 -5.577 1.00 78.00 329 VAL A N 1
ATOM 2705 C CA . VAL A 1 329 ? 6.596 7.351 -6.375 1.00 78.00 329 VAL A CA 1
ATOM 2706 C C . VAL A 1 329 ? 6.542 6.738 -7.777 1.00 78.00 329 VAL A C 1
ATOM 2708 O O . VAL A 1 329 ? 5.453 6.480 -8.279 1.00 78.00 329 VAL A O 1
ATOM 2711 N N . PHE A 1 330 ? 7.696 6.469 -8.394 1.00 72.62 330 PHE A N 1
ATOM 2712 C CA . PHE A 1 330 ? 7.773 5.908 -9.750 1.00 72.62 330 PHE A CA 1
ATOM 2713 C C . PHE A 1 330 ? 7.959 4.387 -9.800 1.00 72.62 330 PHE A C 1
ATOM 2715 O O . PHE A 1 330 ? 7.788 3.794 -10.861 1.00 72.62 330 PHE A O 1
ATOM 2722 N N . SER A 1 331 ? 8.347 3.751 -8.691 1.00 64.06 331 SER A N 1
ATOM 2723 C CA . SER A 1 331 ? 8.635 2.309 -8.642 1.00 64.06 331 SER A CA 1
ATOM 2724 C C . SER A 1 331 ? 7.386 1.436 -8.668 1.00 64.06 331 SER A C 1
ATOM 2726 O O . SER A 1 331 ? 7.537 0.232 -8.830 1.00 64.06 331 SER A O 1
ATOM 2728 N N . CYS A 1 332 ? 6.180 2.004 -8.529 1.00 54.09 332 CYS A N 1
ATOM 2729 C CA . CYS A 1 332 ? 4.922 1.254 -8.614 1.00 54.09 332 CYS A CA 1
ATOM 2730 C C . CYS A 1 332 ? 4.916 -0.024 -7.745 1.00 54.09 332 CYS A C 1
ATOM 2732 O O . CYS A 1 332 ? 4.288 -1.013 -8.110 1.00 54.09 332 CYS A O 1
ATOM 2734 N N . GLU A 1 333 ? 5.625 -0.040 -6.604 1.00 44.69 333 GLU A N 1
ATOM 2735 C CA . GLU A 1 333 ? 5.647 -1.187 -5.683 1.00 44.69 333 GLU A CA 1
ATOM 2736 C C . GLU A 1 333 ? 4.267 -1.307 -5.012 1.00 44.69 333 GLU A C 1
ATOM 2738 O O . GLU A 1 333 ? 4.020 -0.771 -3.933 1.00 44.69 333 GLU A O 1
ATOM 2743 N N . GLY A 1 334 ? 3.338 -1.954 -5.714 1.00 46.72 334 GLY A N 1
ATOM 2744 C CA . GLY A 1 334 ? 1.928 -2.079 -5.354 1.00 46.72 334 GLY A CA 1
ATOM 2745 C C . GLY A 1 334 ? 0.980 -2.158 -6.555 1.00 46.72 334 GLY A C 1
ATOM 2746 O O . GLY A 1 334 ? -0.164 -2.558 -6.370 1.00 46.72 334 GLY A O 1
ATOM 2747 N N . GLU A 1 335 ? 1.439 -1.818 -7.763 1.00 42.53 335 GLU A N 1
ATOM 2748 C CA . GLU A 1 335 ? 0.665 -1.932 -9.003 1.00 42.53 335 GLU A CA 1
ATOM 2749 C C . GLU A 1 335 ? 1.152 -3.164 -9.784 1.00 42.53 335 GLU A C 1
ATOM 2751 O O . GLU A 1 335 ? 2.331 -3.281 -10.103 1.00 42.53 335 GLU A O 1
ATOM 2756 N N . ASP A 1 336 ? 0.225 -4.105 -9.981 1.00 43.66 336 ASP A N 1
ATOM 2757 C CA . ASP A 1 336 ? 0.265 -5.346 -10.765 1.00 43.66 336 ASP A CA 1
ATOM 2758 C C . ASP A 1 336 ? 1.568 -5.719 -11.516 1.00 43.66 336 ASP A C 1
ATOM 2760 O O . ASP A 1 336 ? 2.064 -5.006 -12.389 1.00 43.66 336 ASP A O 1
ATOM 2764 N N . GLU A 1 337 ? 1.923 -7.003 -11.381 1.00 40.72 337 GLU A N 1
ATOM 2765 C CA . GLU A 1 337 ? 2.667 -7.845 -12.340 1.00 40.72 337 GLU A CA 1
ATOM 2766 C C . GLU A 1 337 ? 2.069 -7.861 -13.781 1.00 40.72 337 GLU A C 1
ATOM 2768 O O . GLU A 1 337 ? 2.403 -8.737 -14.572 1.00 40.72 337 GLU A O 1
ATOM 2773 N N . ALA A 1 338 ? 1.166 -6.937 -14.142 1.00 40.00 338 ALA A N 1
ATOM 2774 C CA . ALA A 1 338 ? 0.434 -6.892 -15.412 1.00 40.00 338 ALA A CA 1
ATOM 2775 C C . ALA A 1 338 ? 0.880 -5.765 -16.362 1.00 40.00 338 ALA A C 1
ATOM 2777 O O . ALA A 1 338 ? 0.641 -5.886 -17.561 1.00 40.00 338 ALA A O 1
ATOM 2778 N N . LEU A 1 339 ? 1.559 -4.711 -15.882 1.00 54.66 339 LEU A N 1
ATOM 2779 C CA . LEU A 1 339 ? 2.349 -3.823 -16.754 1.00 54.66 339 LEU A CA 1
ATOM 2780 C C . LEU A 1 339 ? 3.802 -4.307 -16.775 1.00 54.66 339 LEU A C 1
ATOM 2782 O O . LEU A 1 339 ? 4.746 -3.613 -16.392 1.00 54.66 339 LEU A O 1
ATOM 2786 N N . THR A 1 340 ? 3.994 -5.550 -17.208 1.00 59.56 340 THR A N 1
ATOM 2787 C CA . THR A 1 340 ? 5.324 -6.029 -17.569 1.00 59.56 340 THR A CA 1
ATOM 2788 C C . THR A 1 340 ? 5.722 -5.342 -18.867 1.00 59.56 340 THR A C 1
ATOM 2790 O O . THR A 1 340 ? 5.425 -5.841 -19.953 1.00 59.56 340 THR A O 1
ATOM 2793 N N . TRP A 1 341 ? 6.359 -4.175 -18.741 1.00 75.19 341 TRP A N 1
ATOM 2794 C CA . TRP A 1 341 ? 7.096 -3.539 -19.831 1.00 75.19 341 TRP A CA 1
ATOM 2795 C C . TRP A 1 341 ? 8.019 -4.598 -20.437 1.00 75.19 341 TRP A C 1
ATOM 2797 O O . TRP A 1 341 ? 8.903 -5.121 -19.752 1.00 75.19 341 TRP A O 1
ATOM 2807 N N . SER A 1 342 ? 7.713 -5.003 -21.663 1.00 75.44 342 SER A N 1
ATOM 2808 C CA . SER A 1 342 ? 8.338 -6.150 -22.319 1.00 75.44 342 SER A CA 1
ATOM 2809 C C . SER A 1 342 ? 9.586 -5.735 -23.093 1.00 75.44 342 SER A C 1
ATOM 2811 O O . SER A 1 342 ? 10.440 -6.575 -23.382 1.00 75.44 342 SER A O 1
ATOM 2813 N N . TYR A 1 343 ? 9.717 -4.440 -23.386 1.00 80.38 343 TYR A N 1
ATOM 2814 C CA . TYR A 1 343 ? 10.851 -3.855 -24.080 1.00 80.38 343 TYR A CA 1
ATOM 2815 C C . TYR A 1 343 ? 11.799 -3.123 -23.121 1.00 80.38 343 TYR A C 1
ATOM 2817 O O . TYR A 1 343 ? 11.596 -3.039 -21.903 1.00 80.38 343 TYR A O 1
ATOM 2825 N N . ARG A 1 344 ? 12.923 -2.639 -23.663 1.00 81.88 344 ARG A N 1
ATOM 2826 C CA . ARG A 1 344 ? 13.975 -1.999 -22.864 1.00 81.88 344 ARG A CA 1
ATOM 2827 C C . ARG A 1 344 ? 13.468 -0.706 -22.229 1.00 81.88 344 ARG A C 1
ATOM 2829 O O . ARG A 1 344 ? 12.469 -0.127 -22.646 1.00 81.88 344 ARG A O 1
ATOM 2836 N N . PHE A 1 345 ? 14.189 -0.229 -21.215 1.00 77.56 345 PHE A N 1
ATOM 2837 C CA . PHE A 1 345 ? 13.928 1.100 -20.670 1.00 77.56 345 PHE A CA 1
ATOM 2838 C C . PHE A 1 345 ? 14.133 2.162 -21.763 1.00 77.56 345 PHE A C 1
ATOM 2840 O O . PHE A 1 345 ? 15.135 2.061 -22.476 1.00 77.56 345 PHE A O 1
ATOM 2847 N N . PRO A 1 346 ? 13.238 3.161 -21.891 1.00 79.94 346 PRO A N 1
ATOM 2848 C CA . PRO A 1 346 ? 13.344 4.128 -22.967 1.00 79.94 346 PRO A CA 1
ATOM 2849 C C . PRO A 1 346 ? 14.659 4.900 -22.947 1.00 79.94 346 PRO A C 1
ATOM 2851 O O . PRO A 1 346 ? 15.121 5.333 -21.888 1.00 79.94 346 PRO A O 1
ATOM 2854 N N . GLY A 1 347 ? 15.246 5.059 -24.131 1.00 78.31 347 GLY A N 1
ATOM 2855 C CA . GLY A 1 347 ? 16.391 5.926 -24.368 1.00 78.31 347 GLY A CA 1
ATOM 2856 C C . GLY A 1 347 ? 15.988 7.398 -24.447 1.00 78.31 347 GLY A C 1
ATOM 2857 O O . GLY A 1 347 ? 14.846 7.780 -24.181 1.00 78.31 347 GLY A O 1
ATOM 2858 N N . ARG A 1 348 ? 16.938 8.257 -24.820 1.00 76.75 348 ARG A N 1
ATOM 2859 C CA . ARG A 1 348 ? 16.680 9.701 -24.959 1.00 76.75 348 ARG A CA 1
ATOM 2860 C C . ARG A 1 348 ? 15.890 10.057 -26.221 1.00 76.75 348 ARG A C 1
ATOM 2862 O O . ARG A 1 348 ? 15.297 11.132 -26.266 1.00 76.75 348 ARG A O 1
ATOM 2869 N N . CYS A 1 349 ? 15.886 9.184 -27.228 1.00 77.75 349 CYS A N 1
ATOM 2870 C CA . CYS A 1 349 ? 15.294 9.447 -28.534 1.00 77.75 349 CYS A CA 1
ATOM 2871 C C . CYS A 1 349 ? 14.052 8.570 -28.749 1.00 77.75 349 CYS A C 1
ATOM 2873 O O . CYS A 1 349 ? 14.143 7.350 -28.855 1.00 77.75 349 CYS A O 1
ATOM 2875 N N . PHE A 1 350 ? 12.882 9.204 -28.864 1.00 80.31 350 PHE A N 1
ATOM 2876 C CA . PHE A 1 350 ? 11.609 8.545 -29.190 1.00 80.31 350 PHE A CA 1
ATOM 2877 C C . PHE A 1 350 ? 11.443 8.393 -30.707 1.00 80.31 350 PHE A C 1
ATOM 2879 O O . PHE A 1 350 ? 10.450 8.819 -31.291 1.00 80.31 350 PHE A O 1
ATOM 2886 N N . GLU A 1 351 ? 12.448 7.805 -31.347 1.00 83.31 351 GLU A N 1
ATOM 2887 C CA . GLU A 1 351 ? 12.477 7.544 -32.783 1.00 83.31 351 GLU A CA 1
ATOM 2888 C C . GLU A 1 351 ? 13.034 6.143 -33.041 1.00 83.31 351 GLU A C 1
ATOM 2890 O O . GLU A 1 351 ? 13.754 5.574 -32.215 1.00 83.31 351 GLU A O 1
ATOM 2895 N N . ILE A 1 352 ? 12.691 5.581 -34.198 1.00 84.94 352 ILE A N 1
ATOM 2896 C CA . ILE A 1 352 ? 13.178 4.271 -34.628 1.00 84.94 352 ILE A CA 1
ATOM 2897 C C . ILE A 1 352 ? 14.657 4.387 -35.025 1.00 84.94 352 ILE A C 1
ATOM 2899 O O . ILE A 1 352 ? 15.053 5.326 -35.714 1.00 84.94 352 ILE A O 1
ATOM 2903 N N . CYS A 1 353 ? 15.480 3.426 -34.604 1.00 83.19 353 CYS A N 1
ATOM 2904 C CA . CYS A 1 353 ? 16.911 3.425 -34.861 1.00 83.19 353 CYS A CA 1
ATOM 2905 C C . CYS A 1 353 ? 17.186 3.369 -36.375 1.00 83.19 353 CYS A C 1
ATOM 2907 O O . CYS A 1 353 ? 16.840 2.384 -37.032 1.00 83.19 353 CYS A O 1
ATOM 2909 N N . PRO A 1 354 ? 17.878 4.369 -36.949 1.00 78.62 354 PRO A N 1
ATOM 2910 C CA . PRO A 1 354 ? 18.124 4.429 -38.390 1.00 78.62 354 PRO A CA 1
ATOM 2911 C C . PRO A 1 354 ? 19.100 3.351 -38.894 1.00 78.62 354 PRO A C 1
ATOM 2913 O O . PRO A 1 354 ? 19.285 3.207 -40.098 1.00 78.62 354 PRO A O 1
ATOM 2916 N N . LYS A 1 355 ? 19.744 2.592 -37.994 1.00 74.06 355 LYS A N 1
ATOM 2917 C CA . LYS A 1 355 ? 20.701 1.514 -38.314 1.00 74.06 355 LYS A CA 1
ATOM 2918 C C . LYS A 1 355 ? 20.128 0.108 -38.088 1.00 74.06 355 LYS A C 1
ATOM 2920 O O . LYS A 1 355 ? 20.888 -0.837 -37.880 1.00 74.06 355 LYS A O 1
ATOM 2925 N N . LEU A 1 356 ? 18.804 -0.038 -38.110 1.00 65.94 356 LEU A N 1
ATOM 2926 C CA . LEU A 1 356 ? 18.141 -1.321 -37.861 1.00 65.94 356 LEU A CA 1
ATOM 2927 C C . LEU A 1 356 ? 18.513 -2.415 -38.861 1.00 65.94 356 LEU A C 1
ATOM 2929 O O . LEU A 1 356 ? 18.781 -3.542 -38.451 1.00 65.94 356 LEU A O 1
ATOM 2933 N N . ASP A 1 357 ? 18.619 -2.061 -40.141 1.00 61.00 357 ASP A N 1
ATOM 2934 C CA . ASP A 1 357 ? 18.835 -3.021 -41.232 1.00 61.00 357 ASP A CA 1
ATOM 2935 C C . ASP A 1 357 ? 20.214 -3.709 -41.202 1.00 61.00 357 ASP A C 1
ATOM 2937 O O . ASP A 1 357 ? 20.414 -4.722 -41.869 1.00 61.00 357 ASP A O 1
ATOM 2941 N N . GLY A 1 358 ? 21.171 -3.191 -40.420 1.00 61.56 358 GLY A N 1
ATOM 2942 C CA . GLY A 1 358 ? 22.532 -3.735 -40.300 1.00 61.56 358 GLY A CA 1
ATOM 2943 C C . GLY A 1 358 ? 22.870 -4.349 -38.939 1.00 61.56 358 GLY A C 1
ATOM 2944 O O . GLY A 1 358 ? 24.009 -4.768 -38.738 1.00 61.56 358 GLY A O 1
ATOM 2945 N N . GLY A 1 359 ? 21.912 -4.388 -38.006 1.00 63.03 359 GLY A N 1
ATOM 2946 C CA . GLY A 1 359 ? 22.168 -4.683 -36.597 1.00 63.03 359 GLY A CA 1
ATOM 2947 C C . GLY A 1 359 ? 22.769 -3.472 -35.879 1.00 63.03 359 GLY A C 1
ATOM 2948 O O . GLY A 1 359 ? 23.874 -3.023 -36.185 1.00 63.03 359 GLY A O 1
ATOM 2949 N N . CYS A 1 360 ? 22.034 -2.923 -34.910 1.00 74.19 360 CYS A N 1
ATOM 2950 C CA . CYS A 1 360 ? 22.481 -1.750 -34.165 1.00 74.19 360 CYS A CA 1
ATOM 2951 C C . CYS A 1 360 ? 23.775 -2.067 -33.381 1.00 74.19 360 CYS A C 1
ATOM 2953 O O . CYS A 1 360 ? 23.751 -2.961 -32.529 1.00 74.19 360 CYS A O 1
ATOM 2955 N N . PRO A 1 361 ? 24.886 -1.337 -33.612 1.00 67.31 361 PRO A N 1
ATOM 2956 C CA . PRO A 1 361 ? 26.162 -1.595 -32.939 1.00 67.31 361 PRO A CA 1
ATOM 2957 C C . PRO A 1 361 ? 26.094 -1.331 -31.428 1.00 67.31 361 PRO A C 1
ATOM 2959 O O . PRO A 1 361 ? 26.847 -1.932 -30.665 1.00 67.31 361 PRO A O 1
ATOM 2962 N N . ASP A 1 362 ? 25.162 -0.477 -31.000 1.00 68.31 362 ASP A N 1
ATOM 2963 C CA . ASP A 1 362 ? 24.976 -0.089 -29.600 1.00 68.31 362 ASP A CA 1
ATOM 2964 C C . ASP A 1 362 ? 24.063 -1.063 -28.832 1.00 68.31 362 ASP A C 1
ATOM 2966 O O . ASP A 1 362 ? 23.998 -1.021 -27.601 1.00 68.31 362 ASP A O 1
ATOM 2970 N N . GLY A 1 363 ? 23.378 -1.971 -29.544 1.00 72.75 363 GLY A N 1
ATOM 2971 C CA . GLY A 1 363 ? 22.571 -3.046 -28.969 1.00 72.75 363 GLY A CA 1
ATOM 2972 C C . GLY A 1 363 ? 21.643 -2.569 -27.845 1.00 72.75 363 GLY A C 1
ATOM 2973 O O . GLY A 1 363 ? 20.785 -1.713 -28.036 1.00 72.75 363 GLY A O 1
ATOM 2974 N N . VAL A 1 364 ? 21.819 -3.121 -26.645 1.00 66.50 364 VAL A N 1
ATOM 2975 C CA . VAL A 1 364 ? 20.967 -2.830 -25.476 1.00 66.50 364 VAL A CA 1
ATOM 2976 C C . VAL A 1 364 ? 21.092 -1.374 -24.994 1.00 66.50 364 VAL A C 1
ATOM 2978 O O . VAL A 1 364 ? 20.142 -0.855 -24.409 1.00 66.50 364 VAL A O 1
ATOM 2981 N N . SER A 1 365 ? 22.209 -0.705 -25.289 1.00 69.88 365 SER A N 1
ATOM 2982 C CA . SER A 1 365 ? 22.502 0.678 -24.886 1.00 69.88 365 SER A CA 1
ATOM 2983 C C . SER A 1 365 ? 22.108 1.720 -25.940 1.00 69.88 365 SER A C 1
ATOM 2985 O O . SER A 1 365 ? 22.449 2.890 -25.784 1.00 69.88 365 SER A O 1
ATOM 2987 N N . CYS A 1 366 ? 21.427 1.324 -27.021 1.00 80.25 366 CYS A N 1
ATOM 2988 C CA . CYS A 1 366 ? 20.986 2.267 -28.043 1.00 80.25 366 CYS A CA 1
ATOM 2989 C C . CYS A 1 366 ? 19.915 3.223 -27.495 1.00 80.25 366 CYS A C 1
ATOM 2991 O O . CYS A 1 366 ? 18.922 2.770 -26.915 1.00 80.25 366 CYS A O 1
ATOM 2993 N N . ASP A 1 367 ? 20.104 4.524 -27.743 1.00 79.81 367 ASP A N 1
ATOM 2994 C CA . ASP A 1 367 ? 19.184 5.605 -27.361 1.00 79.81 367 ASP A CA 1
ATOM 2995 C C . ASP A 1 367 ? 17.881 5.639 -28.183 1.00 79.81 367 ASP A C 1
ATOM 2997 O O . ASP A 1 367 ? 16.960 6.366 -27.810 1.00 79.81 367 ASP A O 1
ATOM 3001 N N . TYR A 1 368 ? 17.807 4.868 -29.273 1.00 82.31 368 TYR A N 1
ATOM 3002 C CA . TYR A 1 368 ? 16.670 4.780 -30.193 1.00 82.31 368 TYR A CA 1
ATOM 3003 C C . TYR A 1 368 ? 15.905 3.459 -30.017 1.00 82.31 368 TYR A C 1
ATOM 3005 O O . TYR A 1 368 ? 16.463 2.444 -29.579 1.00 82.31 368 TYR A O 1
ATOM 3013 N N . ALA A 1 369 ? 14.633 3.456 -30.413 1.00 83.56 369 ALA A N 1
ATOM 3014 C CA . ALA A 1 369 ? 13.801 2.259 -30.411 1.00 83.56 369 ALA A CA 1
ATOM 3015 C C . ALA A 1 369 ? 14.197 1.316 -31.558 1.00 83.56 369 ALA A C 1
ATOM 3017 O O . ALA A 1 369 ? 14.443 1.743 -32.684 1.00 83.56 369 ALA A O 1
ATOM 3018 N N . HIS A 1 370 ? 14.258 0.018 -31.294 1.00 83.88 370 HIS A N 1
ATOM 3019 C CA . HIS A 1 370 ? 14.627 -1.012 -32.262 1.00 83.88 370 HIS A CA 1
ATOM 3020 C C . HIS A 1 370 ? 13.428 -1.649 -32.969 1.00 83.88 370 HIS A C 1
ATOM 3022 O O . HIS A 1 370 ? 13.604 -2.453 -33.881 1.00 83.88 370 HIS A O 1
ATOM 3028 N N . SER A 1 371 ? 12.209 -1.293 -32.583 1.00 83.88 371 SER A N 1
ATOM 3029 C CA . SER A 1 371 ? 11.008 -1.670 -33.315 1.00 83.88 371 SER A CA 1
ATOM 3030 C C . SER A 1 371 ? 9.914 -0.616 -33.121 1.00 83.88 371 SER A C 1
ATOM 3032 O O . SER A 1 371 ? 9.964 0.151 -32.151 1.00 83.88 371 SER A O 1
ATOM 3034 N N . PRO A 1 372 ? 8.928 -0.539 -34.031 1.00 85.06 372 PRO A N 1
ATOM 3035 C CA . PRO A 1 372 ? 7.764 0.318 -33.831 1.00 85.06 372 PRO A CA 1
ATOM 3036 C C . PRO A 1 372 ? 6.971 -0.065 -32.570 1.00 85.06 372 PRO A C 1
ATOM 3038 O O . PRO A 1 372 ? 6.442 0.816 -31.899 1.00 85.06 372 PRO A O 1
ATOM 3041 N N . GLU A 1 373 ? 6.941 -1.347 -32.194 1.00 86.19 373 GLU A N 1
ATOM 3042 C CA . GLU A 1 373 ? 6.318 -1.819 -30.950 1.00 86.19 373 GLU A CA 1
ATOM 3043 C C . GLU A 1 373 ? 7.095 -1.360 -29.705 1.00 86.19 373 GLU A C 1
ATOM 3045 O O . GLU A 1 373 ? 6.481 -0.934 -28.729 1.00 86.19 373 GLU A O 1
ATOM 3050 N N . GLU A 1 374 ? 8.434 -1.381 -29.747 1.00 85.44 374 GLU A N 1
ATOM 3051 C CA . GLU A 1 374 ? 9.282 -0.842 -28.674 1.00 85.44 374 GLU A CA 1
ATOM 3052 C C . GLU A 1 374 ? 9.054 0.668 -28.514 1.00 85.44 374 GLU A C 1
ATOM 3054 O O . GLU A 1 374 ? 8.902 1.153 -27.395 1.00 85.44 374 GLU A O 1
ATOM 3059 N N . LEU A 1 375 ? 8.953 1.413 -29.620 1.00 86.06 375 LEU A N 1
ATOM 3060 C CA . LEU A 1 375 ? 8.684 2.853 -29.583 1.00 86.06 375 LEU A CA 1
ATOM 3061 C C . LEU A 1 375 ? 7.303 3.181 -28.991 1.00 86.06 375 LEU A C 1
ATOM 3063 O O . LEU A 1 375 ? 7.158 4.144 -28.228 1.00 86.06 375 LEU A O 1
ATOM 3067 N N . GLN A 1 376 ? 6.292 2.385 -29.338 1.00 85.12 376 GLN A N 1
ATOM 3068 C CA . GLN A 1 376 ? 4.949 2.518 -28.785 1.00 85.12 376 GLN A CA 1
ATOM 3069 C C . GLN A 1 376 ? 4.962 2.271 -27.271 1.00 85.12 376 GLN A C 1
ATOM 3071 O O . GLN A 1 376 ? 4.470 3.110 -26.516 1.00 85.12 376 GLN A O 1
ATOM 3076 N N . GLU A 1 377 ? 5.608 1.193 -26.812 1.00 86.62 377 GLU A N 1
ATOM 3077 C CA . GLU A 1 377 ? 5.734 0.896 -25.379 1.00 86.62 377 GLU A CA 1
ATOM 3078 C C . GLU A 1 377 ? 6.494 2.006 -24.636 1.00 86.62 377 GLU A C 1
ATOM 3080 O O . GLU A 1 377 ? 6.104 2.421 -23.542 1.00 86.62 377 GLU A O 1
ATOM 3085 N N . TRP A 1 378 ? 7.556 2.550 -25.236 1.00 87.25 378 TRP A N 1
ATOM 3086 C CA . TRP A 1 378 ? 8.300 3.669 -24.659 1.00 87.25 378 TRP A CA 1
ATOM 3087 C C . TRP A 1 378 ? 7.421 4.906 -24.473 1.00 87.25 378 TRP A C 1
ATOM 3089 O O . TRP A 1 378 ? 7.504 5.574 -23.437 1.00 87.25 378 TRP A O 1
ATOM 3099 N N . THR A 1 379 ? 6.569 5.198 -25.455 1.00 83.56 379 THR A N 1
ATOM 3100 C CA . THR A 1 379 ? 5.636 6.330 -25.420 1.00 83.56 379 THR A CA 1
ATOM 3101 C C . THR A 1 379 ? 4.583 6.139 -24.330 1.00 83.56 379 THR A C 1
ATOM 3103 O O . THR A 1 379 ? 4.398 7.029 -23.501 1.00 83.56 379 THR A O 1
ATOM 3106 N N . GLU A 1 380 ? 3.976 4.954 -24.251 1.00 82.69 380 GLU A N 1
ATOM 3107 C CA . GLU A 1 380 ? 3.008 4.608 -23.203 1.00 82.69 380 GLU A CA 1
ATOM 3108 C C . GLU A 1 380 ? 3.629 4.691 -21.805 1.00 82.69 380 GLU A C 1
ATOM 3110 O O . GLU A 1 380 ? 3.036 5.246 -20.878 1.00 82.69 380 GLU A O 1
ATOM 3115 N N . ARG A 1 381 ? 4.872 4.222 -21.655 1.00 82.19 381 ARG A N 1
ATOM 3116 C CA . ARG A 1 381 ? 5.625 4.321 -20.403 1.00 82.19 381 ARG A CA 1
ATOM 3117 C C . ARG A 1 381 ? 5.917 5.763 -20.011 1.00 82.19 381 ARG A C 1
ATOM 3119 O O . ARG A 1 381 ? 5.830 6.104 -18.830 1.00 82.19 381 ARG A O 1
ATOM 3126 N N . ARG A 1 382 ? 6.252 6.625 -20.975 1.00 83.00 382 ARG A N 1
ATOM 3127 C CA . ARG A 1 382 ? 6.444 8.062 -20.737 1.00 83.00 382 ARG A CA 1
ATOM 3128 C C . ARG A 1 382 ? 5.149 8.714 -20.264 1.00 83.00 382 ARG A C 1
ATOM 3130 O O . ARG A 1 382 ? 5.167 9.445 -19.273 1.00 83.00 382 ARG A O 1
ATOM 3137 N N . ASP A 1 383 ? 4.044 8.445 -20.946 1.00 80.75 383 ASP A N 1
ATOM 3138 C CA . ASP A 1 383 ? 2.747 9.035 -20.624 1.00 80.75 383 ASP A CA 1
ATOM 3139 C C . ASP A 1 383 ? 2.260 8.569 -19.247 1.00 80.75 383 ASP A C 1
ATOM 3141 O O . ASP A 1 383 ? 1.818 9.388 -18.438 1.00 80.75 383 ASP A O 1
ATOM 3145 N N . PHE A 1 384 ? 2.463 7.290 -18.923 1.00 80.88 384 PHE A N 1
ATOM 3146 C CA . PHE A 1 384 ? 2.210 6.741 -17.594 1.00 80.88 384 PHE A CA 1
ATOM 3147 C C . PHE A 1 384 ? 3.029 7.455 -16.508 1.00 80.88 384 PHE A C 1
ATOM 3149 O O . PHE A 1 384 ? 2.471 7.931 -15.520 1.00 80.88 384 PHE A O 1
ATOM 3156 N N . LEU A 1 385 ? 4.344 7.618 -16.697 1.00 80.31 385 LEU A N 1
ATOM 3157 C CA . LEU A 1 385 ? 5.199 8.320 -15.729 1.00 80.31 385 LEU A CA 1
ATOM 3158 C C . LEU A 1 385 ? 4.786 9.788 -15.537 1.00 80.31 385 LEU A C 1
ATOM 3160 O O . LEU A 1 385 ? 4.833 10.297 -14.414 1.00 80.31 385 LEU A O 1
ATOM 3164 N N . ARG A 1 386 ? 4.347 10.469 -16.602 1.00 81.62 386 ARG A N 1
ATOM 3165 C CA . ARG A 1 386 ? 3.834 11.849 -16.534 1.00 81.62 386 ARG A CA 1
ATOM 3166 C C . ARG A 1 386 ? 2.522 11.935 -15.766 1.00 81.62 386 ARG A C 1
ATOM 3168 O O . ARG A 1 386 ? 2.369 12.836 -14.942 1.00 81.62 386 ARG A O 1
ATOM 3175 N N . GLN A 1 387 ? 1.600 11.001 -15.991 1.00 79.12 387 GLN A N 1
ATOM 3176 C CA . GLN A 1 387 ? 0.350 10.920 -15.232 1.00 79.12 387 GLN A CA 1
ATOM 3177 C C . GLN A 1 387 ? 0.620 10.641 -13.750 1.00 79.12 387 GLN A C 1
ATOM 3179 O O . GLN A 1 387 ? 0.064 11.323 -12.885 1.00 79.12 387 GLN A O 1
ATOM 3184 N N . THR A 1 388 ? 1.533 9.717 -13.449 1.00 79.44 388 THR A N 1
ATOM 3185 C CA . THR A 1 388 ? 1.969 9.418 -12.079 1.00 79.44 388 THR A CA 1
ATOM 3186 C C . THR A 1 388 ? 2.595 10.640 -11.410 1.00 79.44 388 THR A C 1
ATOM 3188 O O . THR A 1 388 ? 2.240 10.956 -10.274 1.00 79.44 388 THR A O 1
ATOM 3191 N N . LEU A 1 389 ? 3.445 11.397 -12.116 1.00 81.94 389 LEU A N 1
ATOM 3192 C CA . LEU A 1 389 ? 4.004 12.653 -11.606 1.00 81.94 389 LEU A CA 1
ATOM 3193 C C . LEU A 1 389 ? 2.915 13.703 -11.342 1.00 81.94 389 LEU A C 1
ATOM 3195 O O . LEU A 1 389 ? 2.904 14.323 -10.278 1.00 81.94 389 LEU A O 1
ATOM 3199 N N . ALA A 1 390 ? 2.006 13.920 -12.295 1.00 81.06 390 ALA A N 1
ATOM 3200 C CA . ALA A 1 390 ? 0.935 14.909 -12.168 1.00 81.06 390 ALA A CA 1
ATOM 3201 C C . ALA A 1 390 ? 0.029 14.600 -10.969 1.00 81.06 390 ALA A C 1
ATOM 3203 O O . ALA A 1 390 ? -0.309 15.486 -10.183 1.00 81.06 390 ALA A O 1
ATOM 3204 N N . LYS A 1 391 ? -0.298 13.321 -10.782 1.00 79.25 391 LYS A N 1
ATOM 3205 C CA . LYS A 1 391 ? -1.056 12.827 -9.636 1.00 79.25 391 LYS A CA 1
ATOM 3206 C C . LYS A 1 391 ? -0.290 12.976 -8.324 1.00 79.25 391 LYS A C 1
ATOM 3208 O O . LYS A 1 391 ? -0.859 13.449 -7.352 1.00 79.25 391 LYS A O 1
ATOM 3213 N N . ALA A 1 392 ? 0.998 12.641 -8.294 1.00 80.38 392 ALA A N 1
ATOM 3214 C CA . ALA A 1 392 ? 1.823 12.808 -7.101 1.00 80.38 392 ALA A CA 1
ATOM 3215 C C . ALA A 1 392 ? 1.982 14.284 -6.694 1.00 80.38 392 ALA A C 1
ATOM 3217 O O . ALA A 1 392 ? 2.005 14.582 -5.502 1.00 80.38 392 ALA A O 1
ATOM 3218 N N . ARG A 1 393 ? 2.045 15.214 -7.658 1.00 80.94 393 ARG A N 1
ATOM 3219 C CA . ARG A 1 393 ? 2.008 16.663 -7.391 1.00 80.94 393 ARG A CA 1
ATOM 3220 C C . ARG A 1 393 ? 0.660 17.108 -6.833 1.00 80.94 393 ARG A C 1
ATOM 3222 O O . ARG A 1 393 ? 0.637 17.881 -5.883 1.00 80.94 393 ARG A O 1
ATOM 3229 N N . LYS A 1 394 ? -0.446 16.604 -7.390 1.00 81.25 394 LYS A N 1
ATOM 3230 C CA . LYS A 1 394 ? -1.793 16.872 -6.870 1.00 81.25 394 LYS A CA 1
ATOM 3231 C C . LYS A 1 394 ? -1.935 16.393 -5.422 1.00 81.25 394 LYS A C 1
ATOM 3233 O O . LYS A 1 394 ? -2.308 17.179 -4.567 1.00 81.25 394 LYS A O 1
ATOM 3238 N N . ASP A 1 395 ? -1.498 15.168 -5.137 1.00 77.69 395 ASP A N 1
ATOM 3239 C CA . ASP A 1 395 ? -1.507 14.574 -3.794 1.00 77.69 395 ASP A CA 1
ATOM 3240 C C . ASP A 1 395 ? -0.478 15.223 -2.823 1.00 77.69 395 ASP A C 1
ATOM 3242 O O . ASP A 1 395 ? -0.320 14.749 -1.695 1.00 77.69 395 ASP A O 1
ATOM 3246 N N . MET A 1 396 ? 0.251 16.275 -3.236 1.00 79.69 396 MET A N 1
ATOM 3247 C CA . MET A 1 396 ? 1.325 16.943 -2.474 1.00 79.69 396 MET A CA 1
ATOM 3248 C C . MET A 1 396 ? 2.433 15.986 -1.993 1.00 79.69 396 MET A C 1
ATOM 3250 O O . MET A 1 396 ? 3.084 16.202 -0.969 1.00 79.69 396 MET A O 1
ATOM 3254 N N . LEU A 1 397 ? 2.661 14.904 -2.746 1.00 80.25 397 LEU A N 1
ATOM 3255 C CA . LEU A 1 397 ? 3.722 13.919 -2.515 1.00 80.25 397 LEU A CA 1
ATOM 3256 C C . LEU A 1 397 ? 5.032 14.293 -3.218 1.00 80.25 397 LEU A C 1
ATOM 3258 O O . LEU A 1 397 ? 6.046 13.640 -2.987 1.00 80.25 397 LEU A O 1
ATOM 3262 N N . ILE A 1 398 ? 5.014 15.308 -4.083 1.00 80.44 398 ILE A N 1
ATOM 3263 C CA . ILE A 1 398 ? 6.179 15.889 -4.754 1.00 80.44 398 ILE A CA 1
ATOM 3264 C C . ILE A 1 398 ? 6.048 17.408 -4.675 1.00 80.44 398 ILE A C 1
ATOM 3266 O O . ILE A 1 398 ? 4.964 17.948 -4.894 1.00 80.44 398 ILE A O 1
ATOM 3270 N N . MET A 1 399 ? 7.158 18.089 -4.394 1.00 75.69 399 MET A N 1
ATOM 3271 C CA . MET A 1 399 ? 7.188 19.548 -4.346 1.00 75.69 399 MET A CA 1
ATOM 3272 C C . MET A 1 399 ? 6.883 20.160 -5.730 1.00 75.69 399 MET A C 1
ATOM 3274 O O . MET A 1 399 ? 7.374 19.646 -6.741 1.00 75.69 399 MET A O 1
ATOM 3278 N N . PRO A 1 400 ? 6.100 21.252 -5.817 1.00 73.12 400 PRO A N 1
ATOM 3279 C CA . PRO A 1 400 ? 5.745 21.875 -7.097 1.00 73.12 400 PRO A CA 1
ATOM 3280 C C . PRO A 1 400 ? 6.949 22.336 -7.933 1.00 73.12 400 PRO A C 1
ATOM 3282 O O . PRO A 1 400 ? 6.914 22.256 -9.159 1.00 73.12 400 PRO A O 1
ATOM 3285 N N . ASP A 1 401 ? 8.011 22.789 -7.268 1.00 73.94 401 ASP A N 1
ATOM 3286 C CA . ASP A 1 401 ? 9.271 23.275 -7.835 1.00 73.94 401 ASP A CA 1
ATOM 3287 C C . ASP A 1 401 ? 10.306 22.163 -8.078 1.00 73.94 401 ASP A C 1
ATOM 3289 O O . ASP A 1 401 ? 11.370 22.412 -8.648 1.00 73.94 401 ASP A O 1
ATOM 3293 N N . GLU A 1 402 ? 10.001 20.917 -7.704 1.00 74.62 402 GLU A N 1
ATOM 3294 C CA . GLU A 1 402 ? 10.905 19.799 -7.931 1.00 74.62 402 GLU A CA 1
ATOM 3295 C C . GLU A 1 402 ? 10.945 19.420 -9.413 1.00 74.62 402 GLU A C 1
ATOM 3297 O O . GLU A 1 402 ? 9.941 19.036 -10.031 1.00 74.62 402 GLU A O 1
ATOM 3302 N N . VAL A 1 403 ? 12.156 19.495 -9.959 1.00 70.31 403 VAL A N 1
ATOM 3303 C CA . VAL A 1 403 ? 12.473 19.163 -11.351 1.00 70.31 403 VAL A CA 1
ATOM 3304 C C . VAL A 1 403 ? 13.489 18.029 -11.469 1.00 70.31 403 VAL A C 1
ATOM 3306 O O . VAL A 1 403 ? 13.773 17.607 -12.587 1.00 70.31 403 VAL A O 1
ATOM 3309 N N . ASN A 1 404 ? 14.042 17.535 -10.351 1.00 75.69 404 ASN A N 1
ATOM 3310 C CA . ASN A 1 404 ? 15.056 16.489 -10.360 1.00 75.69 404 ASN A CA 1
ATOM 3311 C C . ASN A 1 404 ? 14.512 15.143 -9.846 1.00 75.69 404 ASN A C 1
ATOM 3313 O O . ASN A 1 404 ? 14.421 14.872 -8.645 1.00 75.69 404 ASN A O 1
ATOM 3317 N N . PHE A 1 405 ? 14.221 14.277 -10.811 1.00 74.50 405 PHE A N 1
ATOM 3318 C CA . PHE A 1 405 ? 13.769 12.893 -10.687 1.00 74.50 405 PHE A CA 1
ATOM 3319 C C . PHE A 1 405 ? 14.833 11.889 -11.168 1.00 74.50 405 PHE A C 1
ATOM 3321 O O . PHE A 1 405 ? 14.510 10.766 -11.562 1.00 74.50 405 PHE A O 1
ATOM 3328 N N . GLY A 1 406 ? 16.109 12.296 -11.186 1.00 75.06 406 GLY A N 1
ATOM 3329 C CA . GLY A 1 406 ? 17.242 11.445 -11.550 1.00 75.06 406 GLY A CA 1
ATOM 3330 C C . GLY A 1 406 ? 17.084 10.799 -12.928 1.00 75.06 406 GLY A C 1
ATOM 3331 O O . GLY A 1 406 ? 16.998 11.484 -13.950 1.00 75.06 406 GLY A O 1
ATOM 3332 N N . LYS A 1 407 ? 17.020 9.462 -12.953 1.00 70.44 407 LYS A N 1
ATOM 3333 C CA . LYS A 1 407 ? 16.907 8.657 -14.181 1.00 70.44 407 LYS A CA 1
ATOM 3334 C C . LYS A 1 407 ? 15.610 8.877 -14.972 1.00 70.44 407 LYS A C 1
ATOM 3336 O O . LYS A 1 407 ? 15.540 8.432 -16.106 1.00 70.44 407 LYS A O 1
ATOM 3341 N N . TYR A 1 408 ? 14.598 9.541 -14.411 1.00 74.00 408 TYR A N 1
ATOM 3342 C CA . TYR A 1 408 ? 13.338 9.826 -15.111 1.00 74.00 408 TYR A CA 1
ATOM 3343 C C . TYR A 1 408 ? 13.287 11.233 -15.721 1.00 74.00 408 TYR A C 1
ATOM 3345 O O . TYR A 1 408 ? 12.353 11.540 -16.458 1.00 74.00 408 TYR A O 1
ATOM 3353 N N . ASN A 1 409 ? 14.283 12.091 -15.458 1.00 76.62 409 ASN A N 1
ATOM 3354 C CA . ASN A 1 409 ? 14.274 13.489 -15.907 1.00 76.62 409 ASN A CA 1
ATOM 3355 C C . ASN A 1 409 ? 14.066 13.631 -17.413 1.00 76.62 409 ASN A C 1
ATOM 3357 O O . ASN A 1 409 ? 13.242 14.428 -17.839 1.00 76.62 409 ASN A O 1
ATOM 3361 N N . PHE A 1 410 ? 14.754 12.822 -18.215 1.00 71.12 410 PHE A N 1
ATOM 3362 C CA . PHE A 1 410 ? 14.656 12.898 -19.673 1.00 71.12 410 PHE A CA 1
ATOM 3363 C C . PHE A 1 410 ? 13.304 12.413 -20.227 1.00 71.12 410 PHE A C 1
ATOM 3365 O O . PHE A 1 410 ? 12.957 12.743 -21.353 1.00 71.12 410 PHE A O 1
ATOM 3372 N N . LEU A 1 411 ? 12.524 11.655 -19.448 1.00 70.12 411 LEU A N 1
ATOM 3373 C CA . LEU A 1 411 ? 11.165 11.228 -19.817 1.00 70.12 411 LEU A CA 1
ATOM 3374 C C . LEU A 1 411 ? 10.120 12.289 -19.442 1.00 70.12 411 LEU A C 1
ATOM 3376 O O . LEU A 1 411 ? 9.082 12.440 -20.095 1.00 70.12 411 LEU A O 1
ATOM 3380 N N . LEU A 1 412 ? 10.399 13.028 -18.370 1.00 70.12 412 LEU A N 1
ATOM 3381 C CA . LEU A 1 412 ? 9.503 14.024 -17.789 1.00 70.12 412 LEU A CA 1
ATOM 3382 C C . LEU A 1 412 ? 9.745 15.438 -18.346 1.00 70.12 412 LEU A C 1
ATOM 3384 O O . LEU A 1 412 ? 8.837 16.262 -18.308 1.00 70.12 412 LEU A O 1
ATOM 3388 N N . GLN A 1 413 ? 10.933 15.712 -18.891 1.00 62.84 413 GLN A N 1
ATOM 3389 C CA . GLN A 1 413 ? 11.251 16.927 -19.639 1.00 62.84 413 GLN A CA 1
ATOM 3390 C C . GLN A 1 413 ? 10.840 16.738 -21.106 1.00 62.84 413 GLN A C 1
ATOM 3392 O O . GLN A 1 413 ? 11.568 16.128 -21.883 1.00 62.84 413 GLN A O 1
ATOM 3397 N N . GLY A 1 414 ? 9.652 17.220 -21.478 1.00 50.16 414 GLY A N 1
ATOM 3398 C CA . GLY A 1 414 ? 9.192 17.252 -22.872 1.00 50.16 414 GLY A CA 1
ATOM 3399 C C . GLY A 1 414 ? 7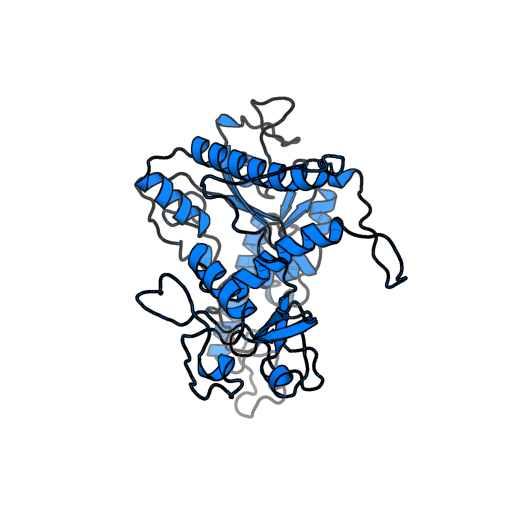.759 17.715 -23.032 1.00 50.16 414 GLY A C 1
ATOM 3400 O O . GLY A 1 414 ? 6.892 17.121 -22.353 1.00 50.16 414 GLY A O 1
#

Organism: Larimichthys crocea (NCBI:txid215358)

Sequence (414 aa):
MFLCQECFDSEPRIISERSKDDLTICSNLDARHTFDANKCLAFMVRSPCVNYSKVRPLSVLCYLDLCRHEIRSSCERKDSCHFAHSVIEVKTWRVQRDTGISPDEIVKVSAKYNEKQEKLSSKQKGNKEVWVNQKEEEEAQVEGGWKSLNMEMKMACAQCWRDGRISEPDKALKYCTAKARHLWTKDRWILLVMSERSKWVQVRPLPHNKNPPLQYYMCSQILEKRKCNTGNCTFAHSQEEKEMWMYMKNNDLRDMQQIYDIWLTSNTHHRQADGAMLAQPATEEKYIVMPTDYAEPVSGYYCRLCSRHSNSERQWQQHISTEKHKDRVFSCEGEDEALTWSYRFPGRCFEICPKLDGGCPDGVSCDYAHSPEELQEWTERRDFLRQTLAKARKDMLIMPDEVNFGKYNFLLQG

pLDDT: mean 72.07, std 16.96, range [22.14, 90.12]

Secondary structure (DSSP, 8-state):
-EEEHHHHHSSS-EE--B-SS-TTBBS-SS---BTTTSEEEEEEEEESEEEEEEE----TT-EEEE-TTTTTS--TTGGG-SEESSHHHHHHHHHHHHH---HHHHHHHHHHHHHHHHHHHHHHHH--S---------------SSTT----EEEEEHHHHHTT---PBPTTSSBBSSTT--B--TTTEEEEEE-TTS-EEEEPPPP--SS--SS--B-HHHHTT-----TT--SBSSHHHHHHHHHHHHTT---HHHHHHHHHHHHHHHTTTS-------S--------TTSSS---SEEEETTTTEEESSHHHHHHHHTSHHHHHHHHS-TTS-TT----SPPP-S--SB-TTGGG--TTGGG-SSBSSHHHHHHHHHHHHHHHHHHHHHHHTTSS-TT----GGGHHHH--

Solvent-accessible surface area (backbone atoms only — not comparable to full-atom values): 25232 Å² total; per-residue (Å²): 79,66,31,26,37,69,40,52,70,35,69,58,23,23,61,20,41,68,21,88,91,45,75,59,25,26,40,33,88,90,55,80,45,55,23,85,85,35,55,32,44,32,48,76,46,82,70,104,41,60,40,79,45,78,36,77,81,83,50,96,76,49,46,86,44,72,27,72,44,40,58,54,49,78,43,89,53,61,89,76,47,42,40,21,76,42,75,66,33,31,52,48,44,50,48,31,70,77,70,66,57,49,74,68,53,54,36,52,54,50,49,52,52,50,51,49,53,50,48,58,59,46,55,70,73,72,72,85,79,90,87,83,88,84,84,80,89,87,84,89,77,99,81,74,85,68,87,76,66,91,56,57,72,46,64,26,30,46,66,42,46,76,73,75,36,89,23,41,66,36,99,81,54,53,25,26,64,45,97,82,47,51,68,48,46,87,90,35,48,40,44,31,35,41,43,99,83,76,42,81,40,78,43,75,80,72,71,94,51,100,72,74,68,97,67,81,51,72,28,66,47,46,76,72,72,42,82,74,85,56,93,82,60,82,42,26,84,42,72,68,35,32,52,50,47,50,51,27,60,78,69,72,51,84,53,74,64,62,52,51,53,53,49,51,60,54,46,62,63,49,65,77,73,64,79,96,81,90,85,86,84,80,86,72,80,71,80,71,84,46,83,63,79,75,48,68,86,63,44,24,44,43,39,83,92,74,36,43,80,23,80,40,72,70,52,42,54,56,48,40,68,32,66,73,46,50,49,53,71,73,59,48,87,75,43,54,96,76,77,64,76,84,58,77,82,70,48,88,41,97,44,69,42,94,49,58,95,76,58,54,91,54,57,94,75,39,41,40,20,90,39,75,68,43,41,49,51,37,50,52,52,35,52,49,53,46,51,51,49,56,50,33,41,67,48,53,56,34,61,92,85,66,76,85,58,71,96,48,32,77,62,67,62,124